Protein AF-0000000066305217 (afdb_homodimer)

Radius of gyration: 29.17 Å; Cα contacts (8 Å, |Δi|>4): 1301; chains: 2; bounding box: 142×87×65 Å

Solvent-accessible surface area (backbone atoms only — not comparable to full-atom values): 39378 Å² total; per-residue (Å²): 129,83,75,74,73,75,42,64,82,44,44,83,44,72,46,63,27,88,50,72,51,58,37,25,30,33,35,29,46,45,89,82,38,90,44,37,30,44,33,32,41,31,82,94,42,24,39,53,60,42,50,64,40,45,35,63,47,16,74,75,46,28,18,36,41,20,36,18,55,75,27,16,28,80,16,52,63,72,59,76,73,50,86,84,55,78,66,55,55,46,54,47,54,53,34,46,34,56,56,70,65,50,72,54,31,26,34,38,11,29,36,52,13,8,10,47,44,41,51,43,27,30,42,40,51,78,36,34,60,34,38,37,19,39,53,35,75,45,58,81,57,44,93,66,58,62,52,56,31,39,23,53,26,62,72,43,38,66,62,50,71,65,55,73,81,68,76,30,80,42,70,65,60,55,50,51,46,51,40,72,34,38,70,72,58,51,68,68,44,53,51,49,42,45,67,54,28,52,42,81,42,65,36,88,87,77,67,41,72,26,27,31,69,49,47,43,72,64,72,81,48,68,56,54,75,67,43,35,59,70,53,44,42,56,32,39,54,47,35,74,42,47,34,41,37,38,34,29,64,43,26,56,60,67,46,45,66,43,87,56,44,69,60,50,51,53,56,49,54,74,34,36,81,47,66,44,79,46,80,35,82,34,31,79,57,22,57,53,72,44,43,84,75,46,52,64,59,52,52,50,63,72,66,49,80,69,77,65,83,67,61,70,72,68,53,65,62,56,54,54,50,51,52,51,50,56,60,67,60,67,61,74,58,75,79,51,51,63,85,72,73,76,70,76,85,73,76,77,77,79,80,81,78,79,78,76,83,81,136,128,85,75,74,74,74,39,62,82,45,43,83,43,75,45,63,26,88,50,73,50,58,38,25,31,33,35,27,44,46,89,81,38,90,44,37,31,44,32,33,37,32,82,93,42,26,40,53,59,40,50,64,40,45,35,62,48,16,74,75,46,28,18,37,40,21,36,18,54,73,27,16,29,78,15,52,61,73,58,74,74,50,85,84,56,79,65,54,55,47,54,47,52,52,35,47,34,56,56,70,66,48,74,57,31,27,34,38,10,30,36,52,14,9,10,48,43,40,50,42,28,32,44,40,50,76,36,36,60,34,36,36,19,38,53,34,77,45,59,81,57,45,94,66,58,61,53,58,30,38,22,52,26,62,71,45,38,65,60,48,73,65,56,72,80,65,76,31,80,41,69,65,61,55,51,52,46,50,39,71,35,38,70,71,59,52,68,67,44,53,49,47,42,44,67,54,29,52,43,82,42,66,35,87,85,76,67,42,73,26,26,32,70,49,47,42,71,63,74,81,49,69,57,54,74,67,44,35,58,71,52,45,42,55,32,39,52,48,36,73,44,46,33,38,38,39,35,27,66,42,25,55,61,68,45,44,67,44,87,54,45,68,59,50,52,51,58,47,53,73,34,37,82,47,67,45,79,45,81,37,80,32,30,77,57,21,59,51,71,45,43,84,75,45,51,65,59,51,52,51,64,74,67,50,78,72,77,64,84,67,62,68,72,68,52,66,62,56,53,54,50,52,51,51,48,56,59,66,59,66,62,72,59,75,78,50,55,65,84,70,73,76,70,74,85,71,74,76,76,78,81,79,78,77,78,81,83,79,133

InterPro domains:
  IPR000073 Alpha/beta hydrolase fold-1 [PF00561] (38-290)
  IPR000073 Alpha/beta hydrolase fold-1 [PR00111] (61-76)
  IPR000073 Alpha/beta hydrolase fold-1 [PR00111] (107-120)
  IPR000073 Alpha/beta hydrolase fold-1 [PR00111] (121-134)
  IPR029058 Alpha/Beta hydrolase fold [G3DSA:3.40.50.1820] (15-298)
  IPR029058 Alpha/Beta hydrolase fold [SSF53474] (16-302)
  IPR050266 AB hydrolase superfamily [PTHR43798] (10-306)

Structure (mmCIF, N/CA/C/O backbone):
data_AF-0000000066305217-model_v1
#
loop_
_entity.id
_entity.type
_entity.pdbx_description
1 polymer 'Serine hydrolase-like protein DDB_G0286239'
#
loop_
_atom_site.group_PDB
_atom_site.id
_atom_site.type_symbol
_atom_site.label_atom_id
_atom_site.label_alt_id
_atom_site.label_comp_id
_atom_site.label_asym_id
_atom_site.label_entity_id
_atom_site.label_seq_id
_atom_site.pdbx_PDB_ins_code
_atom_site.Cartn_x
_atom_site.Cartn_y
_atom_site.Cartn_z
_atom_site.occupancy
_atom_site.B_iso_or_equiv
_atom_site.auth_seq_id
_atom_site.auth_comp_id
_atom_site.auth_asym_id
_atom_site.auth_atom_id
_atom_site.pdbx_PDB_model_num
ATOM 1 N N . MET A 1 1 ? 7.289 51.188 0.008 1 23.83 1 MET A N 1
ATOM 2 C CA . MET A 1 1 ? 6.211 50.406 -0.6 1 23.83 1 MET A CA 1
ATOM 3 C C . MET A 1 1 ? 5.656 49.375 0.382 1 23.83 1 MET A C 1
ATOM 5 O O . MET A 1 1 ? 6.398 48.531 0.872 1 23.83 1 MET A O 1
ATOM 9 N N . ASN A 1 2 ? 4.863 49.781 1.339 1 28.31 2 ASN A N 1
ATOM 10 C CA . ASN A 1 2 ? 4.152 49 2.33 1 28.31 2 ASN A CA 1
ATOM 11 C C . ASN A 1 2 ? 3.527 47.75 1.703 1 28.31 2 ASN A C 1
ATOM 13 O O . ASN A 1 2 ? 2.531 47.844 0.984 1 28.31 2 ASN A O 1
ATOM 17 N N . THR A 1 3 ? 4.309 46.906 0.993 1 33.38 3 THR A N 1
ATOM 18 C CA . THR A 1 3 ? 3.758 45.688 0.439 1 33.38 3 THR A CA 1
ATOM 19 C C . THR A 1 3 ? 2.838 45 1.447 1 33.38 3 THR A C 1
ATOM 21 O O . THR A 1 3 ? 3.297 44.5 2.477 1 33.38 3 THR A O 1
ATOM 24 N N . ASN A 1 4 ? 1.814 45.562 1.874 1 35.47 4 ASN A N 1
ATOM 25 C CA . ASN A 1 4 ? 0.675 44.969 2.561 1 35.47 4 ASN A CA 1
ATOM 26 C C . ASN A 1 4 ? 0.432 43.531 2.098 1 35.47 4 ASN A C 1
ATOM 28 O O . ASN A 1 4 ? -0.248 43.312 1.097 1 35.47 4 ASN A O 1
ATOM 32 N N . ASN A 1 5 ? 1.355 42.688 1.857 1 39.81 5 ASN A N 1
ATOM 33 C CA . ASN A 1 5 ? 1.224 41.281 1.479 1 39.81 5 ASN A CA 1
ATOM 34 C C . ASN A 1 5 ? 0.142 40.562 2.295 1 39.81 5 ASN A C 1
ATOM 36 O O . ASN A 1 5 ? 0.362 40.219 3.457 1 39.81 5 ASN A O 1
ATOM 40 N N . ASN A 1 6 ? -1.047 41 2.365 1 44.94 6 ASN A N 1
ATOM 41 C CA . ASN A 1 6 ? -2.26 40.438 2.941 1 44.94 6 ASN A CA 1
ATOM 42 C C . ASN A 1 6 ? -2.305 38.906 2.764 1 44.94 6 ASN A C 1
ATOM 44 O O . ASN A 1 6 ? -2.635 38.438 1.684 1 44.94 6 ASN A O 1
ATOM 48 N N . PHE A 1 7 ? -1.449 38.188 3.367 1 52.28 7 PHE A N 1
ATOM 49 C CA . PHE A 1 7 ? -1.415 36.719 3.379 1 52.28 7 PHE A CA 1
ATOM 50 C C . PHE A 1 7 ? -2.773 36.156 3.77 1 52.28 7 PHE A C 1
ATOM 52 O O . PHE A 1 7 ? -2.863 35.031 4.254 1 52.28 7 PHE A O 1
ATOM 59 N N . SER A 1 8 ? -3.912 36.844 3.713 1 64.75 8 SER A N 1
ATOM 60 C CA . SER A 1 8 ? -5.195 36.438 4.289 1 64.75 8 SER A CA 1
ATOM 61 C C . SER A 1 8 ? -5.68 35.125 3.713 1 64.75 8 SER A C 1
ATOM 63 O O . SER A 1 8 ? -6.059 34.219 4.457 1 64.75 8 SER A O 1
ATOM 65 N N . ASN A 1 9 ? -5.715 34.875 2.445 1 74.25 9 ASN A N 1
ATOM 66 C CA . ASN A 1 9 ? -6.336 33.625 1.947 1 74.25 9 ASN A CA 1
ATOM 67 C C . ASN A 1 9 ? -5.293 32.656 1.414 1 74.25 9 ASN A C 1
ATOM 69 O O . ASN A 1 9 ? -5.629 31.531 1.045 1 74.25 9 ASN A O 1
ATOM 73 N N . GLY A 1 10 ? -3.957 32.875 1.685 1 91.25 10 GLY A N 1
ATOM 74 C CA . GLY A 1 10 ? -2.938 31.984 1.13 1 91.25 10 GLY A CA 1
ATOM 75 C C . GLY A 1 10 ? -2.934 31.969 -0.387 1 91.25 10 GLY A C 1
ATOM 76 O O . GLY A 1 10 ? -3.951 32.25 -1.021 1 91.25 10 GLY A O 1
ATOM 77 N N . GLU A 1 11 ? -1.818 31.719 -1.044 1 95.75 11 GLU A N 1
ATOM 78 C CA . GLU A 1 11 ? -1.666 31.547 -2.486 1 95.75 11 GLU A CA 1
ATOM 79 C C . GLU A 1 11 ? -1.851 30.078 -2.887 1 95.75 11 GLU A C 1
ATOM 81 O O . GLU A 1 11 ? -1.242 29.188 -2.295 1 95.75 11 GLU A O 1
ATOM 86 N N . GLU A 1 12 ? -2.799 29.906 -3.863 1 97.62 12 GLU A N 1
ATOM 87 C CA . GLU A 1 12 ? -2.904 28.562 -4.426 1 97.62 12 GLU A CA 1
ATOM 88 C C . GLU A 1 12 ? -1.656 28.203 -5.227 1 97.62 12 GLU A C 1
ATOM 90 O O . GLU A 1 12 ? -1.226 28.969 -6.094 1 97.62 12 GLU A O 1
ATOM 95 N N . VAL A 1 13 ? -1.069 27.094 -4.922 1 97.88 13 VAL A N 1
ATOM 96 C CA . VAL A 1 13 ? 0.118 26.641 -5.648 1 97.88 13 VAL A CA 1
ATOM 97 C C . VAL A 1 13 ? -0.047 25.188 -6.066 1 97.88 13 VAL A C 1
ATOM 99 O O . VAL A 1 13 ? -0.789 24.438 -5.434 1 97.88 13 VAL A O 1
ATOM 102 N N . SER A 1 14 ? 0.534 24.828 -7.172 1 98.5 14 SER A N 1
ATOM 103 C CA . SER A 1 14 ? 0.655 23.469 -7.672 1 98.5 14 SER A CA 1
ATOM 104 C C . SER A 1 14 ? 2.107 23 -7.66 1 98.5 14 SER A C 1
ATOM 106 O O . SER A 1 14 ? 2.959 23.594 -8.328 1 98.5 14 SER A O 1
ATOM 108 N N . ILE A 1 15 ? 2.398 21.984 -6.895 1 98.62 15 ILE A N 1
ATOM 109 C CA . ILE A 1 15 ? 3.766 21.5 -6.734 1 98.62 15 ILE A CA 1
ATOM 110 C C . ILE A 1 15 ? 3.963 20.234 -7.574 1 98.62 15 ILE A C 1
ATOM 112 O O . ILE A 1 15 ? 3.404 19.188 -7.262 1 98.62 15 ILE A O 1
ATOM 116 N N . HIS A 1 16 ? 4.77 20.344 -8.578 1 98.38 16 HIS A N 1
ATOM 117 C CA . HIS A 1 16 ? 5.094 19.188 -9.391 1 98.38 16 HIS A CA 1
ATOM 118 C C . HIS A 1 16 ? 6.141 18.312 -8.711 1 98.38 16 HIS A C 1
ATOM 120 O O . HIS A 1 16 ? 7.297 18.719 -8.562 1 98.38 16 HIS A O 1
ATOM 126 N N . ILE A 1 17 ? 5.742 17.156 -8.32 1 96.38 17 ILE A N 1
ATOM 127 C CA . ILE A 1 17 ? 6.688 16.297 -7.633 1 96.38 17 ILE A CA 1
ATOM 128 C C . ILE A 1 17 ? 7.434 15.43 -8.648 1 96.38 17 ILE A C 1
ATOM 130 O O . ILE A 1 17 ? 6.938 15.195 -9.75 1 96.38 17 ILE A O 1
ATOM 134 N N . GLY A 1 18 ? 8.578 14.938 -8.312 1 91.06 18 GLY A N 1
ATOM 135 C CA . GLY A 1 18 ? 9.453 14.195 -9.195 1 91.06 18 GLY A CA 1
ATOM 136 C C . GLY A 1 18 ? 8.852 12.883 -9.68 1 91.06 18 GLY A C 1
ATOM 137 O O . GLY A 1 18 ? 9.273 12.344 -10.703 1 91.06 18 GLY A O 1
ATOM 138 N N . THR A 1 19 ? 7.816 12.461 -9.023 1 90.38 19 THR A N 1
ATOM 139 C CA . THR A 1 19 ? 7.227 11.172 -9.375 1 90.38 19 THR A CA 1
ATOM 140 C C . THR A 1 19 ? 6.059 11.359 -10.344 1 90.38 19 THR A C 1
ATOM 142 O O . THR A 1 19 ? 5.426 10.391 -10.758 1 90.38 19 THR A O 1
ATOM 145 N N . GLY A 1 20 ? 5.75 12.594 -10.703 1 91.5 20 GLY A N 1
ATOM 146 C CA . GLY A 1 20 ? 5.047 12.719 -11.969 1 91.5 20 GLY A CA 1
ATOM 147 C C . GLY A 1 20 ? 3.672 13.344 -11.828 1 91.5 20 GLY A C 1
ATOM 148 O O . GLY A 1 20 ? 2.896 13.367 -12.789 1 91.5 20 GLY A O 1
ATOM 149 N N . ILE A 1 21 ? 3.303 13.773 -10.602 1 96.5 21 ILE A N 1
ATOM 150 C CA . ILE A 1 21 ? 1.995 14.414 -10.484 1 96.5 21 ILE A CA 1
ATOM 151 C C . ILE A 1 21 ? 2.145 15.773 -9.805 1 96.5 21 ILE A C 1
ATOM 153 O O . ILE A 1 21 ? 3.213 16.109 -9.289 1 96.5 21 ILE A O 1
ATOM 157 N N . ASP A 1 22 ? 1.072 16.531 -9.93 1 98.56 22 ASP A N 1
ATOM 158 C CA . ASP A 1 22 ? 1.01 17.828 -9.25 1 98.56 22 ASP A CA 1
ATOM 159 C C . ASP A 1 22 ? 0.228 17.719 -7.941 1 98.56 22 ASP A C 1
ATOM 161 O O . ASP A 1 22 ? -0.894 17.203 -7.922 1 98.56 22 ASP A O 1
ATOM 165 N N . ILE A 1 23 ? 0.827 18.219 -6.902 1 98.69 23 ILE A N 1
ATOM 166 C CA . ILE A 1 23 ? 0.171 18.281 -5.598 1 98.69 23 ILE A CA 1
ATOM 167 C C . ILE A 1 23 ? -0.358 19.688 -5.355 1 98.69 23 ILE A C 1
ATOM 169 O O . ILE A 1 23 ? 0.393 20.656 -5.445 1 98.69 23 ILE A O 1
ATOM 173 N N . ALA A 1 24 ? -1.652 19.781 -5.078 1 98.81 24 ALA A N 1
ATOM 174 C CA . ALA A 1 24 ? -2.25 21.078 -4.762 1 98.81 24 ALA A CA 1
ATOM 175 C C . ALA A 1 24 ? -1.882 21.516 -3.35 1 98.81 24 ALA A C 1
ATOM 177 O O . ALA A 1 24 ? -1.842 20.703 -2.426 1 98.81 24 ALA A O 1
ATOM 178 N N . ALA A 1 25 ? -1.646 22.812 -3.221 1 98.75 25 ALA A N 1
ATOM 179 C CA . ALA A 1 25 ? -1.24 23.344 -1.925 1 98.75 25 ALA A CA 1
ATOM 180 C C . ALA A 1 25 ? -1.601 24.828 -1.81 1 98.75 25 ALA A C 1
ATOM 182 O O . ALA A 1 25 ? -1.998 25.453 -2.793 1 98.75 25 ALA A O 1
ATOM 183 N N . LYS A 1 26 ? -1.569 25.328 -0.634 1 98.56 26 LYS A N 1
ATOM 184 C CA . LYS A 1 26 ? -1.607 26.75 -0.317 1 98.56 26 LYS A CA 1
ATOM 185 C C . LYS A 1 26 ? -0.302 27.203 0.328 1 98.56 26 LYS A C 1
ATOM 187 O O . LYS A 1 26 ? 0.306 26.469 1.103 1 98.56 26 LYS A O 1
ATOM 192 N N . ALA A 1 27 ? 0.062 28.438 0.007 1 98.5 27 ALA A N 1
ATOM 193 C CA . ALA A 1 27 ? 1.336 28.938 0.506 1 98.5 27 ALA A CA 1
ATOM 194 C C . ALA A 1 27 ? 1.158 30.297 1.177 1 98.5 27 ALA A C 1
ATOM 196 O O . ALA A 1 27 ? 0.374 31.125 0.711 1 98.5 27 ALA A O 1
ATOM 197 N N . TRP A 1 28 ? 1.837 30.5 2.248 1 98.06 28 TRP A N 1
ATOM 198 C CA . TRP A 1 28 ? 1.911 31.781 2.969 1 98.06 28 TRP A CA 1
ATOM 199 C C . TRP A 1 28 ? 3.354 32.094 3.334 1 98.06 28 TRP A C 1
ATOM 201 O O . TRP A 1 28 ? 4.191 31.219 3.463 1 98.06 28 TRP A O 1
ATOM 211 N N . GLY A 1 29 ? 3.66 33.375 3.514 1 97.5 29 GLY A N 1
ATOM 212 C CA . GLY A 1 29 ? 4.949 33.812 4.043 1 97.5 29 GLY A CA 1
ATOM 213 C C . GLY A 1 29 ? 6.016 33.938 2.973 1 97.5 29 GLY A C 1
ATOM 214 O O . GLY A 1 29 ? 5.781 33.625 1.81 1 97.5 29 GLY A O 1
ATOM 215 N N . PRO A 1 30 ? 7.184 34.375 3.32 1 96 30 PRO A N 1
ATOM 216 C CA . PRO A 1 30 ? 8.242 34.656 2.346 1 96 30 PRO A CA 1
ATOM 217 C C . PRO A 1 30 ? 8.867 33.375 1.777 1 96 30 PRO A C 1
ATOM 219 O O . PRO A 1 30 ? 9.234 32.5 2.535 1 96 30 PRO A O 1
ATOM 222 N N . LYS A 1 31 ? 9.07 33.344 0.517 1 94.56 31 LYS A N 1
ATOM 223 C CA . LYS A 1 31 ? 9.617 32.188 -0.175 1 94.56 31 LYS A CA 1
ATOM 224 C C . LYS A 1 31 ? 11.055 31.906 0.268 1 94.56 31 LYS A C 1
ATOM 226 O O . LYS A 1 31 ? 11.477 30.75 0.328 1 94.56 31 LYS A O 1
ATOM 231 N N . GLU A 1 32 ? 11.758 32.875 0.64 1 94.75 32 GLU A N 1
ATOM 232 C CA . GLU A 1 32 ? 13.172 32.719 0.971 1 94.75 32 GLU A CA 1
ATOM 233 C C . GLU A 1 32 ? 13.375 32.562 2.477 1 94.75 32 GLU A C 1
ATOM 235 O O . GLU A 1 32 ? 14.5 32.625 2.967 1 94.75 32 GLU A O 1
ATOM 240 N N . SER A 1 33 ? 12.336 32.375 3.193 1 96.19 33 SER A N 1
ATOM 241 C CA . SER A 1 33 ? 12.438 32.219 4.641 1 96.19 33 SER A CA 1
ATOM 242 C C . SER A 1 33 ? 13.312 31.031 5.023 1 96.19 33 SER A C 1
ATOM 244 O O . SER A 1 33 ? 13.297 30 4.348 1 96.19 33 SER A O 1
ATOM 246 N N . SER A 1 34 ? 14.047 31.188 6.109 1 95.19 34 SER A N 1
ATOM 247 C CA . SER A 1 34 ? 14.797 30.062 6.672 1 95.19 34 SER A CA 1
ATOM 248 C C . SER A 1 34 ? 13.906 29.172 7.531 1 95.19 34 SER A C 1
ATOM 250 O O . SER A 1 34 ? 14.281 28.062 7.875 1 95.19 34 SER A O 1
ATOM 252 N N . GLN A 1 35 ? 12.781 29.719 7.945 1 96.69 35 GLN A N 1
ATOM 253 C CA . GLN A 1 35 ? 11.789 28.953 8.688 1 96.69 35 GLN A CA 1
ATOM 254 C C . GLN A 1 35 ? 10.75 28.344 7.754 1 96.69 35 GLN A C 1
ATOM 256 O O . GLN A 1 35 ? 9.797 29.031 7.352 1 96.69 35 GLN A O 1
ATOM 261 N N . LYS A 1 36 ? 10.945 27.109 7.414 1 98.44 36 LYS A N 1
ATOM 262 C CA . LYS A 1 36 ? 10.078 26.406 6.473 1 98.44 36 LYS A CA 1
ATOM 263 C C . LYS A 1 36 ? 9.18 25.406 7.191 1 98.44 36 LYS A C 1
ATOM 265 O O . LYS A 1 36 ? 9.648 24.641 8.039 1 98.44 36 LYS A O 1
ATOM 270 N N . MET A 1 37 ? 7.898 25.453 6.879 1 98.81 37 MET A N 1
ATOM 271 C CA . MET A 1 37 ? 6.938 24.578 7.555 1 98.81 37 MET A CA 1
ATOM 272 C C . MET A 1 37 ? 5.988 23.938 6.555 1 98.81 37 MET A C 1
ATOM 274 O O . MET A 1 37 ? 5.355 24.625 5.754 1 98.81 37 MET A O 1
ATOM 278 N N . LEU A 1 38 ? 5.969 22.609 6.492 1 98.94 38 LEU A N 1
ATOM 279 C CA . LEU A 1 38 ? 4.91 21.875 5.797 1 98.94 38 LEU A CA 1
ATOM 280 C C . LEU A 1 38 ? 3.711 21.656 6.715 1 98.94 38 LEU A C 1
ATOM 282 O O . LEU A 1 38 ? 3.871 21.234 7.859 1 98.94 38 LEU A O 1
ATOM 286 N N . ALA A 1 39 ? 2.541 22.031 6.254 1 98.94 39 ALA A N 1
ATOM 287 C CA . ALA A 1 39 ? 1.313 21.844 7.023 1 98.94 39 ALA A CA 1
ATOM 288 C C . ALA A 1 39 ? 0.478 20.703 6.457 1 98.94 39 ALA A C 1
ATOM 290 O O . ALA A 1 39 ? 0.201 20.672 5.254 1 98.94 39 ALA A O 1
ATOM 291 N N . LEU A 1 40 ? 0.098 19.781 7.328 1 98.94 40 LEU A N 1
ATOM 292 C CA . LEU A 1 40 ? -0.558 18.531 6.938 1 98.94 40 LEU A CA 1
ATOM 293 C C . LEU A 1 40 ? -1.932 18.406 7.59 1 98.94 40 LEU A C 1
ATOM 295 O O . LEU A 1 40 ? -2.041 18.375 8.812 1 98.94 40 LEU A O 1
ATOM 299 N N . HIS A 1 41 ? -2.979 18.297 6.766 1 98.81 41 HIS A N 1
ATOM 300 C CA . HIS A 1 41 ? -4.352 18.328 7.25 1 98.81 41 HIS A CA 1
ATOM 301 C C . HIS A 1 41 ? -4.793 16.938 7.723 1 98.81 41 HIS A C 1
ATOM 303 O O . HIS A 1 41 ? -4.082 15.953 7.52 1 98.81 41 HIS A O 1
ATOM 309 N N . GLY A 1 42 ? -5.957 16.891 8.32 1 97.81 42 GLY A N 1
ATOM 310 C CA . GLY A 1 42 ? -6.523 15.656 8.844 1 97.81 42 GLY A CA 1
ATOM 311 C C . GLY A 1 42 ? -7.359 14.906 7.82 1 97.81 42 GLY A C 1
ATOM 312 O O . GLY A 1 42 ? -7.496 15.344 6.676 1 97.81 42 GLY A O 1
ATOM 313 N N . TRP A 1 43 ? -7.879 13.781 8.266 1 96.56 43 TRP A N 1
ATOM 314 C CA . TRP A 1 43 ? -8.703 12.898 7.438 1 96.56 43 TRP A CA 1
ATOM 315 C C . TRP A 1 43 ? -9.945 13.625 6.941 1 96.56 43 TRP A C 1
ATOM 317 O O . TRP A 1 43 ? -10.68 14.227 7.734 1 96.56 43 TRP A O 1
ATOM 327 N N . LEU A 1 44 ? -10.188 13.656 5.637 1 95.88 44 LEU A N 1
ATOM 328 C CA . LEU A 1 44 ? -11.32 14.234 4.926 1 95.88 44 LEU A CA 1
ATOM 329 C C . LEU A 1 44 ? -11.305 15.758 5.023 1 95.88 44 LEU A C 1
ATOM 331 O O . LEU A 1 44 ? -12.305 16.406 4.723 1 95.88 44 LEU A O 1
ATOM 335 N N . ASP A 1 45 ? -10.219 16.281 5.547 1 97.25 45 ASP A N 1
ATOM 336 C CA . ASP A 1 45 ? -9.953 17.719 5.547 1 97.25 45 ASP A CA 1
ATOM 337 C C . ASP A 1 45 ? -9.211 18.141 4.285 1 97.25 45 ASP A C 1
ATOM 339 O O . ASP A 1 45 ? -9.312 17.484 3.246 1 97.25 45 ASP A O 1
ATOM 343 N N . ASN A 1 46 ? -8.633 19.312 4.344 1 98.38 46 ASN A N 1
ATOM 344 C CA . ASN A 1 46 ? -7.824 19.844 3.25 1 98.38 46 ASN A CA 1
ATOM 345 C C . ASN A 1 46 ? -6.984 21.031 3.703 1 98.38 46 ASN A C 1
ATOM 347 O O . ASN A 1 46 ? -6.941 21.344 4.895 1 98.38 46 ASN A O 1
ATOM 351 N N . ALA A 1 47 ? -6.32 21.641 2.791 1 98.62 47 ALA A N 1
ATOM 352 C CA . ALA A 1 47 ? -5.344 22.688 3.096 1 98.62 47 ALA A CA 1
ATOM 353 C C . ALA A 1 47 ? -6.012 23.891 3.752 1 98.62 47 ALA A C 1
ATOM 355 O O . ALA A 1 47 ? -5.363 24.641 4.484 1 98.62 47 ALA A O 1
ATOM 356 N N . ASN A 1 48 ? -7.324 24.078 3.566 1 98 48 ASN A N 1
ATOM 357 C CA . ASN A 1 48 ? -8.039 25.234 4.125 1 98 48 ASN A CA 1
ATOM 358 C C . ASN A 1 48 ? -8.055 25.188 5.648 1 98 48 ASN A C 1
ATOM 360 O O . ASN A 1 48 ? -8.336 26.203 6.297 1 98 48 ASN A O 1
ATOM 364 N N . THR A 1 49 ? -7.781 24.031 6.203 1 97.94 49 THR A N 1
ATOM 365 C CA . THR A 1 49 ? -7.836 23.906 7.656 1 97.94 49 THR A CA 1
ATOM 366 C C . THR A 1 49 ? -6.828 24.828 8.32 1 97.94 49 THR A C 1
ATOM 368 O O . THR A 1 49 ? -6.973 25.172 9.492 1 97.94 49 THR A O 1
ATOM 371 N N . PHE A 1 50 ? -5.895 25.344 7.566 1 98.25 50 PHE A N 1
ATOM 372 C CA . PHE A 1 50 ? -4.84 26.172 8.141 1 98.25 50 PHE A CA 1
ATOM 373 C C . PHE A 1 50 ? -5.055 27.641 7.793 1 98.25 50 PHE A C 1
ATOM 375 O O . PHE A 1 50 ? -4.203 28.484 8.086 1 98.25 50 PHE A O 1
ATOM 382 N N . ASP A 1 51 ? -6.152 28 7.254 1 96.94 51 ASP A N 1
ATOM 383 C CA . ASP A 1 51 ? -6.426 29.344 6.723 1 96.94 51 ASP A CA 1
ATOM 384 C C . ASP A 1 51 ? -6.355 30.391 7.82 1 96.94 51 ASP A C 1
ATOM 386 O O . ASP A 1 51 ? -6.102 31.562 7.547 1 96.94 51 ASP A O 1
ATOM 390 N N . PHE A 1 52 ? -6.637 30.031 9.016 1 96.06 52 PHE A N 1
ATOM 391 C CA . PHE A 1 52 ? -6.727 31.031 10.07 1 96.06 52 PHE A CA 1
ATOM 392 C C . PHE A 1 52 ? -5.398 31.156 10.812 1 96.06 52 PHE A C 1
ATOM 394 O O . PHE A 1 52 ? -5.027 32.25 11.242 1 96.06 52 PHE A O 1
ATOM 401 N N . ILE A 1 53 ? -4.688 30.062 10.922 1 97.12 53 ILE A N 1
ATOM 402 C CA . ILE A 1 53 ? -3.467 30.078 11.719 1 97.12 53 ILE A CA 1
ATOM 403 C C . ILE A 1 53 ? -2.275 30.422 10.828 1 97.12 53 ILE A C 1
ATOM 405 O O . ILE A 1 53 ? -1.331 31.094 11.273 1 97.12 53 ILE A O 1
ATOM 409 N N . ALA A 1 54 ? -2.246 30.031 9.547 1 97.88 54 ALA A N 1
ATOM 410 C CA . ALA A 1 54 ? -1.091 30.156 8.656 1 97.88 54 ALA A CA 1
ATOM 411 C C . ALA A 1 54 ? -0.72 31.609 8.438 1 97.88 54 ALA A C 1
ATOM 413 O O . ALA A 1 54 ? 0.457 31.984 8.5 1 97.88 54 ALA A O 1
ATOM 414 N N . PRO A 1 55 ? -1.734 32.562 8.227 1 96.75 55 PRO A N 1
ATOM 415 C CA . PRO A 1 55 ? -1.375 33.969 8.023 1 96.75 55 PRO A CA 1
ATOM 416 C C . PRO A 1 55 ? -0.677 34.594 9.234 1 96.75 55 PRO A C 1
ATOM 418 O O . PRO A 1 55 ? 0.222 35.406 9.078 1 96.75 55 PRO A O 1
ATOM 421 N N . ILE A 1 56 ? -1.082 34.188 10.414 1 96.56 56 ILE A N 1
ATOM 422 C CA . ILE A 1 56 ? -0.506 34.688 11.648 1 96.56 56 ILE A CA 1
ATOM 423 C C . ILE A 1 56 ? 0.964 34.281 11.742 1 96.56 56 ILE A C 1
ATOM 425 O O . ILE A 1 56 ? 1.824 35.125 12.039 1 96.56 56 ILE A O 1
ATOM 429 N N . LEU A 1 57 ? 1.284 33.062 11.414 1 97.69 57 LEU A N 1
ATOM 430 C CA . LEU A 1 57 ? 2.652 32.562 11.469 1 97.69 57 LEU A CA 1
ATOM 431 C C . LEU A 1 57 ? 3.492 33.156 10.336 1 97.69 57 LEU A C 1
ATOM 433 O O . LEU A 1 57 ? 4.66 33.5 10.539 1 97.69 57 LEU A O 1
ATOM 437 N N . ALA A 1 58 ? 2.863 33.281 9.203 1 97.31 58 ALA A N 1
ATOM 438 C CA . ALA A 1 58 ? 3.537 33.844 8.031 1 97.31 58 ALA A CA 1
ATOM 439 C C . ALA A 1 58 ? 3.969 35.281 8.273 1 97.31 58 ALA A C 1
ATOM 441 O O . ALA A 1 58 ? 5.031 35.719 7.809 1 97.31 58 ALA A O 1
ATOM 442 N N . GLU A 1 59 ? 3.154 36 8.984 1 95.75 59 GLU A N 1
ATOM 443 C CA . GLU A 1 59 ? 3.455 37.375 9.305 1 95.75 59 GLU A CA 1
ATOM 444 C C . GLU A 1 59 ? 4.734 37.5 10.133 1 95.75 59 GLU A C 1
ATOM 446 O O . GLU A 1 59 ? 5.395 38.531 10.117 1 95.75 59 GLU A O 1
ATOM 451 N N . LYS A 1 60 ? 5.078 36.438 10.773 1 96.62 60 LYS A N 1
ATOM 452 C CA . LYS A 1 60 ? 6.277 36.438 11.609 1 96.62 60 LYS A CA 1
ATOM 453 C C . LYS A 1 60 ? 7.461 35.844 10.867 1 96.62 60 LYS A C 1
ATOM 455 O O . LYS A 1 60 ? 8.492 35.531 11.469 1 96.62 60 LYS A O 1
ATOM 460 N N . GLY A 1 61 ? 7.316 35.562 9.57 1 96.69 61 GLY A N 1
ATOM 461 C CA . GLY A 1 61 ? 8.445 35.219 8.719 1 96.69 61 GLY A CA 1
ATOM 462 C C . GLY A 1 61 ? 8.523 33.719 8.43 1 96.69 61 GLY A C 1
ATOM 463 O O . GLY A 1 61 ? 9.516 33.25 7.863 1 96.69 61 GLY A O 1
ATOM 464 N N . ILE A 1 62 ? 7.57 32.969 8.766 1 97.81 62 ILE A N 1
ATOM 465 C CA . ILE A 1 62 ? 7.57 31.531 8.5 1 97.81 62 ILE A CA 1
ATOM 466 C C . ILE A 1 62 ? 6.988 31.266 7.113 1 97.81 62 ILE A C 1
ATOM 468 O O . ILE A 1 62 ? 5.93 31.781 6.766 1 97.81 62 ILE A O 1
ATOM 472 N N . ARG A 1 63 ? 7.688 30.547 6.277 1 98.38 63 ARG A N 1
ATOM 473 C CA . ARG A 1 63 ? 7.145 30.031 5.02 1 98.38 63 ARG A CA 1
ATOM 474 C C . ARG A 1 63 ? 6.332 28.766 5.242 1 98.38 63 ARG A C 1
ATOM 476 O O . ARG A 1 63 ? 6.871 27.75 5.668 1 98.38 63 ARG A O 1
ATOM 483 N N . ILE A 1 64 ? 5.027 28.859 4.93 1 98.69 64 ILE A N 1
ATOM 484 C CA . ILE A 1 64 ? 4.141 27.734 5.18 1 98.69 64 ILE A CA 1
ATOM 485 C C . ILE A 1 64 ? 3.604 27.188 3.854 1 98.69 64 ILE A C 1
ATOM 487 O O . ILE A 1 64 ? 3.088 27.953 3.033 1 98.69 64 ILE A O 1
ATOM 491 N N . ILE A 1 65 ? 3.768 25.938 3.617 1 98.88 65 ILE A N 1
ATOM 492 C CA . ILE A 1 65 ? 3.135 25.234 2.514 1 98.88 65 ILE A CA 1
ATOM 493 C C . ILE A 1 65 ? 2.16 24.188 3.062 1 98.88 65 ILE A C 1
ATOM 495 O O . ILE A 1 65 ? 2.574 23.219 3.697 1 98.88 65 ILE A O 1
ATOM 499 N N . ALA A 1 66 ? 0.849 24.406 2.879 1 98.88 66 ALA A N 1
ATOM 500 C CA . ALA A 1 66 ? -0.186 23.438 3.262 1 98.88 66 ALA A CA 1
ATOM 501 C C . ALA A 1 66 ? -0.627 22.609 2.066 1 98.88 66 ALA A C 1
ATOM 503 O O . ALA A 1 66 ? -1.229 23.125 1.123 1 98.88 66 ALA A O 1
ATOM 504 N N . ILE A 1 67 ? -0.394 21.312 2.105 1 98.88 67 ILE A N 1
ATOM 505 C CA . ILE A 1 67 ? -0.688 20.484 0.939 1 98.88 67 ILE A CA 1
ATOM 506 C C . ILE A 1 67 ? -2.059 19.828 1.104 1 98.88 67 ILE A C 1
ATOM 508 O O . ILE A 1 67 ? -2.537 19.641 2.227 1 98.88 67 ILE A O 1
ATOM 512 N N . ASP A 1 68 ? -2.697 19.547 -0.029 1 98.88 68 ASP A N 1
ATOM 513 C CA . ASP A 1 68 ? -3.764 18.547 -0.065 1 98.88 68 ASP A CA 1
ATOM 514 C C . ASP A 1 68 ? -3.197 17.141 -0.244 1 98.88 68 ASP A C 1
ATOM 516 O O . ASP A 1 68 ? -2.547 16.844 -1.251 1 98.88 68 ASP A O 1
ATOM 520 N N . PHE A 1 69 ? -3.412 16.328 0.715 1 98.69 69 PHE A N 1
ATOM 521 C CA . PHE A 1 69 ? -3.033 14.945 0.519 1 98.69 69 PHE A CA 1
ATOM 522 C C . PHE A 1 69 ? -3.742 14.352 -0.695 1 98.69 69 PHE A C 1
ATOM 524 O O . PHE A 1 69 ? -4.844 14.781 -1.044 1 98.69 69 PHE A O 1
ATOM 531 N N . ILE A 1 70 ? -3.111 13.398 -1.303 1 97.56 70 ILE A N 1
ATOM 532 C CA . ILE A 1 70 ? -3.754 12.656 -2.383 1 97.56 70 ILE A CA 1
ATOM 533 C C . ILE A 1 70 ? -5.125 12.164 -1.925 1 97.56 70 ILE A C 1
ATOM 535 O O . ILE A 1 70 ? -5.273 11.672 -0.802 1 97.56 70 ILE A O 1
ATOM 539 N N . GLY A 1 71 ? -6.09 12.305 -2.787 1 97.44 71 GLY A N 1
ATOM 540 C CA . GLY A 1 71 ? -7.449 11.898 -2.463 1 97.44 71 GLY A CA 1
ATOM 541 C C . GLY A 1 71 ? -8.227 12.961 -1.704 1 97.44 71 GLY A C 1
ATOM 542 O O . GLY A 1 71 ? -9.414 12.789 -1.425 1 97.44 71 GLY A O 1
ATOM 543 N N . HIS A 1 72 ? -7.59 14.094 -1.41 1 98.25 72 HIS A N 1
ATOM 544 C CA . HIS A 1 72 ? -8.219 15.188 -0.675 1 98.25 72 HIS A CA 1
ATOM 545 C C . HIS A 1 72 ? -8.117 16.5 -1.441 1 98.25 72 HIS A C 1
ATOM 547 O O . HIS A 1 72 ? -7.215 16.672 -2.27 1 98.25 72 HIS A O 1
ATOM 553 N N . GLY A 1 73 ? -9.062 17.406 -1.129 1 98.19 73 GLY A N 1
ATOM 554 C CA . GLY A 1 73 ? -9 18.75 -1.676 1 98.19 73 GLY A CA 1
ATOM 555 C C . GLY A 1 73 ? -8.891 18.781 -3.189 1 98.19 73 GLY A C 1
ATOM 556 O O . GLY A 1 73 ? -9.719 18.188 -3.885 1 98.19 73 GLY A O 1
ATOM 557 N N . LEU A 1 74 ? -7.816 19.422 -3.635 1 98.44 74 LEU A N 1
ATOM 558 C CA . LEU A 1 74 ? -7.676 19.625 -5.074 1 98.44 74 LEU A CA 1
ATOM 559 C C . LEU A 1 74 ? -6.566 18.734 -5.641 1 98.44 74 LEU A C 1
ATOM 561 O O . LEU A 1 74 ? -6.238 18.828 -6.824 1 98.44 74 LEU A O 1
ATOM 565 N N . SER A 1 75 ? -5.949 17.875 -4.801 1 98.56 75 SER A N 1
ATOM 566 C CA . SER A 1 75 ? -4.945 16.938 -5.273 1 98.56 75 SER A CA 1
ATOM 567 C C . SER A 1 75 ? -5.598 15.742 -5.973 1 98.56 75 SER A C 1
ATOM 569 O O . SER A 1 75 ? -6.777 15.461 -5.762 1 98.56 75 SER A O 1
ATOM 571 N N . PRO A 1 76 ? -4.879 15.016 -6.754 1 97.31 76 PRO A N 1
ATOM 572 C CA . PRO A 1 76 ? -5.453 13.906 -7.523 1 97.31 76 PRO A CA 1
ATOM 573 C C . PRO A 1 76 ? -5.816 12.711 -6.652 1 97.31 76 PRO A C 1
ATOM 575 O O . PRO A 1 76 ? -5.285 12.562 -5.551 1 97.31 76 PRO A O 1
ATOM 578 N N . HIS A 1 77 ? -6.766 11.953 -7.203 1 96.25 77 HIS A N 1
ATOM 579 C CA . HIS A 1 77 ? -7.023 10.617 -6.668 1 96.25 77 HIS A CA 1
ATOM 580 C C . HIS A 1 77 ? -6.035 9.602 -7.227 1 96.25 77 HIS A C 1
ATOM 582 O O . HIS A 1 77 ? -5.531 9.766 -8.344 1 96.25 77 HIS A O 1
ATOM 588 N N . LYS A 1 78 ? -5.734 8.602 -6.457 1 94.88 78 LYS A N 1
ATOM 589 C CA . LYS A 1 78 ? -5.008 7.473 -7.031 1 94.88 78 LYS A CA 1
ATOM 590 C C . LYS A 1 78 ? -5.844 6.754 -8.086 1 94.88 78 LYS A C 1
ATOM 592 O O . LYS A 1 78 ? -7.074 6.773 -8.031 1 94.88 78 LYS A O 1
ATOM 597 N N . PRO A 1 79 ? -5.105 6.086 -9.07 1 94.12 79 PRO A N 1
ATOM 598 C CA . PRO A 1 79 ? -5.867 5.234 -9.984 1 94.12 79 PRO A CA 1
ATOM 599 C C . PRO A 1 79 ? -6.688 4.172 -9.258 1 94.12 79 PRO A C 1
ATOM 601 O O . PRO A 1 79 ? -6.285 3.697 -8.188 1 94.12 79 PRO A O 1
ATOM 604 N N . SER A 1 80 ? -7.785 3.768 -9.875 1 92.31 80 SER A N 1
ATOM 605 C CA . SER A 1 80 ? -8.727 2.865 -9.227 1 92.31 80 SER A CA 1
ATOM 606 C C . SER A 1 80 ? -8.094 1.511 -8.938 1 92.31 80 SER A C 1
ATOM 608 O O . SER A 1 80 ? -8.492 0.819 -8 1 92.31 80 SER A O 1
ATOM 610 N N . TRP A 1 81 ? -7.059 1.147 -9.68 1 92.81 81 TRP A N 1
ATOM 611 C CA . TRP A 1 81 ? -6.449 -0.168 -9.523 1 92.81 81 TRP A CA 1
ATOM 612 C C . TRP A 1 81 ? -5.332 -0.131 -8.477 1 92.81 81 TRP A C 1
ATOM 614 O O . TRP A 1 81 ? -4.711 -1.156 -8.188 1 92.81 81 TRP A O 1
ATOM 624 N N . CYS A 1 82 ? -5.117 1.053 -7.887 1 93.81 82 CYS A N 1
ATOM 625 C CA . CYS A 1 82 ? -4.129 1.221 -6.828 1 93.81 82 CYS A CA 1
ATOM 626 C C . CYS A 1 82 ? -4.805 1.444 -5.48 1 93.81 82 CYS A C 1
ATOM 628 O O . CYS A 1 82 ? -5.617 2.357 -5.332 1 93.81 82 CYS A O 1
ATOM 630 N N . ASN A 1 83 ? -4.391 0.64 -4.512 1 93.19 83 ASN A N 1
ATOM 631 C CA . ASN A 1 83 ? -4.938 0.801 -3.17 1 93.19 83 ASN A CA 1
ATOM 632 C C . ASN A 1 83 ? -4.375 2.039 -2.48 1 93.19 83 ASN A C 1
ATOM 634 O O . ASN A 1 83 ? -3.314 2.539 -2.859 1 93.19 83 ASN A O 1
ATOM 638 N N . LEU A 1 84 ? -5.168 2.506 -1.504 1 92.44 84 LEU A N 1
ATOM 639 C CA . LEU A 1 84 ? -4.734 3.648 -0.708 1 92.44 84 LEU A CA 1
ATOM 640 C C . LEU A 1 84 ? -4.18 3.197 0.637 1 92.44 84 LEU A C 1
ATOM 642 O O . LEU A 1 84 ? -4.816 2.418 1.349 1 92.44 84 LEU A O 1
ATOM 646 N N . TYR A 1 85 ? -2.992 3.65 0.917 1 93.94 85 TYR A N 1
ATOM 647 C CA . TYR A 1 85 ? -2.312 3.352 2.172 1 93.94 85 TYR A CA 1
ATOM 648 C C . TYR A 1 85 ? -1.877 4.633 2.875 1 93.94 85 TYR A C 1
ATOM 650 O O . TYR A 1 85 ? -1.543 5.625 2.223 1 93.94 85 TYR A O 1
ATOM 658 N N . TYR A 1 86 ? -1.838 4.598 4.234 1 93.75 86 TYR A N 1
ATOM 659 C CA . TYR A 1 86 ? -1.39 5.785 4.953 1 93.75 86 TYR A CA 1
ATOM 660 C C . TYR A 1 86 ? 0.066 6.098 4.633 1 93.75 86 TYR A C 1
ATOM 662 O O . TYR A 1 86 ? 0.489 7.254 4.707 1 93.75 86 TYR A O 1
ATOM 670 N N . THR A 1 87 ? 0.872 5.117 4.258 1 94.19 87 THR A N 1
ATOM 671 C CA . THR A 1 87 ? 2.287 5.324 3.975 1 94.19 87 THR A CA 1
ATOM 672 C C . THR A 1 87 ? 2.471 6.105 2.676 1 94.19 87 THR A C 1
ATOM 674 O O . THR A 1 87 ? 3.541 6.664 2.426 1 94.19 87 THR A O 1
ATOM 677 N N . ASP A 1 88 ? 1.451 6.141 1.852 1 94.62 88 ASP A N 1
ATOM 678 C CA . ASP A 1 88 ? 1.504 6.961 0.647 1 94.62 88 ASP A CA 1
ATOM 679 C C . ASP A 1 88 ? 1.639 8.445 0.999 1 94.62 88 ASP A C 1
ATOM 681 O O . ASP A 1 88 ? 2.264 9.203 0.261 1 94.62 88 ASP A O 1
ATOM 685 N N . TYR A 1 89 ? 1.055 8.805 2.121 1 97.56 89 TYR A N 1
ATOM 686 C CA . TYR A 1 89 ? 1.128 10.203 2.549 1 97.56 89 TYR A CA 1
ATOM 687 C C . TYR A 1 89 ? 2.539 10.562 2.996 1 97.56 89 TYR A C 1
ATOM 689 O O . TYR A 1 89 ? 2.973 11.703 2.848 1 97.56 89 TYR A O 1
ATOM 697 N N . ILE A 1 90 ? 3.275 9.578 3.543 1 97.88 90 ILE A N 1
ATOM 698 C CA . ILE A 1 90 ? 4.66 9.797 3.941 1 97.88 90 ILE A CA 1
ATOM 699 C C . ILE A 1 90 ? 5.512 10.109 2.711 1 97.88 90 ILE A C 1
ATOM 701 O O . ILE A 1 90 ? 6.258 11.086 2.693 1 97.88 90 ILE A O 1
ATOM 705 N N . THR A 1 91 ? 5.316 9.297 1.634 1 96.56 91 THR A N 1
ATOM 706 C CA . THR A 1 91 ? 6.078 9.492 0.404 1 96.56 91 THR A CA 1
ATOM 707 C C . THR A 1 91 ? 5.703 10.812 -0.255 1 96.56 91 THR A C 1
ATOM 709 O O . THR A 1 91 ? 6.559 11.484 -0.838 1 96.56 91 THR A O 1
ATOM 712 N N . GLN A 1 92 ? 4.465 11.188 -0.098 1 97.31 92 GLN A N 1
ATOM 713 C CA . GLN A 1 92 ? 4.031 12.469 -0.644 1 97.31 92 GLN A CA 1
ATOM 714 C C . GLN A 1 92 ? 4.75 13.625 0.04 1 97.31 92 GLN A C 1
ATOM 716 O O . GLN A 1 92 ? 5.199 14.562 -0.623 1 97.31 92 GLN A O 1
ATOM 721 N N . VAL A 1 93 ? 4.809 13.555 1.348 1 98.62 93 VAL A N 1
ATOM 722 C CA . VAL A 1 93 ? 5.488 14.594 2.109 1 98.62 93 VAL A CA 1
ATOM 723 C C . VAL A 1 93 ? 6.941 14.703 1.652 1 98.62 93 VAL A C 1
ATOM 725 O O . VAL A 1 93 ? 7.441 15.797 1.405 1 98.62 93 VAL A O 1
ATOM 728 N N . LEU A 1 94 ? 7.613 13.594 1.471 1 98 94 LEU A N 1
ATOM 729 C CA . LEU A 1 94 ? 9.016 13.57 1.062 1 98 94 LEU A CA 1
ATOM 730 C C . LEU A 1 94 ? 9.18 14.094 -0.36 1 98 94 LEU A C 1
ATOM 732 O O . LEU A 1 94 ? 10.102 14.859 -0.642 1 98 94 LEU A O 1
ATOM 736 N N . ASP A 1 95 ? 8.258 13.711 -1.251 1 97.56 95 ASP A N 1
ATOM 737 C CA . ASP A 1 95 ? 8.297 14.18 -2.633 1 97.56 95 ASP A CA 1
ATOM 738 C C . ASP A 1 95 ? 8.109 15.695 -2.707 1 97.56 95 ASP A C 1
ATOM 740 O O . ASP A 1 95 ? 8.781 16.375 -3.492 1 97.56 95 ASP A O 1
ATOM 744 N N . VAL A 1 96 ? 7.203 16.188 -1.899 1 98.62 96 VAL A N 1
ATOM 745 C CA . VAL A 1 96 ? 6.938 17.625 -1.888 1 98.62 96 VAL A CA 1
ATOM 746 C C . VAL A 1 96 ? 8.164 18.375 -1.37 1 98.62 96 VAL A C 1
ATOM 748 O O . VAL A 1 96 ? 8.586 19.375 -1.957 1 98.62 96 VAL A O 1
ATOM 751 N N . ALA A 1 97 ? 8.742 17.891 -0.281 1 98.38 97 ALA A N 1
ATOM 752 C CA . ALA A 1 97 ? 9.945 18.531 0.263 1 98.38 97 ALA A CA 1
ATOM 753 C C . ALA A 1 97 ? 11.062 18.562 -0.773 1 98.38 97 ALA A C 1
ATOM 755 O O . ALA A 1 97 ? 11.75 19.578 -0.922 1 98.38 97 ALA A O 1
ATOM 756 N N . GLU A 1 98 ? 11.211 17.453 -1.48 1 97.06 98 GLU A N 1
ATOM 757 C CA . GLU A 1 98 ? 12.227 17.375 -2.529 1 97.06 98 GLU A CA 1
ATOM 758 C C . GLU A 1 98 ? 11.938 18.375 -3.646 1 97.06 98 GLU A C 1
ATOM 760 O O . GLU A 1 98 ? 12.836 19.078 -4.105 1 97.06 98 GLU A O 1
ATOM 765 N N . ALA A 1 99 ? 10.727 18.422 -4.062 1 97.88 99 ALA A N 1
ATOM 766 C CA . ALA A 1 99 ? 10.336 19.344 -5.133 1 97.88 99 ALA A CA 1
ATOM 767 C C . ALA A 1 99 ? 10.586 20.781 -4.734 1 97.88 99 ALA A C 1
ATOM 769 O O . ALA A 1 99 ? 10.938 21.625 -5.578 1 97.88 99 ALA A O 1
ATOM 770 N N . LEU A 1 100 ? 10.375 21.094 -3.463 1 98.19 100 LEU A N 1
ATOM 771 C CA . LEU A 1 100 ? 10.562 22.438 -2.941 1 98.19 100 LEU A CA 1
ATOM 772 C C . LEU A 1 100 ? 12.031 22.719 -2.654 1 98.19 100 LEU A C 1
ATOM 774 O O . LEU A 1 100 ? 12.406 23.844 -2.314 1 98.19 100 LEU A O 1
ATOM 778 N N . GLN A 1 101 ? 12.828 21.656 -2.688 1 97.62 101 GLN A N 1
ATOM 779 C CA . GLN A 1 101 ? 14.258 21.719 -2.391 1 97.62 101 GLN A CA 1
ATOM 780 C C . GLN A 1 101 ? 14.5 22.125 -0.938 1 97.62 101 GLN A C 1
ATOM 782 O O . GLN A 1 101 ? 15.383 22.922 -0.652 1 97.62 101 GLN A O 1
ATOM 787 N N . TRP A 1 102 ? 13.648 21.672 -0.074 1 98 102 TRP A N 1
ATOM 788 C CA . TRP A 1 102 ? 13.812 21.891 1.357 1 98 102 TRP A CA 1
ATOM 789 C C . TRP A 1 102 ? 14.672 20.812 1.984 1 98 102 TRP A C 1
ATOM 791 O O . TRP A 1 102 ? 14.266 19.641 2.045 1 98 102 TRP A O 1
ATOM 801 N N . LYS A 1 103 ? 15.836 21.141 2.482 1 96.69 103 LYS A N 1
ATOM 802 C CA . LYS A 1 103 ? 16.734 20.188 3.113 1 96.69 103 LYS A CA 1
ATOM 803 C C . LYS A 1 103 ? 16.25 19.812 4.508 1 96.69 103 LYS A C 1
ATOM 805 O O . LYS A 1 103 ? 16.375 18.656 4.926 1 96.69 103 LYS A O 1
ATOM 810 N N . THR A 1 104 ? 15.797 20.781 5.203 1 98 104 THR A N 1
ATOM 811 C CA . THR A 1 104 ? 15.125 20.594 6.484 1 98 104 THR A CA 1
ATOM 812 C C . THR A 1 104 ? 13.883 21.469 6.586 1 98 104 THR A C 1
ATOM 814 O O . THR A 1 104 ? 13.758 22.453 5.871 1 98 104 THR A O 1
ATOM 817 N N . PHE A 1 105 ? 12.984 21.047 7.379 1 98.62 105 PHE A N 1
ATOM 818 C CA . PHE A 1 105 ? 11.742 21.781 7.555 1 98.62 105 PHE A CA 1
ATOM 819 C C . PHE A 1 105 ? 11.023 21.344 8.82 1 98.62 105 PHE A C 1
ATOM 821 O O . PHE A 1 105 ? 11.344 20.297 9.391 1 98.62 105 PHE A O 1
ATOM 828 N N . SER A 1 106 ? 10.148 22.172 9.312 1 98.81 106 SER A N 1
ATOM 829 C CA . SER A 1 106 ? 9.219 21.797 10.383 1 98.81 106 SER A CA 1
ATOM 830 C C . SER A 1 106 ? 7.887 21.344 9.812 1 98.81 106 SER A C 1
ATOM 832 O O . SER A 1 106 ? 7.586 21.578 8.641 1 98.81 106 SER A O 1
ATOM 834 N N . ILE A 1 107 ? 7.105 20.594 10.648 1 98.94 107 ILE A N 1
ATOM 835 C CA . ILE A 1 107 ? 5.797 20.125 10.211 1 98.94 107 ILE A CA 1
ATOM 836 C C . ILE A 1 107 ? 4.734 20.531 11.234 1 98.94 107 ILE A C 1
ATOM 838 O O . ILE A 1 107 ? 4.941 20.391 12.438 1 98.94 107 ILE A O 1
ATOM 842 N N . MET A 1 108 ? 3.686 21.109 10.789 1 98.88 108 MET A N 1
ATOM 843 C CA . MET A 1 108 ? 2.457 21.266 11.562 1 98.88 108 MET A CA 1
ATOM 844 C C . MET A 1 108 ? 1.365 20.328 11.047 1 98.88 108 MET A C 1
ATOM 846 O O . MET A 1 108 ? 0.974 20.422 9.875 1 98.88 108 MET A O 1
ATOM 850 N N . GLY A 1 109 ? 0.938 19.438 11.852 1 98.81 109 GLY A N 1
ATOM 851 C CA . GLY A 1 109 ? -0.05 18.453 11.438 1 98.81 109 GLY A CA 1
ATOM 852 C C . GLY A 1 109 ? -1.29 18.453 12.312 1 98.81 109 GLY A C 1
ATOM 853 O O . GLY A 1 109 ? -1.195 18.562 13.531 1 98.81 109 GLY A O 1
ATOM 854 N N . HIS A 1 110 ? -2.473 18.344 11.703 1 98.06 110 HIS A N 1
ATOM 855 C CA . HIS A 1 110 ? -3.74 18.188 12.406 1 98.06 110 HIS A CA 1
ATOM 856 C C . HIS A 1 110 ? -4.27 16.766 12.289 1 98.06 110 HIS A C 1
ATOM 858 O O . HIS A 1 110 ? -4.422 16.234 11.188 1 98.06 110 HIS A O 1
ATOM 864 N N . SER A 1 111 ? -4.598 16.125 13.453 1 95.62 111 SER A N 1
ATOM 865 C CA . SER A 1 111 ? -5.234 14.805 13.461 1 95.62 111 SER A CA 1
ATOM 866 C C . SER A 1 111 ? -4.438 13.805 12.633 1 95.62 111 SER A C 1
ATOM 868 O O . SER A 1 111 ? -3.258 13.562 12.906 1 95.62 111 SER A O 1
ATOM 870 N N . MET A 1 112 ? -4.914 13.305 11.523 1 96.94 112 MET A N 1
ATOM 871 C CA . MET A 1 112 ? -4.184 12.391 10.641 1 96.94 112 MET A CA 1
ATOM 872 C C . MET A 1 112 ? -2.857 13.008 10.203 1 96.94 112 MET A C 1
ATOM 874 O O . MET A 1 112 ? -1.84 12.312 10.141 1 96.94 112 MET A O 1
ATOM 878 N N . GLY A 1 113 ? -2.924 14.281 9.914 1 98.56 113 GLY A N 1
ATOM 879 C CA . GLY A 1 113 ? -1.704 14.977 9.539 1 98.56 113 GLY A CA 1
ATOM 880 C C . GLY A 1 113 ? -0.648 14.961 10.633 1 98.56 113 GLY A C 1
ATOM 881 O O . GLY A 1 113 ? 0.548 14.883 10.344 1 98.56 113 GLY A O 1
ATOM 882 N N . ALA A 1 114 ? -1.086 15.047 11.883 1 98.31 114 ALA A N 1
ATOM 883 C CA . ALA A 1 114 ? -0.156 14.922 13 1 98.31 114 ALA A CA 1
ATOM 884 C C . ALA A 1 114 ? 0.441 13.523 13.07 1 98.31 114 ALA A C 1
ATOM 886 O O . ALA A 1 114 ? 1.619 13.359 13.398 1 98.31 114 ALA A O 1
ATOM 887 N N . GLY A 1 115 ? -0.396 12.586 12.797 1 97.75 115 GLY A N 1
ATOM 888 C CA . GLY A 1 115 ? 0.103 11.227 12.711 1 97.75 115 GLY A CA 1
ATOM 889 C C . GLY A 1 115 ? 1.159 11.039 11.641 1 97.75 115 GLY A C 1
ATOM 890 O O . GLY A 1 115 ? 2.211 10.445 11.891 1 97.75 115 GLY A O 1
ATOM 891 N N . ILE A 1 116 ? 0.909 11.531 10.469 1 98.62 116 ILE A N 1
ATOM 892 C CA . ILE A 1 116 ? 1.849 11.438 9.359 1 98.62 116 ILE A CA 1
ATOM 893 C C . ILE A 1 116 ? 3.129 12.195 9.695 1 98.62 116 ILE A C 1
ATOM 895 O O . ILE A 1 116 ? 4.23 11.719 9.414 1 98.62 116 ILE A O 1
ATOM 899 N N . ALA A 1 117 ? 2.963 13.344 10.32 1 98.81 117 ALA A N 1
ATOM 900 C CA . ALA A 1 117 ? 4.117 14.117 10.773 1 98.81 117 ALA A CA 1
ATOM 901 C C . ALA A 1 117 ? 4.992 13.297 11.711 1 98.81 117 ALA A C 1
ATOM 903 O O . ALA A 1 117 ? 6.219 13.305 11.594 1 98.81 117 ALA A O 1
ATOM 904 N N . SER A 1 118 ? 4.371 12.625 12.633 1 98.62 118 SER A N 1
ATOM 905 C CA . SER A 1 118 ? 5.082 11.781 13.586 1 98.62 118 SER A CA 1
ATOM 906 C C . SER A 1 118 ? 5.883 10.695 12.867 1 98.62 118 SER A C 1
ATOM 908 O O . SER A 1 118 ? 7.047 10.461 13.195 1 98.62 118 SER A O 1
ATOM 910 N N . ILE A 1 119 ? 5.32 10.078 11.906 1 98.56 119 ILE A N 1
ATOM 911 C CA . ILE A 1 119 ? 5.992 9 11.188 1 98.56 119 ILE A CA 1
ATOM 912 C C . ILE A 1 119 ? 7.152 9.57 10.375 1 98.56 119 ILE A C 1
ATOM 914 O O . ILE A 1 119 ? 8.234 8.977 10.328 1 98.56 119 ILE A O 1
ATOM 918 N N . VAL A 1 120 ? 6.918 10.703 9.703 1 98.69 120 VAL A N 1
ATOM 919 C CA . VAL A 1 120 ? 7.98 11.32 8.922 1 98.69 120 VAL A CA 1
ATOM 920 C C . VAL A 1 120 ? 9.148 11.68 9.836 1 98.69 120 VAL A C 1
ATOM 922 O O . VAL A 1 120 ? 10.305 11.391 9.508 1 98.69 120 VAL A O 1
ATOM 925 N N . ALA A 1 121 ? 8.875 12.234 10.961 1 98.69 121 ALA A N 1
ATOM 926 C CA . ALA A 1 121 ? 9.922 12.609 11.914 1 98.69 121 ALA A CA 1
ATOM 927 C C . ALA A 1 121 ? 10.672 11.383 12.414 1 98.69 121 ALA A C 1
ATOM 929 O O . ALA A 1 121 ? 11.891 11.422 12.602 1 98.69 121 ALA A O 1
ATOM 930 N N . ALA A 1 122 ? 9.961 10.328 12.656 1 98.44 122 ALA A N 1
ATOM 931 C CA . ALA A 1 122 ? 10.555 9.094 13.164 1 98.44 122 ALA A CA 1
ATOM 932 C C . ALA A 1 122 ? 11.383 8.398 12.086 1 98.44 122 ALA A C 1
ATOM 934 O O . ALA A 1 122 ? 12.414 7.785 12.383 1 98.44 122 ALA A O 1
ATOM 935 N N . SER A 1 123 ? 10.938 8.453 10.836 1 97.94 123 SER A N 1
ATOM 936 C CA . SER A 1 123 ? 11.539 7.672 9.766 1 97.94 123 SER A CA 1
ATOM 937 C C . SER A 1 123 ? 12.648 8.453 9.062 1 97.94 123 SER A C 1
ATOM 939 O O . SER A 1 123 ? 13.586 7.863 8.523 1 97.94 123 SER A O 1
ATOM 941 N N . MET A 1 124 ? 12.5 9.758 9.039 1 97.94 124 MET A N 1
ATOM 942 C CA . MET A 1 124 ? 13.469 10.633 8.375 1 97.94 124 MET A CA 1
ATOM 943 C C . MET A 1 124 ? 13.906 11.75 9.312 1 97.94 124 MET A C 1
ATOM 945 O O . MET A 1 124 ? 13.711 12.93 9.008 1 97.94 124 MET A O 1
ATOM 949 N N . PRO A 1 125 ? 14.586 11.43 10.383 1 97.62 125 PRO A N 1
ATOM 950 C CA . PRO A 1 125 ? 14.891 12.422 11.414 1 97.62 125 PRO A CA 1
ATOM 951 C C . PRO A 1 125 ? 15.789 13.547 10.906 1 97.62 125 PRO A C 1
ATOM 953 O O . PRO A 1 125 ? 15.758 14.656 11.438 1 97.62 125 PRO A O 1
ATOM 956 N N . HIS A 1 126 ? 16.547 13.305 9.852 1 97 126 HIS A N 1
ATOM 957 C CA . HIS A 1 126 ? 17.484 14.297 9.359 1 97 126 HIS A CA 1
ATOM 958 C C . HIS A 1 126 ? 16.766 15.422 8.617 1 97 126 HIS A C 1
ATOM 960 O O . HIS A 1 126 ? 17.328 16.5 8.406 1 97 126 HIS A O 1
ATOM 966 N N . LEU A 1 127 ? 15.5 15.234 8.297 1 97.94 127 LEU A N 1
ATOM 967 C CA . LEU A 1 127 ? 14.758 16.219 7.512 1 97.94 127 LEU A CA 1
ATOM 968 C C . LEU A 1 127 ? 13.922 17.109 8.414 1 97.94 127 LEU A C 1
ATOM 970 O O . LEU A 1 127 ? 13.578 18.234 8.023 1 97.94 127 LEU A O 1
ATOM 974 N N . VAL A 1 128 ? 13.531 16.641 9.602 1 98.62 128 VAL A N 1
ATOM 975 C CA . VAL A 1 128 ? 12.469 17.312 10.352 1 98.62 128 VAL A CA 1
ATOM 976 C C . VAL A 1 128 ? 13.07 18.062 11.531 1 98.62 128 VAL A C 1
ATOM 978 O O . VAL A 1 128 ? 13.672 17.469 12.422 1 98.62 128 VAL A O 1
ATOM 981 N N . GLU A 1 129 ? 12.805 19.344 11.555 1 98.19 129 GLU A N 1
ATOM 982 C CA . GLU A 1 129 ? 13.352 20.203 12.594 1 98.19 129 GLU A CA 1
ATOM 983 C C . GLU A 1 129 ? 12.484 20.188 13.852 1 98.19 129 GLU A C 1
ATOM 985 O O . GLU A 1 129 ? 13 20.156 14.969 1 98.19 129 GLU A O 1
ATOM 990 N N . ARG A 1 130 ? 11.203 20.297 13.68 1 98.31 130 ARG A N 1
ATOM 991 C CA . ARG A 1 130 ? 10.195 20.312 14.734 1 98.31 130 ARG A CA 1
ATOM 992 C C . ARG A 1 130 ? 8.844 19.859 14.203 1 98.31 130 ARG A C 1
ATOM 994 O O . ARG A 1 130 ? 8.555 19.984 13.008 1 98.31 130 ARG A O 1
ATOM 1001 N N . ILE A 1 131 ? 8.047 19.297 15.117 1 98.5 131 ILE A N 1
ATOM 1002 C CA . ILE A 1 131 ? 6.68 19.016 14.695 1 98.5 131 ILE A CA 1
ATOM 1003 C C . ILE A 1 131 ? 5.695 19.641 15.688 1 98.5 131 ILE A C 1
ATOM 1005 O O . ILE A 1 131 ? 5.926 19.625 16.891 1 98.5 131 ILE A O 1
ATOM 1009 N N . ILE A 1 132 ? 4.766 20.297 15.195 1 98.75 132 ILE A N 1
ATOM 1010 C CA . ILE A 1 132 ? 3.605 20.781 15.938 1 98.75 132 ILE A CA 1
ATOM 1011 C C . ILE A 1 132 ? 2.4 19.891 15.656 1 98.75 132 ILE A C 1
ATOM 1013 O O . ILE A 1 132 ? 1.917 19.828 14.523 1 98.75 132 ILE A O 1
ATOM 1017 N N . CYS A 1 133 ? 1.941 19.219 16.641 1 98.12 133 CYS A N 1
ATOM 1018 C CA . CYS A 1 133 ? 0.807 18.312 16.547 1 98.12 133 CYS A CA 1
ATOM 1019 C C . CYS A 1 133 ? -0.467 18.969 17.062 1 98.12 133 CYS A C 1
ATOM 1021 O O . CYS A 1 133 ? -0.573 19.266 18.25 1 98.12 133 CYS A O 1
ATOM 1023 N N . LEU A 1 134 ? -1.399 19.125 16.172 1 97.06 134 LEU A N 1
ATOM 1024 C CA . LE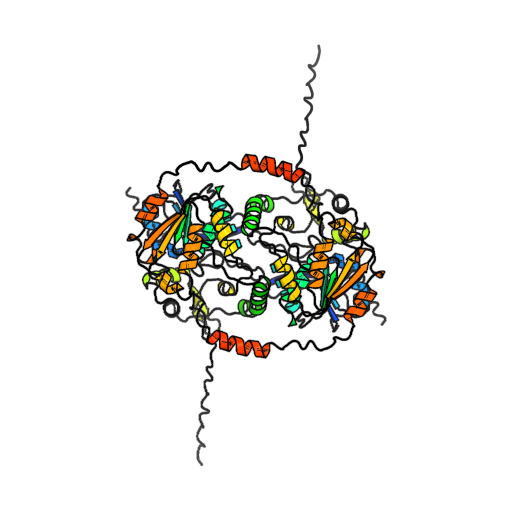U A 1 134 ? -2.684 19.719 16.547 1 97.06 134 LEU A CA 1
ATOM 1025 C C . LEU A 1 134 ? -3.715 18.625 16.812 1 97.06 134 LEU A C 1
ATOM 1027 O O . LEU A 1 134 ? -4.145 17.922 15.898 1 97.06 134 LEU A O 1
ATOM 1031 N N . ASP A 1 135 ? -4.047 18.312 18.031 1 93.25 135 ASP A N 1
ATOM 1032 C CA . ASP A 1 135 ? -5.125 17.531 18.609 1 93.25 135 ASP A CA 1
ATOM 1033 C C . ASP A 1 135 ? -4.898 16.031 18.375 1 93.25 135 ASP A C 1
ATOM 1035 O O . ASP A 1 135 ? -5.852 15.25 18.328 1 93.25 135 ASP A O 1
ATOM 1039 N N . PHE A 1 136 ? -3.678 15.633 18.109 1 90.69 136 PHE A N 1
ATOM 1040 C CA . PHE A 1 136 ? -3.371 14.219 17.922 1 90.69 136 PHE A CA 1
ATOM 1041 C C . PHE A 1 136 ? -1.865 13.984 17.938 1 90.69 136 PHE A C 1
ATOM 1043 O O . PHE A 1 136 ? -1.091 14.898 17.625 1 90.69 136 PHE A O 1
ATOM 1050 N N . ILE A 1 137 ? -1.451 12.883 18.375 1 92.88 137 ILE A N 1
ATOM 1051 C CA . ILE A 1 137 ? -0.049 12.484 18.281 1 92.88 137 ILE A CA 1
ATOM 1052 C C . ILE A 1 137 ? 0.052 11.008 17.906 1 92.88 137 ILE A C 1
ATOM 1054 O O . ILE A 1 137 ? -0.645 10.164 18.484 1 92.88 137 ILE A O 1
ATOM 1058 N N . GLY A 1 138 ? 0.937 10.75 16.969 1 94.38 138 GLY A N 1
ATOM 1059 C CA . GLY A 1 138 ? 0.954 9.406 16.406 1 94.38 138 GLY A CA 1
ATOM 1060 C C . GLY A 1 138 ? -0.159 9.172 15.398 1 94.38 138 GLY A C 1
ATOM 1061 O O . GLY A 1 138 ? -0.839 10.117 14.984 1 94.38 138 GLY A O 1
ATOM 1062 N N . ILE A 1 139 ? -0.254 7.898 14.906 1 94.44 139 ILE A N 1
ATOM 1063 C CA . ILE A 1 139 ? -1.282 7.562 13.93 1 94.44 139 ILE A CA 1
ATOM 1064 C C . ILE A 1 139 ? -2.367 6.715 14.594 1 94.44 139 ILE A C 1
ATOM 1066 O O . ILE A 1 139 ? -2.16 6.168 15.672 1 94.44 139 ILE A O 1
ATOM 1070 N N . LEU A 1 140 ? -3.508 6.703 13.992 1 91.69 140 LEU A N 1
ATOM 1071 C CA . LEU A 1 140 ? -4.578 5.859 14.508 1 91.69 140 LEU A CA 1
ATOM 1072 C C . LEU A 1 140 ? -4.129 4.406 14.602 1 91.69 140 LEU A C 1
ATOM 1074 O O . LEU A 1 140 ? -3.488 3.891 13.68 1 91.69 140 LEU A O 1
ATOM 1078 N N . SER A 1 141 ? -4.43 3.814 15.742 1 93.25 141 SER A N 1
A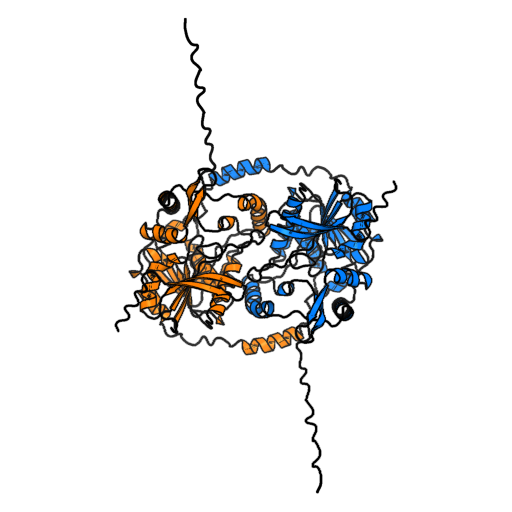TOM 1079 C CA . SER A 1 141 ? -4.086 2.414 15.969 1 93.25 141 SER A CA 1
ATOM 1080 C C . SER A 1 141 ? -5.336 1.566 16.172 1 93.25 141 SER A C 1
ATOM 1082 O O . SER A 1 141 ? -6.402 2.092 16.516 1 93.25 141 SER A O 1
ATOM 1084 N N . LYS A 1 142 ? -5.242 0.349 15.914 1 93.06 142 LYS A N 1
ATOM 1085 C CA . LYS A 1 142 ? -6.305 -0.623 16.156 1 93.06 142 LYS A CA 1
ATOM 1086 C C . LYS A 1 142 ? -5.727 -1.991 16.516 1 93.06 142 LYS A C 1
ATOM 1088 O O . LYS A 1 142 ? -4.812 -2.477 15.836 1 93.06 142 LYS A O 1
ATOM 1093 N N . GLU A 1 143 ? -6.285 -2.533 17.641 1 93.5 143 GLU A N 1
ATOM 1094 C CA . GLU A 1 143 ? -5.875 -3.885 18.016 1 93.5 143 GLU A CA 1
ATOM 1095 C C . GLU A 1 143 ? -6.602 -4.934 17.188 1 93.5 143 GLU A C 1
ATOM 1097 O O . GLU A 1 143 ? -7.707 -5.355 17.531 1 93.5 143 GLU A O 1
ATOM 1102 N N . GLN A 1 144 ? -5.977 -5.332 16.125 1 94 144 GLN A N 1
ATOM 1103 C CA . GLN A 1 144 ? -6.566 -6.312 15.219 1 94 144 GLN A CA 1
ATOM 1104 C C . GLN A 1 144 ? -5.484 -7.113 14.492 1 94 144 GLN A C 1
ATOM 1106 O O . GLN A 1 144 ? -4.406 -6.594 14.203 1 94 144 GLN A O 1
ATOM 1111 N N . ASP A 1 145 ? -5.812 -8.367 14.281 1 95.31 145 ASP A N 1
ATOM 1112 C CA . ASP A 1 145 ? -4.918 -9.18 13.461 1 95.31 145 ASP A CA 1
ATOM 1113 C C . ASP A 1 145 ? -4.883 -8.672 12.023 1 95.31 145 ASP A C 1
ATOM 1115 O O . ASP A 1 145 ? -5.918 -8.297 11.469 1 95.31 145 ASP A O 1
ATOM 1119 N N . GLN A 1 146 ? -3.68 -8.703 11.422 1 94.88 146 GLN A N 1
ATOM 1120 C CA . GLN A 1 146 ? -3.516 -8.188 10.062 1 94.88 146 GLN A CA 1
ATOM 1121 C C . GLN A 1 146 ? -4.453 -8.891 9.086 1 94.88 146 GLN A C 1
ATOM 1123 O O . GLN A 1 146 ? -5.023 -8.25 8.195 1 94.88 146 GLN A O 1
ATOM 1128 N N . ILE A 1 147 ? -4.633 -10.203 9.273 1 97.25 147 ILE A N 1
ATOM 1129 C CA . ILE A 1 147 ? -5.477 -10.953 8.344 1 97.25 147 ILE A CA 1
ATOM 1130 C C . ILE A 1 147 ? -6.922 -10.469 8.461 1 97.25 147 ILE A C 1
ATOM 1132 O O . ILE A 1 147 ? -7.648 -10.422 7.469 1 97.25 147 ILE A O 1
ATOM 1136 N N . LYS A 1 148 ? -7.379 -10.07 9.602 1 97.38 148 LYS A N 1
ATOM 1137 C CA . LYS A 1 148 ? -8.734 -9.562 9.773 1 97.38 148 LYS A CA 1
ATOM 1138 C C . LYS A 1 148 ? -8.914 -8.211 9.078 1 97.38 148 LYS A C 1
ATOM 1140 O O . LYS A 1 148 ? -9.969 -7.945 8.492 1 97.38 148 LYS A O 1
ATOM 1145 N N . ALA A 1 149 ? -7.891 -7.402 9.188 1 96.38 149 ALA A N 1
ATOM 1146 C CA . ALA A 1 149 ? -7.922 -6.133 8.461 1 96.38 149 ALA A CA 1
ATOM 1147 C C . ALA A 1 149 ? -8.023 -6.367 6.957 1 96.38 149 ALA A C 1
ATOM 1149 O O . ALA A 1 149 ? -8.82 -5.715 6.277 1 96.38 149 ALA A O 1
ATOM 1150 N N . ILE A 1 150 ? -7.23 -7.32 6.438 1 97.25 150 ILE A N 1
ATOM 1151 C CA . ILE A 1 150 ? -7.238 -7.641 5.012 1 97.25 150 ILE A CA 1
ATOM 1152 C C . ILE A 1 150 ? -8.609 -8.195 4.617 1 97.25 150 ILE A C 1
ATOM 1154 O O . ILE A 1 150 ? -9.18 -7.789 3.602 1 97.25 150 ILE A O 1
ATOM 1158 N N . GLN A 1 151 ? -9.156 -9.055 5.43 1 97.31 151 GLN A N 1
ATOM 1159 C CA . GLN A 1 151 ? -10.469 -9.641 5.18 1 97.31 151 GLN A CA 1
ATOM 1160 C C . GLN A 1 151 ? -11.539 -8.562 5.055 1 97.31 151 GLN A C 1
ATOM 1162 O O . GLN A 1 151 ? -12.305 -8.547 4.086 1 97.31 151 GLN A O 1
ATOM 1167 N N . PHE A 1 152 ? -11.516 -7.695 5.988 1 96.44 152 PHE A N 1
ATOM 1168 C CA . PHE A 1 152 ? -12.516 -6.637 5.996 1 96.44 152 PHE A CA 1
ATOM 1169 C C . PHE A 1 152 ? -12.367 -5.738 4.773 1 96.44 152 PHE A C 1
ATOM 1171 O O . PHE A 1 152 ? -13.352 -5.426 4.098 1 96.44 152 PHE A O 1
ATOM 1178 N N . ALA A 1 153 ? -11.188 -5.371 4.48 1 96.5 153 ALA A N 1
ATOM 1179 C CA . ALA A 1 153 ? -10.914 -4.5 3.342 1 96.5 153 ALA A CA 1
ATOM 1180 C C . ALA A 1 153 ? -11.312 -5.168 2.029 1 96.5 153 ALA A C 1
ATOM 1182 O O . ALA A 1 153 ? -11.945 -4.543 1.172 1 96.5 153 ALA A O 1
ATOM 1183 N N . MET A 1 154 ? -10.938 -6.461 1.836 1 96.38 154 MET A N 1
ATOM 1184 C CA . MET A 1 154 ? -11.211 -7.168 0.587 1 96.38 154 MET A CA 1
ATOM 1185 C C . MET A 1 154 ? -12.703 -7.426 0.42 1 96.38 154 MET A C 1
ATOM 1187 O O . MET A 1 154 ? -13.242 -7.293 -0.681 1 96.38 154 MET A O 1
ATOM 1191 N N . GLN A 1 155 ? -13.375 -7.703 1.47 1 94.88 155 GLN A N 1
ATOM 1192 C CA . GLN A 1 155 ? -14.789 -8.047 1.416 1 94.88 155 GLN A CA 1
ATOM 1193 C C . GLN A 1 155 ? -15.641 -6.812 1.143 1 94.88 155 GLN A C 1
ATOM 1195 O O . GLN A 1 155 ? -16.75 -6.922 0.598 1 94.88 155 GLN A O 1
ATOM 1200 N N . THR A 1 156 ? -15.156 -5.652 1.478 1 94.5 156 THR A N 1
ATOM 1201 C CA . THR A 1 156 ? -15.93 -4.43 1.297 1 94.5 156 THR A CA 1
ATOM 1202 C C . THR A 1 156 ? -15.484 -3.684 0.045 1 94.5 156 THR A C 1
ATOM 1204 O O . THR A 1 156 ? -16.062 -2.658 -0.316 1 94.5 156 THR A O 1
ATOM 1207 N N . ARG A 1 157 ? -14.508 -4.18 -0.596 1 92.31 157 ARG A N 1
ATOM 1208 C CA . ARG A 1 157 ? -13.828 -3.469 -1.674 1 92.31 157 ARG A CA 1
ATOM 1209 C C . ARG A 1 157 ? -14.781 -3.174 -2.826 1 92.31 157 ARG A C 1
ATOM 1211 O O . ARG A 1 157 ? -14.828 -2.049 -3.326 1 92.31 157 ARG A O 1
ATOM 1218 N N . THR A 1 158 ? -15.516 -4.141 -3.275 1 87.94 158 THR A N 1
ATOM 1219 C CA . THR A 1 158 ? -16.422 -3.98 -4.414 1 87.94 158 THR A CA 1
ATOM 1220 C C . THR A 1 158 ? -17.484 -2.928 -4.113 1 87.94 158 THR A C 1
ATOM 1222 O O . THR A 1 158 ? -17.797 -2.094 -4.965 1 87.94 158 THR A O 1
ATOM 1225 N N . THR A 1 159 ? -17.984 -2.961 -2.895 1 91 159 THR A N 1
ATOM 1226 C CA . THR A 1 159 ? -19 -1.995 -2.48 1 91 159 THR A CA 1
ATOM 1227 C C . THR A 1 159 ? -18.422 -0.579 -2.498 1 91 159 THR A C 1
ATOM 1229 O O . THR A 1 159 ? -19.062 0.344 -3.012 1 91 159 THR A O 1
ATOM 1232 N N . ILE A 1 160 ? -17.266 -0.443 -2.07 1 90.62 160 ILE A N 1
ATOM 1233 C CA . ILE A 1 160 ? -16.625 0.869 -1.975 1 90.62 160 ILE A CA 1
ATOM 1234 C C . ILE A 1 160 ? -16.297 1.384 -3.373 1 90.62 160 ILE A C 1
ATOM 1236 O O . ILE A 1 160 ? -16.562 2.545 -3.693 1 90.62 160 ILE A O 1
ATOM 1240 N N . ASN A 1 161 ? -15.766 0.52 -4.191 1 85.75 161 ASN A N 1
ATOM 1241 C CA . ASN A 1 161 ? -15.352 0.9 -5.539 1 85.75 161 ASN A CA 1
ATOM 1242 C C . ASN A 1 161 ? -16.547 1.276 -6.402 1 85.75 161 ASN A C 1
ATOM 1244 O O . ASN A 1 161 ? -16.438 2.102 -7.312 1 85.75 161 ASN A O 1
ATOM 1248 N N . ASN A 1 162 ? -17.672 0.69 -6.117 1 85.81 162 ASN A N 1
ATOM 1249 C CA . ASN A 1 162 ? -18.859 0.913 -6.945 1 85.81 162 ASN A CA 1
ATOM 1250 C C . ASN A 1 162 ? -19.766 1.991 -6.352 1 85.81 162 ASN A C 1
ATOM 1252 O O . ASN A 1 162 ? -20.812 2.311 -6.918 1 85.81 162 ASN A O 1
ATOM 1256 N N . ARG A 1 163 ? -19.344 2.508 -5.289 1 86.56 163 ARG A N 1
ATOM 1257 C CA . ARG A 1 163 ? -20.141 3.533 -4.641 1 86.56 163 ARG A CA 1
ATOM 1258 C C . ARG A 1 163 ? -20.219 4.797 -5.488 1 86.56 163 ARG A C 1
ATOM 1260 O O . ARG A 1 163 ? -19.188 5.324 -5.91 1 86.56 163 ARG A O 1
ATOM 1267 N N . LYS A 1 164 ? -21.422 5.227 -5.781 1 86.81 164 LYS A N 1
ATOM 1268 C CA . LYS A 1 164 ? -21.609 6.492 -6.488 1 86.81 164 LYS A CA 1
ATOM 1269 C C . LYS A 1 164 ? -21.547 7.676 -5.527 1 86.81 164 LYS A C 1
ATOM 1271 O O . LYS A 1 164 ? -22.047 7.598 -4.402 1 86.81 164 LYS A O 1
ATOM 1276 N N . PRO A 1 165 ? -20.938 8.727 -5.996 1 89.06 165 PRO A N 1
ATOM 1277 C CA . PRO A 1 165 ? -20.938 9.906 -5.125 1 89.06 165 PRO A CA 1
ATOM 1278 C C . PRO A 1 165 ? -22.328 10.445 -4.848 1 89.06 165 PRO A C 1
ATOM 1280 O O . PRO A 1 165 ? -23.188 10.422 -5.73 1 89.06 165 PRO A O 1
ATOM 1283 N N . HIS A 1 166 ? -22.5 10.852 -3.689 1 92.69 166 HIS A N 1
ATOM 1284 C CA . HIS A 1 166 ? -23.75 11.516 -3.348 1 92.69 166 HIS A CA 1
ATOM 1285 C C . HIS A 1 166 ? -23.828 12.906 -3.971 1 92.69 166 HIS A C 1
ATOM 1287 O O . HIS A 1 166 ? -22.891 13.703 -3.836 1 92.69 166 HIS A O 1
ATOM 1293 N N . LEU A 1 167 ? -24.906 13.164 -4.656 1 95.88 167 LEU A N 1
ATOM 1294 C CA . LEU A 1 167 ? -25.141 14.469 -5.262 1 95.88 167 LEU A CA 1
ATOM 1295 C C . LEU A 1 167 ? -26.094 15.305 -4.402 1 95.88 167 LEU A C 1
ATOM 1297 O O . LEU A 1 167 ? -27.156 14.836 -4.016 1 95.88 167 LEU A O 1
ATOM 1301 N N . TYR A 1 168 ? -25.672 16.469 -4.121 1 96.94 168 TYR A N 1
ATOM 1302 C CA . TYR A 1 168 ? -26.469 17.406 -3.334 1 96.94 168 TYR A CA 1
ATOM 1303 C C . TYR A 1 168 ? -27.031 18.531 -4.211 1 96.94 168 TYR A C 1
ATOM 1305 O O . TYR A 1 168 ? -26.344 19.016 -5.117 1 96.94 168 TYR A O 1
ATOM 1313 N N . ASN A 1 169 ? -28.203 19 -3.871 1 95.06 169 ASN A N 1
ATOM 1314 C CA . ASN A 1 169 ? -28.859 20.031 -4.672 1 95.06 169 ASN A CA 1
ATOM 1315 C C . ASN A 1 169 ? -28.219 21.406 -4.449 1 95.06 169 ASN A C 1
ATOM 1317 O O . ASN A 1 169 ? -28.312 22.281 -5.305 1 95.06 169 ASN A O 1
ATOM 1321 N N . ASN A 1 170 ? -27.672 21.547 -3.334 1 95.81 170 ASN A N 1
ATOM 1322 C CA . ASN A 1 170 ? -26.984 22.797 -3.014 1 95.81 170 ASN A CA 1
ATOM 1323 C C . ASN A 1 170 ? -25.906 22.594 -1.963 1 95.81 170 ASN A C 1
ATOM 1325 O O . ASN A 1 170 ? -25.844 21.547 -1.317 1 95.81 170 ASN A O 1
ATOM 1329 N N . LYS A 1 171 ? -25.062 23.578 -1.807 1 97 171 LYS A N 1
ATOM 1330 C CA . LYS A 1 171 ? -23.938 23.516 -0.887 1 97 171 LYS A CA 1
ATOM 1331 C C . LYS A 1 171 ? -24.406 23.5 0.564 1 97 171 LYS A C 1
ATOM 1333 O O . LYS A 1 171 ? -23.766 22.875 1.419 1 97 171 LYS A O 1
ATOM 1338 N N . GLN A 1 172 ? -25.516 24.141 0.854 1 97.19 172 GLN A N 1
ATOM 1339 C CA . GLN A 1 172 ? -26.047 24.188 2.211 1 97.19 172 GLN A CA 1
ATOM 1340 C C . GLN A 1 172 ? -26.359 22.781 2.727 1 97.19 172 GLN A C 1
ATOM 1342 O O . GLN A 1 172 ? -26.172 22.5 3.908 1 97.19 172 GLN A O 1
ATOM 1347 N N . ALA A 1 173 ? -26.844 21.953 1.882 1 97.31 173 ALA A N 1
ATOM 1348 C CA . ALA A 1 173 ? -27.172 20.578 2.268 1 97.31 173 ALA A CA 1
ATOM 1349 C C . ALA A 1 173 ? -25.922 19.828 2.738 1 97.31 173 ALA A C 1
ATOM 1351 O O . ALA A 1 173 ? -25.984 19.047 3.691 1 97.31 173 ALA A O 1
ATOM 1352 N N . ILE A 1 174 ? -24.828 20.062 2.068 1 97.62 174 ILE A N 1
ATOM 1353 C CA . ILE A 1 174 ? -23.562 19.438 2.459 1 97.62 174 ILE A CA 1
ATOM 1354 C C . ILE A 1 174 ? -23.109 20 3.809 1 97.62 174 ILE A C 1
ATOM 1356 O O . ILE A 1 174 ? -22.656 19.25 4.676 1 97.62 174 ILE A O 1
ATOM 1360 N N . PHE A 1 175 ? -23.234 21.266 3.955 1 97.62 175 PHE A N 1
ATOM 1361 C CA . PHE A 1 175 ? -22.875 21.922 5.215 1 97.62 175 PHE A CA 1
ATOM 1362 C C . PHE A 1 175 ? -23.703 21.359 6.363 1 97.62 175 PHE A C 1
ATOM 1364 O O . PHE A 1 175 ? -23.172 21.062 7.434 1 97.62 175 PHE A O 1
ATOM 1371 N N . ASP A 1 176 ? -25 21.156 6.176 1 97.19 176 ASP A N 1
ATOM 1372 C CA . ASP A 1 176 ? -25.891 20.625 7.199 1 97.19 176 ASP A CA 1
ATOM 1373 C C . ASP A 1 176 ? -25.469 19.203 7.594 1 97.19 176 ASP A C 1
ATOM 1375 O O . ASP A 1 176 ? -25.5 18.844 8.773 1 97.19 176 ASP A O 1
ATOM 1379 N N . LYS A 1 177 ? -25.156 18.516 6.605 1 95.81 177 LYS A N 1
ATOM 1380 C CA . LYS A 1 177 ? -24.688 17.156 6.879 1 95.81 177 LYS A CA 1
ATOM 1381 C C . LYS A 1 177 ? -23.406 17.188 7.699 1 95.81 177 LYS A C 1
ATOM 1383 O O . LYS A 1 177 ? -23.25 16.406 8.641 1 95.81 177 LYS A O 1
ATOM 1388 N N . LEU A 1 178 ? -22.422 18.031 7.277 1 95.19 178 LEU A N 1
ATOM 1389 C CA . LEU A 1 178 ? -21.172 18.172 8.031 1 95.19 178 LEU A CA 1
ATOM 1390 C C . LEU A 1 178 ? -21.469 18.531 9.484 1 95.19 178 LEU A C 1
ATOM 1392 O O . LEU A 1 178 ? -20.906 17.922 10.398 1 95.19 178 LEU A O 1
ATOM 1396 N N . LYS A 1 179 ? -22.375 19.438 9.703 1 94.62 179 LYS A N 1
ATOM 1397 C CA . LYS A 1 179 ? -22.734 19.906 11.047 1 94.62 179 LYS A CA 1
ATOM 1398 C C . LYS A 1 179 ? -23.422 18.812 11.844 1 94.62 179 LYS A C 1
ATOM 1400 O O . LYS A 1 179 ? -23.234 18.703 13.062 1 94.62 179 LYS A O 1
ATOM 1405 N N . ALA A 1 180 ? -24.234 18.062 11.211 1 93.88 180 ALA A N 1
ATOM 1406 C CA . ALA A 1 180 ? -24.906 16.938 11.859 1 93.88 180 ALA A CA 1
ATOM 1407 C C . ALA A 1 180 ? -23.891 15.891 12.336 1 93.88 180 ALA A C 1
ATOM 1409 O O . ALA A 1 180 ? -24.031 15.336 13.422 1 93.88 180 ALA A O 1
ATOM 1410 N N . ASN A 1 181 ? -22.906 15.664 11.508 1 89.25 181 ASN A N 1
ATOM 1411 C CA . ASN A 1 181 ? -21.891 14.664 11.812 1 89.25 181 ASN A CA 1
ATOM 1412 C C . ASN A 1 181 ? -20.859 15.195 12.812 1 89.25 181 ASN A C 1
ATOM 1414 O O . ASN A 1 181 ? -20.234 14.422 13.531 1 89.25 181 ASN A O 1
ATOM 1418 N N . ASN A 1 182 ? -20.641 16.484 12.797 1 88.56 182 ASN A N 1
ATOM 1419 C CA . ASN A 1 182 ? -19.688 17.172 13.672 1 88.56 182 ASN A CA 1
ATOM 1420 C C . ASN A 1 182 ? -20.297 18.438 14.258 1 88.56 182 ASN A C 1
ATOM 1422 O O . ASN A 1 182 ? -19.875 19.547 13.906 1 88.56 182 ASN A O 1
ATOM 1426 N N . PRO A 1 183 ? -21.047 18.281 15.297 1 88.62 183 PRO A N 1
ATOM 1427 C CA . PRO A 1 183 ? -21.781 19.422 15.82 1 88.62 183 PRO A CA 1
ATOM 1428 C C . PRO A 1 183 ? -20.875 20.422 16.547 1 88.62 183 PRO A C 1
ATOM 1430 O O . PRO A 1 183 ? -21.266 21.578 16.75 1 88.62 183 PRO A O 1
ATOM 1433 N N . TRP A 1 184 ? -19.719 20.078 16.891 1 88.81 184 TRP A N 1
ATOM 1434 C CA . TRP A 1 184 ? -18.859 20.938 17.703 1 88.81 184 TRP A CA 1
ATOM 1435 C C . TRP A 1 184 ? -18.047 21.891 16.844 1 88.81 184 TRP A C 1
ATOM 1437 O O . TRP A 1 184 ? -17.484 22.859 17.344 1 88.81 184 TRP A O 1
ATOM 1447 N N . ILE A 1 185 ? -17.953 21.578 15.539 1 91.25 185 ILE A N 1
ATOM 1448 C CA . ILE A 1 185 ? -17.156 22.438 14.664 1 91.25 185 ILE A CA 1
ATOM 1449 C C . ILE A 1 185 ? -17.875 23.766 14.477 1 91.25 185 ILE A C 1
ATOM 1451 O O . ILE A 1 185 ? -19.078 23.812 14.242 1 91.25 185 ILE A O 1
ATOM 1455 N N . LYS A 1 186 ? -17.203 24.891 14.648 1 93.81 186 LYS A N 1
ATOM 1456 C CA . LYS A 1 186 ? -17.797 26.203 14.422 1 93.81 186 LYS A CA 1
ATOM 1457 C C . LYS A 1 186 ? -18.234 26.375 12.969 1 93.81 186 LYS A C 1
ATOM 1459 O O . LYS A 1 186 ? -17.578 25.844 12.062 1 93.81 186 LYS A O 1
ATOM 1464 N N . ASP A 1 187 ? -19.25 27.203 12.742 1 95.88 187 ASP A N 1
ATOM 1465 C CA . ASP A 1 187 ? -19.828 27.375 11.414 1 95.88 187 ASP A CA 1
ATOM 1466 C C . ASP A 1 187 ? -18.781 27.891 10.422 1 95.88 187 ASP A C 1
ATOM 1468 O O . ASP A 1 187 ? -18.656 27.359 9.32 1 95.88 187 ASP A O 1
ATOM 1472 N N . GLU A 1 188 ? -18.047 28.812 10.828 1 95.38 188 GLU A N 1
ATOM 1473 C CA . GLU A 1 188 ? -17.062 29.406 9.93 1 95.38 188 GLU A CA 1
ATOM 1474 C C . GLU A 1 188 ? -16 28.375 9.523 1 95.38 188 GLU A C 1
ATOM 1476 O O . GLU A 1 188 ? -15.586 28.344 8.367 1 95.38 188 GLU A O 1
ATOM 1481 N N . ALA A 1 189 ? -15.555 27.578 10.445 1 94.94 189 ALA A N 1
ATOM 1482 C CA . ALA A 1 189 ? -14.578 26.531 10.172 1 94.94 189 ALA A CA 1
ATOM 1483 C C . ALA A 1 189 ? -15.133 25.516 9.172 1 94.94 189 ALA A C 1
ATOM 1485 O O . ALA A 1 189 ? -14.469 25.172 8.195 1 94.94 189 ALA A O 1
ATOM 1486 N N . GLY A 1 190 ? -16.359 25.047 9.445 1 96 190 GLY A N 1
ATOM 1487 C CA . GLY A 1 190 ? -17 24.094 8.547 1 96 190 GLY A CA 1
ATOM 1488 C C . GLY A 1 190 ? -17.156 24.625 7.137 1 96 190 GLY A C 1
ATOM 1489 O O . GLY A 1 190 ? -16.875 23.906 6.168 1 96 190 GLY A O 1
ATOM 1490 N N . GLN A 1 191 ? -17.562 25.875 7.082 1 96.5 191 GLN A N 1
ATOM 1491 C CA . GLN A 1 191 ? -17.75 26.5 5.773 1 96.5 191 GLN A CA 1
ATOM 1492 C C . GLN A 1 191 ? -16.422 26.609 5.023 1 96.5 191 GLN A C 1
ATOM 1494 O O . GLN A 1 191 ? -16.359 26.328 3.826 1 96.5 191 GLN A O 1
ATOM 1499 N N . ARG A 1 192 ? -15.414 27.016 5.738 1 95.88 192 ARG A N 1
ATOM 1500 C CA . ARG A 1 192 ? -14.094 27.156 5.125 1 95.88 192 ARG A CA 1
ATOM 1501 C C . ARG A 1 192 ? -13.586 25.828 4.582 1 95.88 192 ARG A C 1
ATOM 1503 O O . ARG A 1 192 ? -13.062 25.766 3.471 1 95.88 192 ARG A O 1
ATOM 1510 N N . LEU A 1 193 ? -13.695 24.781 5.297 1 97 193 LEU A N 1
ATOM 1511 C CA . LEU A 1 193 ? -13.281 23.453 4.855 1 97 193 LEU A CA 1
ATOM 1512 C C . LEU A 1 193 ? -14.047 23.047 3.605 1 97 193 LEU A C 1
ATOM 1514 O O . LEU A 1 193 ? -13.453 22.531 2.65 1 97 193 LEU A O 1
ATOM 1518 N N . LEU A 1 194 ? -15.359 23.281 3.572 1 97.31 194 LEU A N 1
ATOM 1519 C CA . LEU A 1 194 ? -16.219 22.828 2.486 1 97.31 194 LEU A CA 1
ATOM 1520 C C . LEU A 1 194 ? -15.945 23.609 1.21 1 97.31 194 LEU A C 1
ATOM 1522 O O . LEU A 1 194 ? -16.109 23.094 0.105 1 97.31 194 LEU A O 1
ATOM 1526 N N . ASP A 1 195 ? -15.453 24.828 1.375 1 96.69 195 ASP A N 1
ATOM 1527 C CA . ASP A 1 195 ? -15.117 25.641 0.208 1 96.69 195 ASP A CA 1
ATOM 1528 C C . ASP A 1 195 ? -14.117 24.922 -0.692 1 96.69 195 ASP A C 1
ATOM 1530 O O . ASP A 1 195 ? -14.141 25.078 -1.913 1 96.69 195 ASP A O 1
ATOM 1534 N N . ARG A 1 196 ? -13.297 24.141 -0.098 1 97.31 196 ARG A N 1
ATOM 1535 C CA . ARG A 1 196 ? -12.242 23.469 -0.846 1 97.31 196 ARG A CA 1
ATOM 1536 C C . ARG A 1 196 ? -12.594 21.984 -1.05 1 97.31 196 ARG A C 1
ATOM 1538 O O . ARG A 1 196 ? -11.945 21.297 -1.839 1 97.31 196 ARG A O 1
ATOM 1545 N N . SER A 1 197 ? -13.648 21.531 -0.477 1 97.31 197 SER A N 1
ATOM 1546 C CA . SER A 1 197 ? -13.984 20.109 -0.5 1 97.31 197 SER A CA 1
ATOM 1547 C C . SER A 1 197 ? -15.125 19.828 -1.479 1 97.31 197 SER A C 1
ATOM 1549 O O . SER A 1 197 ? -15.438 18.672 -1.753 1 97.31 197 SER A O 1
ATOM 1551 N N . ILE A 1 198 ? -15.758 20.891 -1.975 1 97.75 198 ILE A N 1
ATOM 1552 C CA . ILE A 1 198 ? -16.969 20.703 -2.777 1 97.75 198 ILE A CA 1
ATOM 1553 C C . ILE A 1 198 ? -16.656 21.016 -4.242 1 97.75 198 ILE A C 1
ATOM 1555 O O . ILE A 1 198 ? -15.891 21.938 -4.543 1 97.75 198 ILE A O 1
ATOM 1559 N N . GLU A 1 199 ? -17.219 20.266 -5.109 1 97.12 199 GLU A N 1
ATOM 1560 C CA . GLU A 1 199 ? -17.156 20.562 -6.539 1 97.12 199 GLU A CA 1
ATOM 1561 C C . GLU A 1 199 ? -18.547 20.609 -7.152 1 97.12 199 GLU A C 1
ATOM 1563 O O . GLU A 1 199 ? -19.453 19.906 -6.695 1 97.12 199 GLU A O 1
ATOM 1568 N N . SER A 1 200 ? -18.734 21.453 -8.102 1 97.25 200 SER A N 1
ATOM 1569 C CA . SER A 1 200 ? -19.969 21.547 -8.875 1 97.25 200 SER A CA 1
ATOM 1570 C C . SER A 1 200 ? -19.984 20.531 -10.016 1 97.25 200 SER A C 1
ATOM 1572 O O . SER A 1 200 ? -19 20.375 -10.727 1 97.25 200 SER A O 1
ATOM 1574 N N . VAL A 1 201 ? -21.141 19.875 -10.078 1 96.75 201 VAL A N 1
ATOM 1575 C CA . VAL A 1 201 ? -21.297 18.906 -11.156 1 96.75 201 VAL A CA 1
ATOM 1576 C C . VAL A 1 201 ? -22.703 19 -11.75 1 96.75 201 VAL A C 1
ATOM 1578 O O . VAL A 1 201 ? -23.562 19.688 -11.195 1 96.75 201 VAL A O 1
ATOM 1581 N N . ILE A 1 202 ? -22.922 18.375 -12.945 1 96.69 202 ILE A N 1
ATOM 1582 C CA . ILE A 1 202 ? -24.25 18.266 -13.555 1 96.69 202 ILE A CA 1
ATOM 1583 C C . ILE A 1 202 ? -24.812 16.875 -13.297 1 96.69 202 ILE A C 1
ATOM 1585 O O . ILE A 1 202 ? -24.172 15.859 -13.586 1 96.69 202 ILE A O 1
ATOM 1589 N N . SER A 1 203 ? -25.953 16.891 -12.734 1 94.62 203 SER A N 1
ATOM 1590 C CA . SER A 1 203 ? -26.609 15.617 -12.477 1 94.62 203 SER A CA 1
ATOM 1591 C C . SER A 1 203 ? -26.859 14.852 -13.773 1 94.62 203 SER A C 1
ATOM 1593 O O . SER A 1 203 ? -27.469 15.383 -14.703 1 94.62 203 SER A O 1
ATOM 1595 N N . PRO A 1 204 ? -26.375 13.633 -13.758 1 91.69 204 PRO A N 1
ATOM 1596 C CA . PRO A 1 204 ? -26.656 12.852 -14.961 1 91.69 204 PRO A CA 1
ATOM 1597 C C . PRO A 1 204 ? -28.125 12.5 -15.117 1 91.69 204 PRO A C 1
ATOM 1599 O O . PRO A 1 204 ? -28.594 12.219 -16.219 1 91.69 204 PRO A O 1
ATOM 1602 N N . THR A 1 205 ? -28.859 12.539 -14.086 1 91.88 205 THR A N 1
ATOM 1603 C CA . THR A 1 205 ? -30.266 12.141 -14.086 1 91.88 205 THR A CA 1
ATOM 1604 C C . THR A 1 205 ? -31.172 13.336 -14.391 1 91.88 205 THR A C 1
ATOM 1606 O O . THR A 1 205 ? -32.094 13.234 -15.203 1 91.88 205 THR A O 1
ATOM 1609 N N . THR A 1 206 ? -30.891 14.523 -13.82 1 93.12 206 THR A N 1
ATOM 1610 C CA . THR A 1 206 ? -31.797 15.664 -13.922 1 93.12 206 THR A CA 1
ATOM 1611 C C . THR A 1 206 ? -31.25 16.703 -14.883 1 93.12 206 THR A C 1
ATOM 1613 O O . THR A 1 206 ? -31.969 17.594 -15.344 1 93.12 206 THR A O 1
ATOM 1616 N N . GLY A 1 207 ? -29.969 16.672 -15.148 1 94.62 207 GLY A N 1
ATOM 1617 C CA . GLY A 1 207 ? -29.328 17.672 -15.992 1 94.62 207 GLY A CA 1
ATOM 1618 C C . GLY A 1 207 ? -29.094 18.984 -15.273 1 94.62 207 GLY A C 1
ATOM 1619 O O . GLY A 1 207 ? -28.578 19.938 -15.867 1 94.62 207 GLY A O 1
ATOM 1620 N N . GLU A 1 208 ? -29.391 19.047 -14.047 1 95.75 208 GLU A N 1
ATOM 1621 C CA . GLU A 1 208 ? -29.25 20.266 -13.25 1 95.75 208 GLU A CA 1
ATOM 1622 C C . GLU A 1 208 ? -27.891 20.297 -12.562 1 95.75 208 GLU A C 1
ATOM 1624 O O . GLU A 1 208 ? -27.25 19.266 -12.375 1 95.75 208 GLU A O 1
ATOM 1629 N N . GLN A 1 209 ? -27.5 21.531 -12.219 1 97.12 209 GLN A N 1
ATOM 1630 C CA . GLN A 1 209 ? -26.297 21.672 -11.43 1 97.12 209 GLN A CA 1
ATOM 1631 C C . GLN A 1 209 ? -26.469 21.094 -10.031 1 97.12 209 GLN A C 1
ATOM 1633 O O . GLN A 1 209 ? -27.484 21.359 -9.367 1 97.12 209 GLN A O 1
ATOM 1638 N N . CYS A 1 210 ? -25.578 20.266 -9.648 1 97.31 210 CYS A N 1
ATOM 1639 C CA . CYS A 1 210 ? -25.516 19.688 -8.305 1 97.31 210 CYS A CA 1
ATOM 1640 C C . CYS A 1 210 ? -24.094 19.781 -7.742 1 97.31 210 CYS A C 1
ATOM 1642 O O . CYS A 1 210 ? -23.25 20.469 -8.305 1 97.31 210 CYS A O 1
ATOM 1644 N N . TYR A 1 211 ? -23.953 19.281 -6.5 1 98 211 TYR A N 1
ATOM 1645 C CA . TYR A 1 211 ? -22.672 19.375 -5.801 1 98 211 TYR A CA 1
ATOM 1646 C C . TYR A 1 211 ? -22.297 18.031 -5.18 1 98 211 TYR A C 1
ATOM 1648 O O . TYR A 1 211 ? -23.172 17.234 -4.82 1 98 211 TYR A O 1
ATOM 1656 N N . LYS A 1 212 ? -21.047 17.797 -5.121 1 97.19 212 LYS A N 1
ATOM 1657 C CA . LYS A 1 212 ? -20.547 16.609 -4.445 1 97.19 212 LYS A CA 1
ATOM 1658 C C . LYS A 1 212 ? -19.234 16.891 -3.721 1 97.19 212 LYS A C 1
ATOM 1660 O O . LYS A 1 212 ? -18.609 17.922 -3.959 1 97.19 212 LYS A O 1
ATOM 1665 N N . LEU A 1 213 ? -18.891 16.062 -2.832 1 97.25 213 LEU A N 1
ATOM 1666 C CA . LEU A 1 213 ? -17.594 16.141 -2.172 1 97.25 213 LEU A CA 1
ATOM 1667 C C . LEU A 1 213 ? -16.484 15.641 -3.094 1 97.25 213 LEU A C 1
ATOM 1669 O O . LEU A 1 213 ? -16.672 14.68 -3.84 1 97.25 213 LEU A O 1
ATOM 1673 N N . ARG A 1 214 ? -15.273 16.281 -2.941 1 96.88 214 ARG A N 1
ATOM 1674 C CA . ARG A 1 214 ? -14.148 16.016 -3.836 1 96.88 214 ARG A CA 1
ATOM 1675 C C . ARG A 1 214 ? -13.375 14.781 -3.402 1 96.88 214 ARG A C 1
ATOM 1677 O O . ARG A 1 214 ? -12.648 14.188 -4.199 1 96.88 214 ARG A O 1
ATOM 1684 N N . HIS A 1 215 ? -13.438 14.445 -2.145 1 96 215 HIS A N 1
ATOM 1685 C CA . HIS A 1 215 ? -12.5 13.453 -1.641 1 96 215 HIS A CA 1
ATOM 1686 C C . HIS A 1 215 ? -12.742 12.094 -2.279 1 96 215 HIS A C 1
ATOM 1688 O O . HIS A 1 215 ? -13.859 11.789 -2.701 1 96 215 HIS A O 1
ATOM 1694 N N . ASP A 1 216 ? -11.664 11.281 -2.42 1 95.75 216 ASP A N 1
ATOM 1695 C CA . ASP A 1 216 ? -11.727 9.891 -2.869 1 95.75 216 ASP A CA 1
ATOM 1696 C C . ASP A 1 216 ? -12.664 9.07 -1.979 1 95.75 216 ASP A C 1
ATOM 1698 O O . ASP A 1 216 ? -12.453 8.984 -0.768 1 95.75 216 ASP A O 1
ATOM 1702 N N . PRO A 1 217 ? -13.766 8.508 -2.527 1 92.81 217 PRO A N 1
ATOM 1703 C CA . PRO A 1 217 ? -14.711 7.734 -1.711 1 92.81 217 PRO A CA 1
ATOM 1704 C C . PRO A 1 217 ? -14.039 6.57 -0.984 1 92.81 217 PRO A C 1
ATOM 1706 O O . PRO A 1 217 ? -14.547 6.098 0.034 1 92.81 217 PRO A O 1
ATOM 1709 N N . ARG A 1 218 ? -12.898 6.074 -1.438 1 93.06 218 ARG A N 1
ATOM 1710 C CA . ARG A 1 218 ? -12.188 4.961 -0.819 1 93.06 218 ARG A CA 1
ATOM 1711 C C . ARG A 1 218 ? -11.633 5.355 0.546 1 93.06 218 ARG A C 1
ATOM 1713 O O . ARG A 1 218 ? -11.281 4.492 1.353 1 93.06 218 ARG A O 1
ATOM 1720 N N . LEU A 1 219 ? -11.562 6.68 0.826 1 94.81 219 LEU A N 1
ATOM 1721 C CA . LEU A 1 219 ? -10.992 7.172 2.072 1 94.81 219 LEU A CA 1
ATOM 1722 C C . LEU A 1 219 ? -11.859 6.789 3.264 1 94.81 219 LEU A C 1
ATOM 1724 O O . LEU A 1 219 ? -11.398 6.785 4.406 1 94.81 219 LEU A O 1
ATOM 1728 N N . VAL A 1 220 ? -13.141 6.535 3.002 1 91.75 220 VAL A N 1
ATOM 1729 C CA . VAL A 1 220 ? -14.031 6.223 4.113 1 91.75 220 VAL A CA 1
ATOM 1730 C C . VAL A 1 220 ? -14.18 4.707 4.254 1 91.75 220 VAL A C 1
ATOM 1732 O O . VAL A 1 220 ? -14.953 4.227 5.078 1 91.75 220 VAL A O 1
ATOM 1735 N N . GLY A 1 221 ? -13.445 3.91 3.438 1 91.62 221 GLY A N 1
ATOM 1736 C CA . GLY A 1 221 ? -13.414 2.463 3.566 1 91.62 221 GLY A CA 1
ATOM 1737 C C . GLY A 1 221 ? -12.391 1.978 4.574 1 91.62 221 GLY A C 1
ATOM 1738 O O . GLY A 1 221 ? -11.664 2.779 5.164 1 91.62 221 GLY A O 1
ATOM 1739 N N . PRO A 1 222 ? -12.375 0.701 4.781 1 93.06 222 PRO A N 1
ATOM 1740 C CA . PRO A 1 222 ? -11.438 0.14 5.758 1 93.06 222 PRO A CA 1
ATOM 1741 C C . PRO A 1 222 ? -9.984 0.231 5.305 1 93.06 222 PRO A C 1
ATOM 1743 O O . PRO A 1 222 ? -9.695 0.105 4.109 1 93.06 222 PRO A O 1
ATOM 1746 N N . SER A 1 223 ? -9.125 0.408 6.266 1 92.88 223 SER A N 1
ATOM 1747 C CA . SER A 1 223 ? -7.688 0.385 6.004 1 92.88 223 SER A CA 1
ATOM 1748 C C . SER A 1 223 ? -7.164 -1.045 5.922 1 92.88 223 SER A C 1
ATOM 1750 O O . SER A 1 223 ? -7.504 -1.884 6.762 1 92.88 223 SER A O 1
ATOM 1752 N N . ILE A 1 224 ? -6.293 -1.276 4.992 1 94.69 224 ILE A N 1
ATOM 1753 C CA . ILE A 1 224 ? -5.691 -2.596 4.836 1 94.69 224 ILE A CA 1
ATOM 1754 C C . ILE A 1 224 ? -4.613 -2.801 5.898 1 94.69 224 ILE A C 1
ATOM 1756 O O . ILE A 1 224 ? -4.461 -3.9 6.434 1 94.69 224 ILE A O 1
ATOM 1760 N N . PHE A 1 225 ? -3.898 -1.759 6.156 1 94 225 PHE A N 1
ATOM 1761 C CA . PHE A 1 225 ? -2.863 -1.777 7.184 1 94 225 PHE A CA 1
ATOM 1762 C C . PHE A 1 225 ? -3.154 -0.74 8.266 1 94 225 PHE A C 1
ATOM 1764 O O . PHE A 1 225 ? -3.461 0.413 7.957 1 94 225 PHE A O 1
ATOM 1771 N N . ILE A 1 226 ? -3.086 -1.164 9.477 1 91.69 226 ILE A N 1
ATOM 1772 C CA . ILE A 1 226 ? -3.221 -0.294 10.641 1 91.69 226 ILE A CA 1
ATOM 1773 C C . ILE A 1 226 ? -2.26 -0.747 11.734 1 91.69 226 ILE A C 1
ATOM 1775 O O . ILE A 1 226 ? -2.123 -1.945 11.992 1 91.69 226 ILE A O 1
ATOM 1779 N N . MET A 1 227 ? -1.585 0.147 12.32 1 93.88 227 MET A N 1
ATOM 1780 C CA . MET A 1 227 ? -0.641 -0.186 13.383 1 93.88 227 MET A CA 1
ATOM 1781 C C . MET A 1 227 ? -1.377 -0.556 14.664 1 93.88 227 MET A C 1
ATOM 1783 O O . MET A 1 227 ? -2.396 0.051 15 1 93.88 227 MET A O 1
ATOM 1787 N N . ARG A 1 228 ? -0.766 -1.512 15.344 1 94.31 228 ARG A N 1
ATOM 1788 C CA . ARG A 1 228 ? -1.162 -1.706 16.734 1 94.31 228 ARG A CA 1
ATOM 1789 C C . ARG A 1 228 ? -0.544 -0.64 17.641 1 94.31 228 ARG A C 1
ATOM 1791 O O . ARG A 1 228 ? 0.426 0.017 17.25 1 94.31 228 ARG A O 1
ATOM 1798 N N . GLU A 1 229 ? -1.176 -0.493 18.797 1 95.75 229 GLU A N 1
ATOM 1799 C CA . GLU A 1 229 ? -0.733 0.576 19.688 1 95.75 229 GLU A CA 1
ATOM 1800 C C . GLU A 1 229 ? 0.737 0.41 20.062 1 95.75 229 GLU A C 1
ATOM 1802 O O . GLU A 1 229 ? 1.487 1.387 20.109 1 95.75 229 GLU A O 1
ATOM 1807 N N . ALA A 1 230 ? 1.174 -0.836 20.297 1 96.06 230 ALA A N 1
ATOM 1808 C CA . ALA A 1 230 ? 2.57 -1.082 20.656 1 96.06 230 ALA A CA 1
ATOM 1809 C C . ALA A 1 230 ? 3.51 -0.596 19.562 1 96.06 230 ALA A C 1
ATOM 1811 O O . ALA A 1 230 ? 4.594 -0.081 19.844 1 96.06 230 ALA A O 1
ATOM 1812 N N . GLU A 1 231 ? 3.123 -0.763 18.328 1 96.31 231 GLU A N 1
ATOM 1813 C CA . GLU A 1 231 ? 3.926 -0.303 17.188 1 96.31 231 GLU A CA 1
ATOM 1814 C C . GLU A 1 231 ? 3.959 1.221 17.125 1 96.31 231 GLU A C 1
ATOM 1816 O O . GLU A 1 231 ? 4.977 1.808 16.75 1 96.31 231 GLU A O 1
ATOM 1821 N N . VAL A 1 232 ? 2.83 1.841 17.406 1 97.56 232 VAL A N 1
ATOM 1822 C CA . VAL A 1 232 ? 2.777 3.299 17.453 1 97.56 232 VAL A CA 1
ATOM 1823 C C . VAL A 1 232 ? 3.748 3.828 18.5 1 97.56 232 VAL A C 1
ATOM 1825 O O . VAL A 1 232 ? 4.477 4.789 18.25 1 97.56 232 VAL A O 1
ATOM 1828 N N . LEU A 1 233 ? 3.742 3.176 19.672 1 98.25 233 LEU A N 1
ATOM 1829 C CA . LEU A 1 233 ? 4.629 3.607 20.75 1 98.25 233 LEU A CA 1
ATOM 1830 C C . LEU A 1 233 ? 6.09 3.486 20.328 1 98.25 233 LEU A C 1
ATOM 1832 O O . LEU A 1 233 ? 6.887 4.398 20.562 1 98.25 233 LEU A O 1
ATOM 1836 N N . LEU A 1 234 ? 6.438 2.377 19.672 1 98.12 234 LEU A N 1
ATOM 1837 C CA . LEU A 1 234 ? 7.797 2.195 19.172 1 98.12 234 LEU A CA 1
ATOM 1838 C C . LEU A 1 234 ? 8.148 3.275 18.156 1 98.12 234 LEU A C 1
ATOM 1840 O O . LEU A 1 234 ? 9.281 3.77 18.141 1 98.12 234 LEU A O 1
ATOM 1844 N N . MET A 1 235 ? 7.219 3.582 17.312 1 98.19 235 MET A N 1
ATOM 1845 C CA . MET A 1 235 ? 7.41 4.633 16.328 1 98.19 235 MET A CA 1
ATOM 1846 C C . MET A 1 235 ? 7.664 5.98 17 1 98.19 235 MET A C 1
ATOM 1848 O O . MET A 1 235 ? 8.586 6.707 16.609 1 98.19 235 MET A O 1
ATOM 1852 N N . LEU A 1 236 ? 6.895 6.312 18 1 98.62 236 LEU A N 1
ATOM 1853 C CA . LEU A 1 236 ? 7.031 7.578 18.703 1 98.62 236 LEU A CA 1
ATOM 1854 C C . LEU A 1 236 ? 8.383 7.664 19.406 1 98.62 236 LEU A C 1
ATOM 1856 O O . LEU A 1 236 ? 8.969 8.742 19.516 1 98.62 236 LEU A O 1
ATOM 1860 N N . ASP A 1 237 ? 8.922 6.527 19.844 1 98.56 237 ASP A N 1
ATOM 1861 C CA . ASP A 1 237 ? 10.234 6.465 20.484 1 98.56 237 ASP A CA 1
ATOM 1862 C C . ASP A 1 237 ? 11.336 6.934 19.547 1 98.56 237 ASP A C 1
ATOM 1864 O O . ASP A 1 237 ? 12.398 7.375 19.984 1 98.56 237 ASP A O 1
ATOM 1868 N N . GLU A 1 238 ? 11.07 6.828 18.281 1 98.25 238 GLU A N 1
ATOM 1869 C CA . GLU A 1 238 ? 12.102 7.094 17.281 1 98.25 238 GLU A CA 1
ATOM 1870 C C . GLU A 1 238 ? 12.156 8.578 16.922 1 98.25 238 GLU A C 1
ATOM 1872 O O . GLU A 1 238 ? 13.062 9.016 16.203 1 98.25 238 GLU A O 1
ATOM 1877 N N . ILE A 1 239 ? 11.227 9.383 17.391 1 98.5 239 ILE A N 1
ATOM 1878 C CA . ILE A 1 239 ? 11.219 10.812 17.109 1 98.5 239 ILE A CA 1
ATOM 1879 C C . ILE A 1 239 ? 12.359 11.492 17.844 1 98.5 239 ILE A C 1
ATOM 1881 O O . ILE A 1 239 ? 12.484 11.352 19.062 1 98.5 239 ILE A O 1
ATOM 1885 N N . GLN A 1 240 ? 13.125 12.273 17.109 1 97.88 240 GLN A N 1
ATOM 1886 C CA . GLN A 1 240 ? 14.297 12.906 17.703 1 97.88 240 GLN A CA 1
ATOM 1887 C C . GLN A 1 240 ? 14.102 14.414 17.828 1 97.88 240 GLN A C 1
ATOM 1889 O O . GLN A 1 240 ? 14.773 15.062 18.641 1 97.88 240 GLN A O 1
ATOM 1894 N N . CYS A 1 241 ? 13.289 14.977 17.047 1 97.94 241 CYS A N 1
ATOM 1895 C CA . CYS A 1 241 ? 13.094 16.422 17.047 1 97.94 241 CYS A CA 1
ATOM 1896 C C . CYS A 1 241 ? 12.148 16.859 18.156 1 97.94 241 CYS A C 1
ATOM 1898 O O . CYS A 1 241 ? 11.43 16.016 18.719 1 97.94 241 CYS A O 1
ATOM 1900 N N . PRO A 1 242 ? 12.164 18.156 18.547 1 98.38 242 PRO A N 1
ATOM 1901 C CA . PRO A 1 242 ? 11.172 18.656 19.5 1 98.38 242 PRO A CA 1
ATOM 1902 C C . PRO A 1 242 ? 9.742 18.562 18.969 1 98.38 242 PRO A C 1
ATOM 1904 O O . PRO A 1 242 ? 9.508 18.75 17.781 1 98.38 242 PRO A O 1
ATOM 1907 N N . VAL A 1 243 ? 8.836 18.266 19.891 1 98.5 243 VAL A N 1
ATOM 1908 C CA . VAL A 1 243 ? 7.418 18.125 19.562 1 98.5 243 VAL A CA 1
ATOM 1909 C C . VAL A 1 243 ? 6.59 19.047 20.438 1 98.5 243 VAL A C 1
ATOM 1911 O O . VAL A 1 243 ? 6.789 19.094 21.656 1 98.5 243 VAL A O 1
ATOM 1914 N N . LEU A 1 244 ? 5.773 19.844 19.859 1 98.5 244 LEU A N 1
ATOM 1915 C CA . LEU A 1 244 ? 4.734 20.594 20.562 1 98.5 244 LEU A CA 1
ATOM 1916 C C . LEU A 1 244 ? 3.359 19.984 20.297 1 98.5 244 LEU A C 1
ATOM 1918 O O . LEU A 1 244 ? 2.893 19.969 19.156 1 98.5 244 LEU A O 1
ATOM 1922 N N . LEU A 1 245 ? 2.75 19.484 21.297 1 97.19 245 LEU A N 1
ATOM 1923 C CA . LEU A 1 245 ? 1.393 18.953 21.203 1 97.19 245 LEU A CA 1
ATOM 1924 C C . LEU A 1 245 ? 0.385 19.938 21.766 1 97.19 245 LEU A C 1
ATOM 1926 O O . LEU A 1 245 ? 0.513 20.375 22.922 1 97.19 245 LEU A O 1
ATOM 1930 N N . ILE A 1 246 ? -0.573 20.328 20.969 1 95.81 246 ILE A N 1
ATOM 1931 C CA . ILE A 1 246 ? -1.649 21.203 21.406 1 95.81 246 ILE A CA 1
ATOM 1932 C C . ILE A 1 246 ? -2.979 20.453 21.359 1 95.81 246 ILE A C 1
ATOM 1934 O O . ILE A 1 246 ? -3.361 19.922 20.328 1 95.81 246 ILE A O 1
ATOM 1938 N N . TRP A 1 247 ? -3.738 20.469 22.484 1 89.56 247 TRP A N 1
ATOM 1939 C CA . TRP A 1 247 ? -4.992 19.734 22.594 1 89.56 247 TRP A CA 1
ATOM 1940 C C . TRP A 1 247 ? -6.164 20.688 22.828 1 89.56 247 TRP A C 1
ATOM 1942 O O . TRP A 1 247 ? -6.035 21.672 23.562 1 89.56 247 TRP A O 1
ATOM 1952 N N . GLY A 1 248 ? -7.262 20.266 22.203 1 87.94 248 GLY A N 1
ATOM 1953 C CA . GLY A 1 248 ? -8.5 20.953 22.516 1 87.94 248 GLY A CA 1
ATOM 1954 C C . GLY A 1 248 ? -9.242 20.359 23.703 1 87.94 248 GLY A C 1
ATOM 1955 O O . GLY A 1 248 ? -9.273 19.141 23.859 1 87.94 248 GLY A O 1
ATOM 1956 N N . THR A 1 249 ? -9.836 21.094 24.578 1 82.5 249 THR A N 1
ATOM 1957 C CA . THR A 1 249 ? -10.523 20.656 25.797 1 82.5 249 THR A CA 1
ATOM 1958 C C . THR A 1 249 ? -11.781 19.875 25.438 1 82.5 249 THR A C 1
ATOM 1960 O O . THR A 1 249 ? -12.195 18.984 26.172 1 82.5 249 THR A O 1
ATOM 1963 N N . THR A 1 250 ? -12.422 20.172 24.344 1 78 250 THR A N 1
ATOM 1964 C CA . THR A 1 250 ? -13.68 19.531 23.953 1 78 250 THR A CA 1
ATOM 1965 C C . THR A 1 250 ? -13.422 18.234 23.188 1 78 250 THR A C 1
ATOM 1967 O O . THR A 1 250 ? -14.273 17.359 23.156 1 78 250 THR A O 1
ATOM 1970 N N . SER A 1 251 ? -12.25 18.203 22.656 1 72 251 SER A N 1
ATOM 1971 C CA . SER A 1 251 ? -11.906 17.047 21.828 1 72 251 SER A CA 1
ATOM 1972 C C . SER A 1 251 ? -11.953 15.758 22.625 1 72 251 SER A C 1
ATOM 1974 O O . SER A 1 251 ? -12.375 14.719 22.125 1 72 251 SER A O 1
ATOM 1976 N N . SER A 1 252 ? -11.445 15.922 23.797 1 63.56 252 SER A N 1
ATOM 1977 C CA . SER A 1 252 ? -11.477 14.742 24.656 1 63.56 252 SER A CA 1
ATOM 1978 C C . SER A 1 252 ? -12.898 14.234 24.859 1 63.56 252 SER A C 1
ATOM 1980 O O . SER A 1 252 ? -13.117 13.031 24.984 1 63.56 252 SER A O 1
ATOM 1982 N N . GLN A 1 253 ? -13.711 15.18 24.859 1 59.66 253 GLN A N 1
ATOM 1983 C CA . GLN A 1 253 ? -15.117 14.805 24.984 1 59.66 253 GLN A CA 1
ATOM 1984 C C . GLN A 1 253 ? -15.648 14.203 23.688 1 59.66 253 GLN A C 1
ATOM 1986 O O . GLN A 1 253 ? -16.469 13.289 23.719 1 59.66 253 GLN A O 1
ATOM 1991 N N . GLN A 1 254 ? -15.164 14.75 22.672 1 58.12 254 GLN A N 1
ATOM 1992 C CA . GLN A 1 254 ? -15.578 14.305 21.344 1 58.12 254 GLN A CA 1
ATOM 1993 C C . GLN A 1 254 ? -15.102 12.883 21.062 1 58.12 254 GLN A C 1
ATOM 1995 O O . GLN A 1 254 ? -15.82 12.094 20.453 1 58.12 254 GLN A O 1
ATOM 2000 N N . PHE A 1 255 ? -13.914 12.672 21.562 1 56.66 255 PHE A N 1
ATOM 2001 C CA . PHE A 1 255 ? -13.32 11.367 21.297 1 56.66 255 PHE A CA 1
ATOM 2002 C C . PHE A 1 255 ? -13.586 10.398 22.438 1 56.66 255 PHE A C 1
ATOM 2004 O O . PHE A 1 255 ? -13.07 9.281 22.453 1 56.66 255 PHE A O 1
ATOM 2011 N N . GLN A 1 256 ? -14.117 11 23.578 1 50.59 256 GLN A N 1
ATOM 2012 C CA . GLN A 1 256 ? -14.461 10.125 24.688 1 50.59 256 GLN A CA 1
ATOM 2013 C C . GLN A 1 256 ? -15.273 8.922 24.219 1 50.59 256 GLN A C 1
ATOM 2015 O O . GLN A 1 256 ? -15.586 8.023 25 1 50.59 256 GLN A O 1
ATOM 2020 N N . ILE A 1 257 ? -15.672 8.961 23.078 1 47.44 257 ILE A N 1
ATOM 2021 C CA . ILE A 1 257 ? -16.312 7.746 22.594 1 47.44 257 ILE A CA 1
ATOM 2022 C C . ILE A 1 257 ? -15.352 6.57 22.719 1 47.44 257 ILE A C 1
ATOM 2024 O O . ILE A 1 257 ? -15.773 5.43 22.922 1 47.44 257 ILE A O 1
ATOM 2028 N N . LYS A 1 258 ? -14.055 6.891 22.562 1 54.31 258 LYS A N 1
ATOM 2029 C CA . LYS A 1 258 ? -13.188 5.758 22.875 1 54.31 258 LYS A CA 1
ATOM 2030 C C . LYS A 1 258 ? -12.805 5.758 24.344 1 54.31 258 LYS A C 1
ATOM 2032 O O . LYS A 1 258 ? -12.211 6.719 24.844 1 54.31 258 LYS A O 1
ATOM 2037 N N . LYS A 1 259 ? -13.375 4.949 25.156 1 58.91 259 LYS A N 1
ATOM 2038 C CA . LYS A 1 259 ? -13.344 4.809 26.609 1 58.91 259 LYS A CA 1
ATOM 2039 C C . LYS A 1 259 ? -11.953 5.129 27.156 1 58.91 259 LYS A C 1
ATOM 2041 O O . LYS A 1 259 ? -11.828 5.703 28.234 1 58.91 259 LYS A O 1
ATOM 2046 N N . ASN A 1 260 ? -10.891 4.949 26.281 1 76.25 260 ASN A N 1
ATOM 2047 C CA . ASN A 1 260 ? -9.57 5.109 26.891 1 76.25 260 ASN A CA 1
ATOM 2048 C C . ASN A 1 260 ? -8.695 6.066 26.078 1 76.25 260 ASN A C 1
ATOM 2050 O O . ASN A 1 260 ? -7.477 5.887 26.016 1 76.25 260 ASN A O 1
ATOM 2054 N N . TRP A 1 261 ? -9.336 7.141 25.578 1 77.38 261 TRP A N 1
ATOM 2055 C CA . TRP A 1 261 ? -8.609 8.055 24.703 1 77.38 261 TRP A CA 1
ATOM 2056 C C . TRP A 1 261 ? -7.531 8.805 25.469 1 77.38 261 TRP A C 1
ATOM 2058 O O . TRP A 1 261 ? -6.379 8.875 25.047 1 77.38 261 TRP A O 1
ATOM 2068 N N . THR A 1 262 ? -7.918 9.352 26.641 1 76.94 262 THR A N 1
ATOM 2069 C CA . THR A 1 262 ? -6.988 10.133 27.453 1 76.94 262 THR A CA 1
ATOM 2070 C C . THR A 1 262 ? -5.797 9.281 27.875 1 76.94 262 THR A C 1
ATOM 2072 O O . THR A 1 262 ? -4.648 9.727 27.797 1 76.94 262 THR A O 1
ATOM 2075 N N . GLN A 1 263 ? -6.102 8.117 28.25 1 84.06 263 GLN A N 1
ATOM 2076 C CA . GLN A 1 263 ? -5.039 7.211 28.688 1 84.06 263 GLN A CA 1
ATOM 2077 C C . GLN A 1 263 ? -4.117 6.859 27.516 1 84.06 263 GLN A C 1
ATOM 2079 O O . GLN A 1 263 ? -2.896 6.801 27.688 1 84.06 263 GLN A O 1
ATOM 2084 N N . ILE A 1 264 ? -4.68 6.629 26.375 1 88 264 ILE A N 1
ATOM 2085 C CA . ILE A 1 264 ? -3.904 6.293 25.188 1 88 264 ILE A CA 1
ATOM 2086 C C . ILE A 1 264 ? -2.982 7.457 24.828 1 88 264 ILE A C 1
ATOM 2088 O O . ILE A 1 264 ? -1.785 7.262 24.609 1 88 264 ILE A O 1
ATOM 2092 N N . MET A 1 265 ? -3.506 8.641 24.844 1 87 265 MET A N 1
ATOM 2093 C CA . MET A 1 265 ? -2.73 9.82 24.469 1 87 265 MET A CA 1
ATOM 2094 C C . MET A 1 265 ? -1.625 10.086 25.484 1 87 265 MET A C 1
ATOM 2096 O O . MET A 1 265 ? -0.504 10.438 25.109 1 87 265 MET A O 1
ATOM 2100 N N . GLU A 1 266 ? -1.959 9.914 26.734 1 87.88 266 GLU A N 1
ATOM 2101 C CA . GLU A 1 266 ? -0.944 10.07 27.766 1 87.88 266 GLU A CA 1
ATOM 2102 C C . GLU A 1 266 ? 0.176 9.047 27.609 1 87.88 266 GLU A C 1
ATOM 2104 O O . GLU A 1 266 ? 1.353 9.375 27.781 1 87.88 266 GLU A O 1
ATOM 2109 N N . GLY A 1 267 ? -0.225 7.848 27.359 1 93.19 267 GLY A N 1
ATOM 2110 C CA . GLY A 1 267 ? 0.763 6.824 27.062 1 93.19 267 GLY A CA 1
ATOM 2111 C C . GLY A 1 267 ? 1.674 7.191 25.906 1 93.19 267 GLY A C 1
ATOM 2112 O O . GLY A 1 267 ? 2.891 7.008 25.984 1 93.19 267 GLY A O 1
ATOM 2113 N N . ARG A 1 268 ? 1.112 7.723 24.875 1 96.12 268 ARG A N 1
ATOM 2114 C CA . ARG A 1 268 ? 1.873 8.125 23.688 1 96.12 268 ARG A CA 1
ATOM 2115 C C . ARG A 1 268 ? 2.828 9.266 24.016 1 96.12 268 ARG A C 1
ATOM 2117 O O . ARG A 1 268 ? 3.975 9.273 23.562 1 96.12 268 ARG A O 1
ATOM 2124 N N . MET A 1 269 ? 2.4 10.195 24.828 1 95.38 269 MET A N 1
ATOM 2125 C CA . MET A 1 269 ? 3.211 11.344 25.203 1 95.38 269 MET A CA 1
ATOM 2126 C C . MET A 1 269 ? 4.473 10.906 25.938 1 95.38 269 MET A C 1
ATOM 2128 O O . MET A 1 269 ? 5.543 11.484 25.75 1 95.38 269 MET A O 1
ATOM 2132 N N . SER A 1 270 ? 4.34 9.875 26.719 1 96.94 270 SER A N 1
ATOM 2133 C CA . SER A 1 270 ? 5.457 9.391 27.531 1 96.94 270 SER A CA 1
ATOM 2134 C C . SER A 1 270 ? 6.551 8.789 26.656 1 96.94 270 SER A C 1
ATOM 2136 O O . SER A 1 270 ? 7.668 8.562 27.109 1 96.94 270 SER A O 1
ATOM 2138 N N . HIS A 1 271 ? 6.281 8.555 25.406 1 97.94 271 HIS A N 1
ATOM 2139 C CA . HIS A 1 271 ? 7.242 7.945 24.5 1 97.94 271 HIS A CA 1
ATOM 2140 C C . HIS A 1 271 ? 7.93 9 23.641 1 97.94 271 HIS A C 1
ATOM 2142 O O . HIS A 1 271 ? 8.766 8.664 22.797 1 97.94 271 HIS A O 1
ATOM 2148 N N . ILE A 1 272 ? 7.602 10.242 23.812 1 97.62 272 ILE A N 1
ATOM 2149 C CA . ILE A 1 272 ? 8.25 11.336 23.094 1 97.62 272 ILE A CA 1
ATOM 2150 C C . ILE A 1 272 ? 9.297 11.992 24 1 97.62 272 ILE A C 1
ATOM 2152 O O . ILE A 1 272 ? 8.961 12.523 25.062 1 97.62 272 ILE A O 1
ATOM 2156 N N . LYS A 1 273 ? 10.508 12.07 23.594 1 96.31 273 LYS A N 1
ATOM 2157 C CA . LYS A 1 273 ? 11.633 12.5 24.422 1 96.31 273 LYS A CA 1
ATOM 2158 C C . LYS A 1 273 ? 11.578 14 24.688 1 96.31 273 LYS A C 1
ATOM 2160 O O . LYS A 1 273 ? 11.789 14.445 25.828 1 96.31 273 LYS A O 1
ATOM 2165 N N . ASN A 1 274 ? 11.383 14.781 23.672 1 96.44 274 ASN A N 1
ATOM 2166 C CA . ASN A 1 274 ? 11.32 16.234 23.766 1 96.44 274 ASN A CA 1
ATOM 2167 C C . ASN A 1 274 ? 9.922 16.766 23.469 1 96.44 274 ASN A C 1
ATOM 2169 O O . ASN A 1 274 ? 9.656 17.25 22.375 1 96.44 274 ASN A O 1
ATOM 2173 N N . LEU A 1 275 ? 9.078 16.734 24.531 1 97.44 275 LEU A N 1
ATOM 2174 C CA . LEU A 1 275 ? 7.668 17.047 24.328 1 97.44 275 LEU A CA 1
ATOM 2175 C C . LEU A 1 275 ? 7.273 18.266 25.156 1 97.44 275 LEU A C 1
ATOM 2177 O O . LEU A 1 275 ? 7.59 18.344 26.344 1 97.44 275 LEU A O 1
ATOM 2181 N N . LYS A 1 276 ? 6.746 19.203 24.531 1 97 276 LYS A N 1
ATOM 2182 C CA . LYS A 1 276 ? 5.969 20.266 25.172 1 97 276 LYS A CA 1
ATOM 2183 C C . LYS A 1 276 ? 4.477 20.094 24.906 1 97 276 LYS A C 1
ATOM 2185 O O . LYS A 1 276 ? 4.078 19.719 23.797 1 97 276 LYS A O 1
ATOM 2190 N N . GLN A 1 277 ? 3.66 20.359 25.891 1 95.12 277 GLN A N 1
ATOM 2191 C CA . GLN A 1 277 ? 2.217 20.203 25.75 1 95.12 277 GLN A CA 1
ATOM 2192 C C . GLN A 1 277 ? 1.481 21.484 26.094 1 95.12 277 GLN A C 1
ATOM 2194 O O . GLN A 1 277 ? 1.895 22.219 27 1 95.12 277 GLN A O 1
ATOM 2199 N N . LEU A 1 278 ? 0.438 21.719 25.375 1 94.62 278 LEU A N 1
ATOM 2200 C CA . LEU A 1 278 ? -0.467 22.844 25.609 1 94.62 278 LEU A CA 1
ATOM 2201 C C . LEU A 1 278 ? -1.922 22.391 25.484 1 94.62 278 LEU A C 1
ATOM 2203 O O . LEU A 1 278 ? -2.266 21.641 24.578 1 94.62 278 LEU A O 1
ATOM 2207 N N . VAL A 1 279 ? -2.789 22.812 26.406 1 92 279 VAL A N 1
ATOM 2208 C CA . VAL A 1 279 ? -4.227 22.578 26.344 1 92 279 VAL A CA 1
ATOM 2209 C C . VAL A 1 279 ? -4.957 23.891 26.062 1 92 279 VAL A C 1
ATOM 2211 O O . VAL A 1 279 ? -4.715 24.891 26.734 1 92 279 VAL A O 1
ATOM 2214 N N . VAL A 1 280 ? -5.82 23.906 25.125 1 93.38 280 VAL A N 1
ATOM 2215 C CA . VAL A 1 280 ? -6.531 25.125 24.766 1 93.38 280 VAL A CA 1
ATOM 2216 C C . VAL A 1 280 ? -8.031 24.844 24.672 1 93.38 280 VAL A C 1
ATOM 2218 O O . VAL A 1 280 ? -8.438 23.703 24.422 1 93.38 280 VAL A O 1
ATOM 2221 N N . PRO A 1 281 ? -8.836 25.891 24.906 1 89.88 281 PRO A N 1
ATOM 2222 C CA . PRO A 1 281 ? -10.266 25.703 24.688 1 89.88 281 PRO A CA 1
ATOM 2223 C C . PRO A 1 281 ? -10.625 25.469 23.219 1 89.88 281 PRO A C 1
ATOM 2225 O O . PRO A 1 281 ? -10.109 26.156 22.344 1 89.88 281 PRO A O 1
ATOM 2228 N N . GLY A 1 282 ? -11.484 24.422 23 1 89.25 282 GLY A N 1
ATOM 2229 C CA . GLY A 1 282 ? -11.969 24.234 21.641 1 89.25 282 GLY A CA 1
ATOM 2230 C C . GLY A 1 282 ? -12.219 22.781 21.297 1 89.25 282 GLY A C 1
ATOM 2231 O O . GLY A 1 282 ? -11.969 21.891 22.109 1 89.25 282 GLY A O 1
ATOM 2232 N N . SER A 1 283 ? -12.789 22.656 20.094 1 89.62 283 SER A N 1
ATOM 2233 C CA . SER A 1 283 ? -13.102 21.344 19.562 1 89.62 283 SER A CA 1
ATOM 2234 C C . SER A 1 283 ? -11.906 20.734 18.844 1 89.62 283 SER A C 1
ATOM 2236 O O . SER A 1 283 ? -10.789 21.234 18.969 1 89.62 283 SER A O 1
ATOM 2238 N N . HIS A 1 284 ? -12.102 19.547 18.172 1 92.12 284 HIS A N 1
ATOM 2239 C CA . HIS A 1 284 ? -11.078 18.891 17.359 1 92.12 284 HIS A CA 1
ATOM 2240 C C . HIS A 1 284 ? -10.492 19.844 16.328 1 92.12 284 HIS A C 1
ATOM 2242 O O .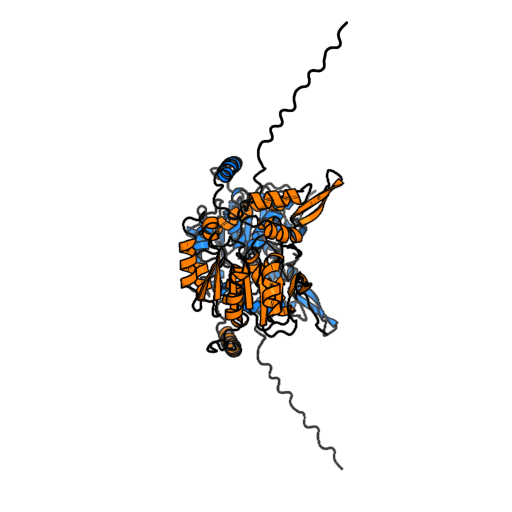 HIS A 1 284 ? -9.367 19.656 15.867 1 92.12 284 HIS A O 1
ATOM 2248 N N . HIS A 1 285 ? -11.219 20.922 15.984 1 95.12 285 HIS A N 1
ATOM 2249 C CA . HIS A 1 285 ? -10.766 21.922 15.016 1 95.12 285 HIS A CA 1
ATOM 2250 C C . HIS A 1 285 ? -10.5 23.25 15.695 1 95.12 285 HIS A C 1
ATOM 2252 O O . HIS A 1 285 ? -10.75 24.312 15.109 1 95.12 285 HIS A O 1
ATOM 2258 N N . PHE A 1 286 ? -10.023 23.25 16.891 1 93.75 286 PHE A N 1
ATOM 2259 C CA . PHE A 1 286 ? -9.781 24.469 17.672 1 93.75 286 PHE A CA 1
ATOM 2260 C C . PHE A 1 286 ? -8.883 25.438 16.906 1 93.75 286 PHE A C 1
ATOM 2262 O O . PHE A 1 286 ? -9 26.656 17.047 1 93.75 286 PHE A O 1
ATOM 2269 N N . HIS A 1 287 ? -8 24.922 16.047 1 95.31 287 HIS A N 1
ATOM 2270 C CA . HIS A 1 287 ? -7.016 25.734 15.344 1 95.31 287 HIS A CA 1
ATOM 2271 C C . HIS A 1 287 ? -7.684 26.594 14.281 1 95.31 287 HIS A C 1
ATOM 2273 O O . HIS A 1 287 ? -7.059 27.516 13.734 1 95.31 287 HIS A O 1
ATOM 2279 N N . MET A 1 288 ? -8.953 26.281 14.047 1 95.5 288 MET A N 1
ATOM 2280 C CA . MET A 1 288 ? -9.727 27.109 13.125 1 95.5 288 MET A CA 1
ATOM 2281 C C . MET A 1 288 ? -10.672 28.031 13.883 1 95.5 288 MET A C 1
ATOM 2283 O O . MET A 1 288 ? -11.383 28.844 13.273 1 95.5 288 MET A O 1
ATOM 2287 N N . GLU A 1 289 ? -10.719 27.922 15.18 1 90.38 289 GLU A N 1
ATOM 2288 C CA . GLU A 1 289 ? -11.75 28.562 15.984 1 90.38 289 GLU A CA 1
ATOM 2289 C C . GLU A 1 289 ? -11.156 29.672 16.859 1 90.38 289 GLU A C 1
ATOM 2291 O O . GLU A 1 289 ? -11.766 30.719 17.047 1 90.38 289 GLU A O 1
ATOM 2296 N N . ASN A 1 290 ? -10.062 29.391 17.484 1 88 290 ASN A N 1
ATOM 2297 C CA . ASN A 1 290 ? -9.477 30.328 18.438 1 88 290 ASN A CA 1
ATOM 2298 C C . ASN A 1 290 ? -7.953 30.344 18.344 1 88 290 ASN A C 1
ATOM 2300 O O . ASN A 1 290 ? -7.262 29.953 19.281 1 88 290 ASN A O 1
ATOM 2304 N N . THR A 1 291 ? -7.508 31.047 17.281 1 93.88 291 THR A N 1
ATOM 2305 C CA . THR A 1 291 ? -6.078 31.016 17 1 93.88 291 THR A CA 1
ATOM 2306 C C . THR A 1 291 ? -5.297 31.781 18.062 1 93.88 291 THR A C 1
ATOM 2308 O O . THR A 1 291 ? -4.121 31.5 18.312 1 93.88 291 THR A O 1
ATOM 2311 N N . SER A 1 292 ? -5.906 32.781 18.719 1 94 292 SER A N 1
ATOM 2312 C CA . SER A 1 292 ? -5.23 33.625 19.703 1 94 292 SER A CA 1
ATOM 2313 C C . SER A 1 292 ? -4.816 32.812 20.922 1 94 292 SER A C 1
ATOM 2315 O O . SER A 1 292 ? -3.893 33.219 21.656 1 94 292 SER A O 1
ATOM 2317 N N . ALA A 1 293 ? -5.449 31.703 21.141 1 94.25 293 ALA A N 1
ATOM 2318 C CA . ALA A 1 293 ? -5.227 30.906 22.344 1 94.25 293 ALA A CA 1
ATOM 2319 C C . ALA A 1 293 ? -3.889 30.172 22.281 1 94.25 293 ALA A C 1
ATOM 2321 O O . ALA A 1 293 ? -3.381 29.703 23.297 1 94.25 293 ALA A O 1
ATOM 2322 N N . PHE A 1 294 ? -3.256 30.094 21.062 1 96.31 294 PHE A N 1
ATOM 2323 C CA . PHE A 1 294 ? -2.084 29.219 21 1 96.31 294 PHE A CA 1
ATOM 2324 C C . PHE A 1 294 ? -1.062 29.75 20 1 96.31 294 PHE A C 1
ATOM 2326 O O . PHE A 1 294 ? 0.05 29.234 19.906 1 96.31 294 PHE A O 1
ATOM 2333 N N . SER A 1 295 ? -1.357 30.766 19.141 1 97.25 295 SER A N 1
ATOM 2334 C CA . SER A 1 295 ? -0.471 31.234 18.094 1 97.25 295 SER A CA 1
ATOM 2335 C C . SER A 1 295 ? 0.879 31.672 18.656 1 97.25 295 SER A C 1
ATOM 2337 O O . SER A 1 295 ? 1.924 31.375 18.062 1 97.25 295 SER A O 1
ATOM 2339 N N . GLN A 1 296 ? 0.843 32.344 19.812 1 97 296 GLN A N 1
ATOM 2340 C CA . GLN A 1 296 ? 2.082 32.812 20.422 1 97 296 GLN A CA 1
ATOM 2341 C C . GLN A 1 296 ? 2.934 31.641 20.891 1 97 296 GLN A C 1
ATOM 2343 O O . GLN A 1 296 ? 4.164 31.688 20.812 1 97 296 GLN A O 1
ATOM 2348 N N . ASP A 1 297 ? 2.328 30.609 21.422 1 97.25 297 ASP A N 1
ATOM 2349 C CA . ASP A 1 297 ? 3.039 29.422 21.859 1 97.25 297 ASP A CA 1
ATOM 2350 C C . ASP A 1 297 ? 3.746 28.734 20.688 1 97.25 297 ASP A C 1
ATOM 2352 O O . ASP A 1 297 ? 4.883 28.281 20.828 1 97.25 297 ASP A O 1
ATOM 2356 N N . ILE A 1 298 ? 3.072 28.672 19.516 1 98.06 298 ILE A N 1
ATOM 2357 C CA . ILE A 1 298 ? 3.672 28.094 18.328 1 98.06 298 ILE A CA 1
ATOM 2358 C C . ILE A 1 298 ? 4.887 28.906 17.906 1 98.06 298 ILE A C 1
ATOM 2360 O O . ILE A 1 298 ? 5.941 28.359 17.578 1 98.06 298 ILE A O 1
ATOM 2364 N N . LEU A 1 299 ? 4.73 30.234 17.906 1 97.75 299 LEU A N 1
ATOM 2365 C CA . LEU A 1 299 ? 5.816 31.125 17.484 1 97.75 299 LEU A CA 1
ATOM 2366 C C . LEU A 1 299 ? 7.023 30.953 18.406 1 97.75 299 LEU A C 1
ATOM 2368 O O . LEU A 1 299 ? 8.156 30.828 17.938 1 97.75 299 LEU A O 1
ATOM 2372 N N . GLU A 1 300 ? 6.793 30.891 19.719 1 97.19 300 GLU A N 1
ATOM 2373 C CA . GLU A 1 300 ? 7.875 30.688 20.688 1 97.19 300 GLU A CA 1
ATOM 2374 C C . GLU A 1 300 ? 8.57 29.344 20.453 1 97.19 300 GLU A C 1
ATOM 2376 O O . GLU A 1 300 ? 9.805 29.266 20.5 1 97.19 300 GLU A O 1
ATOM 2381 N N . PHE A 1 301 ? 7.844 28.359 20.281 1 97.62 301 PHE A N 1
ATOM 2382 C CA . PHE A 1 301 ? 8.375 27.031 20.031 1 97.62 301 PHE A CA 1
ATOM 2383 C C . PHE A 1 301 ? 9.234 27.016 18.766 1 97.62 301 PHE A C 1
ATOM 2385 O O . PHE A 1 301 ? 10.297 26.391 18.75 1 97.62 301 PHE A O 1
ATOM 2392 N N . MET A 1 302 ? 8.766 27.719 17.609 1 97.06 302 MET A N 1
ATOM 2393 C CA . MET A 1 302 ? 9.438 27.719 16.312 1 97.06 302 MET A CA 1
ATOM 2394 C C . MET A 1 302 ? 10.75 28.484 16.375 1 97.06 302 MET A C 1
ATOM 2396 O O . MET A 1 302 ? 11.703 28.172 15.664 1 97.06 302 MET A O 1
ATOM 2400 N N . PHE A 1 303 ? 10.836 29.484 17.25 1 93.94 303 PHE A N 1
ATOM 2401 C CA . PHE A 1 303 ? 12 30.344 17.25 1 93.94 303 PHE A CA 1
ATOM 2402 C C . PHE A 1 303 ? 12.898 30.047 18.453 1 93.94 303 PHE A C 1
ATOM 2404 O O . PHE A 1 303 ? 13.914 30.703 18.656 1 93.94 303 PHE A O 1
ATOM 2411 N N . GLU A 1 304 ? 12.492 29.125 19.297 1 88 304 GLU A N 1
ATOM 2412 C CA . GLU A 1 304 ? 13.352 28.672 20.391 1 88 304 GLU A CA 1
ATOM 2413 C C . GLU A 1 304 ? 14.664 28.094 19.859 1 88 304 GLU A C 1
ATOM 2415 O O . GLU A 1 304 ? 14.672 27.406 18.844 1 88 304 GLU A O 1
ATOM 2420 N N . GLU A 1 305 ? 15.867 28.625 20.438 1 73.31 305 GLU A N 1
ATOM 2421 C CA . GLU A 1 305 ? 17.188 28.156 20.031 1 73.31 305 GLU A CA 1
ATOM 2422 C C . GLU A 1 305 ? 17.312 26.641 20.266 1 73.31 305 GLU A C 1
ATOM 2424 O O . GLU A 1 305 ? 16.781 26.109 21.234 1 73.31 305 GLU A O 1
ATOM 2429 N N . LYS A 1 306 ? 17.641 25.875 19.188 1 61.03 306 LYS A N 1
ATOM 2430 C CA . LYS A 1 306 ? 17.844 24.422 19.234 1 61.03 306 LYS A CA 1
ATOM 2431 C C . LYS A 1 306 ? 18.938 24.062 20.25 1 61.03 306 LYS A C 1
ATOM 2433 O O . LYS A 1 306 ? 20 24.688 20.25 1 61.03 306 LYS A O 1
ATOM 2438 N N . ASP A 1 307 ? 18.75 23.828 21.375 1 49.72 307 ASP A N 1
ATOM 2439 C CA . ASP A 1 307 ? 19.891 23.219 22.047 1 49.72 307 ASP A CA 1
ATOM 2440 C C . ASP A 1 307 ? 20.594 22.219 21.125 1 49.72 307 ASP A C 1
ATOM 2442 O O . ASP A 1 307 ? 19.969 21.281 20.641 1 49.72 307 ASP A O 1
ATOM 2446 N N . LEU A 1 308 ? 21.531 22.672 20.25 1 41.72 308 LEU A N 1
ATOM 2447 C CA . LEU A 1 308 ? 22.328 22.047 19.203 1 41.72 308 LEU A CA 1
ATOM 2448 C C . LEU A 1 308 ? 22.734 20.641 19.594 1 41.72 308 LEU A C 1
ATOM 2450 O O . LEU A 1 308 ? 23.688 20.078 19.031 1 41.72 308 LEU A O 1
ATOM 2454 N N . SER A 1 309 ? 22.422 20.141 20.656 1 40.88 309 SER A N 1
ATOM 2455 C CA . SER A 1 309 ? 23.016 18.812 20.734 1 40.88 309 SER A CA 1
ATOM 2456 C C . SER A 1 309 ? 22.578 17.922 19.578 1 40.88 309 SER A C 1
ATOM 2458 O O . SER A 1 309 ? 22.938 16.75 19.516 1 40.88 309 SER A O 1
ATOM 2460 N N . PHE A 1 310 ? 21.703 18.469 18.766 1 40.44 310 PHE A N 1
ATOM 2461 C CA . PHE A 1 310 ? 21.266 17.562 17.719 1 40.44 310 PHE A CA 1
ATOM 2462 C C . PHE A 1 310 ? 22.078 17.781 16.453 1 40.44 310 PHE A C 1
ATOM 2464 O O . PHE A 1 310 ? 21.969 18.828 15.797 1 40.44 310 PHE A O 1
ATOM 2471 N N . THR A 1 311 ? 23.344 17.484 16.438 1 37.78 311 THR A N 1
ATOM 2472 C CA . THR A 1 311 ? 24.016 17.406 15.148 1 37.78 311 THR A CA 1
ATOM 2473 C C . THR A 1 311 ? 23.375 16.312 14.273 1 37.78 311 THR A C 1
ATOM 2475 O O . THR A 1 311 ? 23.375 15.141 14.648 1 37.78 311 THR A O 1
ATOM 2478 N N . PRO A 1 312 ? 22.625 16.688 13.359 1 38.12 312 PRO A N 1
ATOM 2479 C CA . PRO A 1 312 ? 22.203 15.594 12.469 1 38.12 312 PRO A CA 1
ATOM 2480 C C . PRO A 1 312 ? 23.359 14.695 12.047 1 38.12 312 PRO A C 1
ATOM 2482 O O . PRO A 1 312 ? 24.438 15.195 11.703 1 38.12 312 PRO A O 1
ATOM 2485 N N . SER A 1 313 ? 23.609 13.648 12.68 1 34.09 313 SER A N 1
ATOM 2486 C CA . SER A 1 313 ? 24.688 12.781 12.227 1 34.09 313 SER A CA 1
ATOM 2487 C C . SER A 1 313 ? 24.703 12.664 10.711 1 34.09 313 SER A C 1
ATOM 2489 O O . SER A 1 313 ? 23.688 12.32 10.094 1 34.09 313 SER A O 1
ATOM 2491 N N . SER A 1 314 ? 25.391 13.547 10.055 1 34.56 314 SER A N 1
ATOM 2492 C CA . SER A 1 314 ? 25.641 13.336 8.633 1 34.56 314 SER A CA 1
ATOM 2493 C C . SER A 1 314 ? 25.797 11.852 8.312 1 34.56 314 SER A C 1
ATOM 2495 O O . SER A 1 314 ? 26.781 11.234 8.711 1 34.56 314 SER A O 1
ATOM 2497 N N . THR A 1 315 ? 24.797 11.195 8.289 1 34 315 THR A N 1
ATOM 2498 C CA . THR A 1 315 ? 24.781 9.781 7.91 1 34 315 THR A CA 1
ATOM 2499 C C . THR A 1 315 ? 25.562 9.562 6.621 1 34 315 THR A C 1
ATOM 2501 O O . THR A 1 315 ? 25.5 8.484 6.027 1 34 315 THR A O 1
ATOM 2504 N N . THR A 1 316 ? 26.312 10.57 6.156 1 35.69 316 THR A N 1
ATOM 2505 C CA . THR A 1 316 ? 27.203 10.195 5.066 1 35.69 316 THR A CA 1
ATOM 2506 C C . THR A 1 316 ? 28.156 9.086 5.496 1 35.69 316 THR A C 1
ATOM 2508 O O . THR A 1 316 ? 28.531 8.234 4.688 1 35.69 316 THR A O 1
ATOM 2511 N N . GLN A 1 317 ? 28.641 9.148 6.77 1 33.38 317 GLN A N 1
ATOM 2512 C CA . GLN A 1 317 ? 29.578 8.125 7.195 1 33.38 317 GLN A CA 1
ATOM 2513 C C . GLN A 1 317 ? 28.906 6.773 7.383 1 33.38 317 GLN A C 1
ATOM 2515 O O . GLN A 1 317 ? 29.516 5.727 7.16 1 33.38 317 GLN A O 1
ATOM 2520 N N . GLN A 1 318 ? 27.672 6.723 7.836 1 33.94 318 GLN A N 1
ATOM 2521 C CA . GLN A 1 318 ? 27.031 5.422 7.973 1 33.94 318 GLN A CA 1
ATOM 2522 C C . GLN A 1 318 ? 26.547 4.902 6.617 1 33.94 318 GLN A C 1
ATOM 2524 O O . GLN A 1 318 ? 26.25 3.717 6.477 1 33.94 318 GLN A O 1
ATOM 2529 N N . GLN A 1 319 ? 26.375 5.715 5.629 1 34.09 319 GLN A N 1
ATOM 2530 C CA . GLN A 1 319 ? 26.172 5.223 4.27 1 34.09 319 GLN A CA 1
ATOM 2531 C C . GLN A 1 319 ? 27.391 4.469 3.762 1 34.09 319 GLN A C 1
ATOM 2533 O O . GLN A 1 319 ? 27.266 3.498 3.014 1 34.09 319 GLN A O 1
ATOM 2538 N N . GLN A 1 320 ? 28.609 4.898 4.137 1 33.62 320 GLN A N 1
ATOM 2539 C CA . GLN A 1 320 ? 29.812 4.176 3.725 1 33.62 320 GLN A CA 1
ATOM 2540 C C . GLN A 1 320 ? 29.953 2.863 4.492 1 33.62 320 GLN A C 1
ATOM 2542 O O . GLN A 1 320 ? 30.422 1.862 3.939 1 33.62 320 GLN A O 1
ATOM 2547 N N . GLN A 1 321 ? 29.672 2.822 5.805 1 33.44 321 GLN A N 1
ATOM 2548 C CA . GLN A 1 321 ? 29.859 1.569 6.531 1 33.44 321 GLN A CA 1
ATOM 2549 C C . GLN A 1 321 ? 28.75 0.569 6.184 1 33.44 321 GLN A C 1
ATOM 2551 O O . GLN A 1 321 ? 29 -0.639 6.152 1 33.44 321 GLN A O 1
ATOM 2556 N N . GLN A 1 322 ? 27.516 0.951 6.023 1 32.22 322 GLN A N 1
ATOM 2557 C CA . GLN A 1 322 ? 26.484 -0.009 5.641 1 32.22 322 GLN A CA 1
ATOM 2558 C C . GLN A 1 322 ? 26.625 -0.408 4.176 1 32.22 322 GLN A C 1
ATOM 2560 O O . GLN A 1 322 ? 26.047 -1.414 3.744 1 32.22 322 GLN A O 1
ATOM 2565 N N . GLN A 1 323 ? 27.25 0.363 3.291 1 31.64 323 GLN A N 1
ATOM 2566 C CA . GLN A 1 323 ? 27.703 -0.139 1.995 1 31.64 323 GLN A CA 1
ATOM 2567 C C . GLN A 1 323 ? 28.734 -1.247 2.162 1 31.64 323 GLN A C 1
ATOM 2569 O O . GLN A 1 323 ? 28.781 -2.189 1.366 1 31.64 323 GLN A O 1
ATOM 2574 N N . GLN A 1 324 ? 29.688 -1.108 3.125 1 31.25 324 GLN A N 1
ATOM 2575 C CA . GLN A 1 324 ? 30.656 -2.182 3.344 1 31.25 324 GLN A CA 1
ATOM 2576 C C . GLN A 1 324 ? 30 -3.391 3.996 1 31.25 324 GLN A C 1
ATOM 2578 O O . GLN A 1 324 ? 30.344 -4.535 3.691 1 31.25 324 GLN A O 1
ATOM 2583 N N . SER A 1 325 ? 29.172 -3.219 5.016 1 31.61 325 SER A N 1
ATOM 2584 C CA . SER A 1 325 ? 28.531 -4.395 5.609 1 31.61 325 SER A CA 1
ATOM 2585 C C . SER A 1 325 ? 27.469 -4.98 4.684 1 31.61 325 SER A C 1
ATOM 2587 O O . SER A 1 325 ? 27.047 -6.125 4.863 1 31.61 325 SER A O 1
ATOM 2589 N N . ALA A 1 326 ? 26.812 -4.207 3.828 1 28.95 326 ALA A N 1
ATOM 2590 C CA . ALA A 1 326 ? 25.984 -4.785 2.771 1 28.95 326 ALA A CA 1
ATOM 2591 C C . ALA A 1 326 ? 26.828 -5.566 1.774 1 28.95 326 ALA A C 1
ATOM 2593 O O . ALA A 1 326 ? 26.312 -6.371 1.001 1 28.95 326 ALA A O 1
ATOM 2594 N N . GLU A 1 327 ? 28.156 -5.172 1.632 1 28.05 327 GLU A N 1
ATOM 2595 C CA . GLU A 1 327 ? 29.016 -6.023 0.813 1 28.05 327 GLU A CA 1
ATOM 2596 C C . GLU A 1 327 ? 29.203 -7.391 1.46 1 28.05 327 GLU A C 1
ATOM 2598 O O . GLU A 1 327 ? 29.406 -8.391 0.765 1 28.05 327 GLU A O 1
ATOM 2603 N N . ASN A 1 328 ? 29.531 -7.414 2.826 1 28.09 328 ASN A N 1
ATOM 2604 C CA . ASN A 1 328 ? 29.812 -8.734 3.395 1 28.09 328 ASN A CA 1
ATOM 2605 C C . ASN A 1 328 ? 28.516 -9.5 3.66 1 28.09 328 ASN A C 1
ATOM 2607 O O . ASN A 1 328 ? 28.562 -10.656 4.102 1 28.09 328 ASN A O 1
ATOM 2611 N N . LYS A 1 329 ? 27.516 -8.773 4.227 1 27.58 329 LYS A N 1
ATOM 2612 C CA . LYS A 1 329 ? 26.391 -9.664 4.512 1 27.58 329 LYS A CA 1
ATOM 2613 C C . LYS A 1 329 ? 25.688 -10.102 3.223 1 27.58 329 LYS A C 1
ATOM 2615 O O . LYS A 1 329 ? 24.781 -9.43 2.742 1 27.58 329 LYS A O 1
ATOM 2620 N N . LYS A 1 330 ? 26.422 -10.695 2.369 1 29.33 330 LYS A N 1
ATOM 2621 C CA . LYS A 1 330 ? 26.125 -11.492 1.187 1 29.33 330 LYS A CA 1
ATOM 2622 C C . LYS A 1 330 ? 24.969 -12.453 1.456 1 29.33 330 LYS A C 1
ATOM 2624 O O . LYS A 1 330 ? 24.641 -13.297 0.615 1 29.33 330 LYS A O 1
ATOM 2629 N N . GLY A 1 331 ? 24.703 -12.656 2.752 1 25.83 331 GLY A N 1
ATOM 2630 C CA . GLY A 1 331 ? 24.047 -13.945 2.883 1 25.83 331 GLY A CA 1
ATOM 2631 C C . GLY A 1 331 ? 22.609 -13.93 2.406 1 25.83 331 GLY A C 1
ATOM 2632 O O . GLY A 1 331 ? 22.156 -14.867 1.749 1 25.83 331 GLY A O 1
ATOM 2633 N N . ASP A 1 332 ? 21.719 -13.164 3.148 1 28.12 332 ASP A N 1
ATOM 2634 C CA . ASP A 1 332 ? 20.422 -13.797 3.324 1 28.12 332 ASP A CA 1
ATOM 2635 C C . ASP A 1 332 ? 19.516 -13.547 2.115 1 28.12 332 ASP A C 1
ATOM 2637 O O . ASP A 1 332 ? 18.312 -13.75 2.186 1 28.12 332 ASP A O 1
ATOM 2641 N N . ASN A 1 333 ? 19.953 -12.555 1.185 1 28.3 333 ASN A N 1
ATOM 2642 C CA . ASN A 1 333 ? 18.953 -12.273 0.164 1 28.3 333 ASN A CA 1
ATOM 2643 C C . ASN A 1 333 ? 18.719 -13.477 -0.745 1 28.3 333 ASN A C 1
ATOM 2645 O O . ASN A 1 333 ? 19.672 -14.039 -1.288 1 28.3 333 ASN A O 1
ATOM 2649 N N . HIS A 1 334 ? 17.734 -14.164 -0.589 1 28.97 334 HIS A N 1
ATOM 2650 C CA . HIS A 1 334 ? 17.484 -15.32 -1.448 1 28.97 334 HIS A CA 1
ATOM 2651 C C . HIS A 1 334 ? 17.875 -15.023 -2.891 1 28.97 334 HIS A C 1
ATOM 2653 O O . HIS A 1 334 ? 18.516 -15.852 -3.551 1 28.97 334 HIS A O 1
ATOM 2659 N N . ASN A 1 335 ? 17.109 -14.148 -3.588 1 29.47 335 ASN A N 1
ATOM 2660 C CA . ASN A 1 335 ? 17.453 -14.062 -5 1 29.47 335 ASN A CA 1
ATOM 2661 C C . ASN A 1 335 ? 18.672 -13.164 -5.223 1 29.47 335 ASN A C 1
ATOM 2663 O O . ASN A 1 335 ? 18.547 -11.938 -5.242 1 29.47 335 ASN A O 1
ATOM 2667 N N . GLN A 1 336 ? 19.875 -13.539 -4.715 1 28.81 336 GLN A N 1
ATOM 2668 C CA . GLN A 1 336 ? 21.172 -12.883 -4.812 1 28.81 336 GLN A CA 1
ATOM 2669 C C . GLN A 1 336 ? 21.469 -12.445 -6.246 1 28.81 336 GLN A C 1
ATOM 2671 O O . GLN A 1 336 ? 22.625 -12.281 -6.633 1 2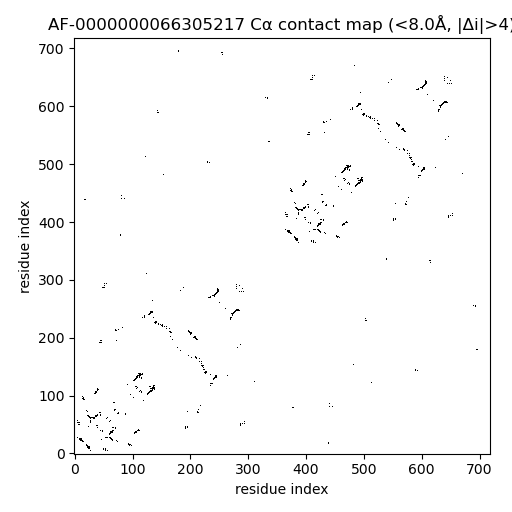8.81 336 GLN A O 1
ATOM 2676 N N . ILE A 1 337 ? 20.5 -12.469 -7.172 1 29.25 337 ILE A N 1
ATOM 2677 C CA . ILE A 1 337 ? 21.141 -12.125 -8.438 1 29.25 337 ILE A CA 1
ATOM 2678 C C . ILE A 1 337 ? 21.547 -10.648 -8.414 1 29.25 337 ILE A C 1
ATOM 2680 O O . ILE A 1 337 ? 22.062 -10.125 -9.414 1 29.25 337 ILE A O 1
ATOM 2684 N N . ALA A 1 338 ? 21.031 -9.867 -7.426 1 25.06 338 ALA A N 1
ATOM 2685 C CA . ALA A 1 338 ? 21.141 -8.484 -7.875 1 25.06 338 ALA A CA 1
ATOM 2686 C C . ALA A 1 338 ? 22.594 -8.047 -7.996 1 25.06 338 ALA A C 1
ATOM 2688 O O . ALA A 1 338 ? 23.484 -8.656 -7.391 1 25.06 338 ALA A O 1
ATOM 2689 N N . GLU A 1 339 ? 22.812 -6.637 -8.156 1 27.23 339 GLU A N 1
ATOM 2690 C CA . GLU A 1 339 ? 23.812 -5.766 -8.766 1 27.23 339 GLU A CA 1
ATOM 2691 C C . GLU A 1 339 ? 25.078 -5.699 -7.914 1 27.23 339 GLU A C 1
ATOM 2693 O O . GLU A 1 339 ? 25.062 -5.18 -6.797 1 27.23 339 GLU A O 1
ATOM 2698 N N . GLN A 1 340 ? 25.859 -6.746 -7.809 1 27.33 340 GLN A N 1
ATOM 2699 C CA . GLN A 1 340 ? 27.156 -6.551 -7.168 1 27.33 340 GLN A CA 1
ATOM 2700 C C . GLN A 1 340 ? 27.891 -5.355 -7.762 1 27.33 340 GLN A C 1
ATOM 2702 O O . GLN A 1 340 ? 28.953 -4.957 -7.266 1 27.33 340 GLN A O 1
ATOM 2707 N N . ASP A 1 341 ? 27.609 -4.855 -8.961 1 26.89 341 ASP A N 1
ATOM 2708 C CA . ASP A 1 341 ? 28.766 -4.266 -9.617 1 26.89 341 ASP A CA 1
ATOM 2709 C C . ASP A 1 341 ? 29.125 -2.92 -8.992 1 26.89 341 ASP A C 1
ATOM 2711 O O . ASP A 1 341 ? 28.969 -1.875 -9.625 1 26.89 341 ASP A O 1
ATOM 2715 N N . LEU A 1 342 ? 28.688 -2.52 -7.922 1 25.83 342 LEU A N 1
ATOM 2716 C CA . LEU A 1 342 ? 29.031 -1.107 -7.777 1 25.83 342 LEU A CA 1
ATOM 2717 C C . LEU A 1 342 ? 30.531 -0.918 -7.648 1 25.83 342 LEU A C 1
ATOM 2719 O O . LEU A 1 342 ? 31 0.159 -7.27 1 25.83 342 LEU A O 1
ATOM 2723 N N . SER A 1 343 ? 31.375 -2.016 -7.711 1 23.8 343 SER A N 1
ATOM 2724 C CA . SER A 1 343 ? 32.719 -1.76 -7.211 1 23.8 343 SER A CA 1
ATOM 2725 C C . SER A 1 343 ? 33.438 -0.752 -8.094 1 23.8 343 SER A C 1
ATOM 2727 O O . SER A 1 343 ? 33.031 -0.5 -9.227 1 23.8 343 SER A O 1
ATOM 2729 N N . THR A 1 344 ? 34.812 -0.498 -7.812 1 26.06 344 THR A N 1
ATOM 2730 C CA . THR A 1 344 ? 35.969 0.416 -7.766 1 26.06 344 THR A CA 1
ATOM 2731 C C . THR A 1 344 ? 36.688 0.451 -9.109 1 26.06 344 THR A C 1
ATOM 2733 O O . THR A 1 344 ? 37.875 0.75 -9.172 1 26.06 344 THR A O 1
ATOM 2736 N N . SER A 1 345 ? 36 0.364 -10.289 1 23.41 345 SER A N 1
ATOM 2737 C CA . SER A 1 345 ? 36.906 0.304 -11.43 1 23.41 345 SER A CA 1
ATOM 2738 C C . SER A 1 345 ? 37.812 1.532 -11.477 1 23.41 345 SER A C 1
ATOM 2740 O O . SER A 1 345 ? 37.344 2.643 -11.742 1 23.41 345 SER A O 1
ATOM 2742 N N . ASN A 1 346 ? 38.781 1.651 -10.531 1 23.88 346 ASN A N 1
ATOM 2743 C CA . ASN A 1 346 ? 39.906 2.586 -10.609 1 23.88 346 ASN A CA 1
ATOM 2744 C C . ASN A 1 346 ? 40.656 2.445 -11.922 1 23.88 346 ASN A C 1
ATOM 2746 O O . ASN A 1 346 ? 41.438 1.499 -12.109 1 23.88 346 ASN A O 1
ATOM 2750 N N . THR A 1 347 ? 40.062 2.512 -13.102 1 23.03 347 THR A N 1
ATOM 2751 C CA . THR A 1 347 ? 40.812 2.408 -14.344 1 23.03 347 THR A CA 1
ATOM 2752 C C . THR A 1 347 ? 41.938 3.436 -14.383 1 23.03 347 THR A C 1
ATOM 2754 O O . THR A 1 347 ? 41.688 4.633 -14.219 1 23.03 347 THR A O 1
ATOM 2757 N N . SER A 1 348 ? 43.188 3.01 -13.984 1 22.73 348 SER A N 1
ATOM 2758 C CA . SER A 1 348 ? 44.5 3.637 -14.125 1 22.73 348 SER A CA 1
ATOM 2759 C C . SER A 1 348 ? 44.75 4.051 -15.562 1 22.73 348 SER A C 1
ATOM 2761 O O . SER A 1 348 ? 44.875 3.201 -16.453 1 22.73 348 SER A O 1
ATOM 2763 N N . SER A 1 349 ? 44.094 5.039 -16.141 1 22.53 349 SER A N 1
ATOM 2764 C CA . SER A 1 349 ? 44.469 5.52 -17.469 1 22.53 349 SER A CA 1
ATOM 2765 C C . SER A 1 349 ? 45.969 5.832 -17.531 1 22.53 349 SER A C 1
ATOM 2767 O O . SER A 1 349 ? 46.5 6.586 -16.703 1 22.53 349 SER A O 1
ATOM 2769 N N . PRO A 1 350 ? 46.844 4.898 -18.172 1 23.19 350 PRO A N 1
ATOM 2770 C CA . PRO A 1 350 ? 48.281 5.074 -18.344 1 23.19 350 PRO A CA 1
ATOM 2771 C C . PRO A 1 350 ? 48.656 6.402 -19.016 1 23.19 350 PRO A C 1
ATOM 2773 O O . PRO A 1 350 ? 47.875 6.926 -19.812 1 23.19 350 PRO A O 1
ATOM 2776 N N . ILE A 1 351 ? 49.469 7.254 -18.406 1 23.48 351 ILE A N 1
ATOM 2777 C CA . ILE A 1 351 ? 50.156 8.516 -18.719 1 23.48 351 ILE A CA 1
ATOM 2778 C C . ILE A 1 351 ? 51 8.359 -19.969 1 23.48 351 ILE A C 1
ATOM 2780 O O . ILE A 1 351 ? 52 7.645 -19.953 1 23.48 351 ILE A O 1
ATOM 2784 N N . ILE A 1 352 ? 50.469 8.047 -21.219 1 23.45 352 ILE A N 1
ATOM 2785 C CA . ILE A 1 352 ? 51.375 7.945 -22.375 1 23.45 352 ILE A CA 1
ATOM 2786 C C . ILE A 1 352 ? 52.188 9.234 -22.5 1 23.45 352 ILE A C 1
ATOM 2788 O O . ILE A 1 352 ? 51.625 10.328 -22.578 1 23.45 352 ILE A O 1
ATOM 2792 N N . SER A 1 353 ? 53.469 9.148 -22.125 1 22.61 353 SER A N 1
ATOM 2793 C CA . SER A 1 353 ? 54.625 10.062 -22.234 1 22.61 353 SER A CA 1
ATOM 2794 C C . SER A 1 353 ? 54.875 10.477 -23.672 1 22.61 353 SER A C 1
ATOM 2796 O O . SER A 1 353 ? 54.938 9.633 -24.578 1 22.61 353 SER A O 1
ATOM 2798 N N . LYS A 1 354 ? 54.375 11.625 -24.172 1 24.59 354 LYS A N 1
ATOM 2799 C CA . LYS A 1 354 ? 54.688 12.234 -25.469 1 24.59 354 LYS A CA 1
ATOM 2800 C C . LYS A 1 354 ? 56.188 12.25 -25.734 1 24.59 354 LYS A C 1
ATOM 2802 O O . LYS A 1 354 ? 56.938 12.742 -24.906 1 24.59 354 LYS A O 1
ATOM 2807 N N . PRO A 1 355 ? 56.688 11.375 -26.656 1 22.78 355 PRO A N 1
ATOM 2808 C CA . PRO A 1 355 ? 58.094 11.32 -27.031 1 22.78 355 PRO A CA 1
ATOM 2809 C C . PRO A 1 355 ? 58.625 12.656 -27.547 1 22.78 355 PRO A C 1
ATOM 2811 O O . PRO A 1 355 ? 57.906 13.414 -28.188 1 22.78 355 PRO A O 1
ATOM 2814 N N . LYS A 1 356 ? 59.562 13.312 -26.906 1 26.92 356 LYS A N 1
ATOM 2815 C CA . LYS A 1 356 ? 60.375 14.453 -27.359 1 26.92 356 LYS A CA 1
ATOM 2816 C C . LYS A 1 356 ? 61.031 14.164 -28.703 1 26.92 356 LYS A C 1
ATOM 2818 O O . LYS A 1 356 ? 61.75 13.188 -28.844 1 26.92 356 LYS A O 1
ATOM 2823 N N . PRO A 1 357 ? 60.312 14.562 -29.875 1 22.89 357 PRO A N 1
ATOM 2824 C CA . PRO A 1 357 ? 61.031 14.383 -31.141 1 22.89 357 PRO A CA 1
ATOM 2825 C C . PRO A 1 35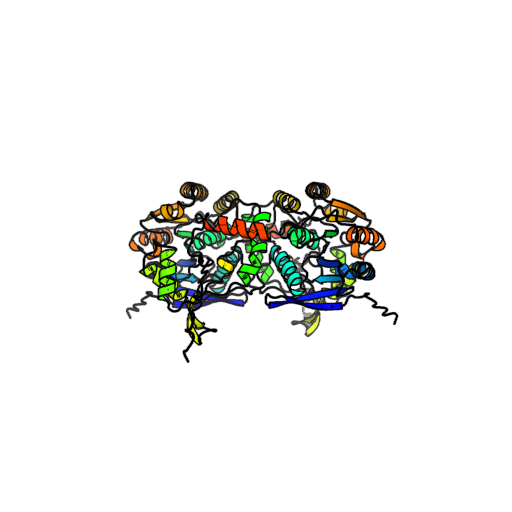7 ? 62.469 14.828 -31.047 1 22.89 357 PRO A C 1
ATOM 2827 O O . PRO A 1 357 ? 62.781 15.797 -30.359 1 22.89 357 PRO A O 1
ATOM 2830 N N . ASN A 1 358 ? 63.469 13.953 -31.203 1 23.84 358 ASN A N 1
ATOM 2831 C CA . ASN A 1 358 ? 64.938 14.109 -31.438 1 23.84 358 ASN A CA 1
ATOM 2832 C C . ASN A 1 358 ? 65.188 15.148 -32.531 1 23.84 358 ASN A C 1
ATOM 2834 O O . ASN A 1 358 ? 64.438 15.289 -33.469 1 23.84 358 ASN A O 1
ATOM 2838 N N . LEU A 1 359 ? 66.562 15.656 -32.688 1 23.36 359 LEU A N 1
ATOM 2839 C CA . LEU A 1 359 ? 67.562 16.172 -33.656 1 23.36 359 LEU A CA 1
ATOM 2840 C C . LEU A 1 359 ? 67.688 15.242 -34.844 1 23.36 359 LEU A C 1
ATOM 2842 O O . LEU A 1 359 ? 67.875 14.031 -34.688 1 23.36 359 LEU A O 1
ATOM 2846 N N . MET B 1 1 ? -13.016 -34.438 -36.094 1 23.89 1 MET B N 1
ATOM 2847 C CA . MET B 1 1 ? -12.039 -33.375 -36.156 1 23.89 1 MET B CA 1
ATOM 2848 C C . MET B 1 1 ? -11.133 -33.344 -34.938 1 23.89 1 MET B C 1
ATOM 2850 O O . MET B 1 1 ? -11.617 -33.219 -33.812 1 23.89 1 MET B O 1
ATOM 2854 N N . ASN B 1 2 ? -10.172 -34.188 -34.875 1 28.28 2 ASN B N 1
ATOM 2855 C CA . ASN B 1 2 ? -9.141 -34.312 -33.844 1 28.28 2 ASN B CA 1
ATOM 2856 C C . ASN B 1 2 ? -8.578 -32.938 -33.469 1 28.28 2 ASN B C 1
ATOM 2858 O O . ASN B 1 2 ? -7.824 -32.344 -34.25 1 28.28 2 ASN B O 1
ATOM 2862 N N . THR B 1 3 ? -9.43 -31.984 -33.062 1 33.5 3 THR B N 1
ATOM 2863 C CA . THR B 1 3 ? -8.898 -30.703 -32.656 1 33.5 3 THR B CA 1
ATOM 2864 C C . THR B 1 3 ? -7.672 -30.875 -31.75 1 33.5 3 THR B C 1
ATOM 2866 O O . THR B 1 3 ? -7.785 -31.359 -30.625 1 33.5 3 THR B O 1
ATOM 2869 N N . ASN B 1 4 ? -6.656 -31.453 -32.188 1 35.44 4 ASN B N 1
ATOM 2870 C CA . ASN B 1 4 ? -5.316 -31.438 -31.609 1 35.44 4 ASN B CA 1
ATOM 2871 C C . ASN B 1 4 ? -5.023 -30.094 -30.922 1 35.44 4 ASN B C 1
ATOM 2873 O O . ASN B 1 4 ? -4.574 -29.156 -31.562 1 35.44 4 ASN B O 1
ATOM 2877 N N . ASN B 1 5 ? -5.836 -29.453 -30.172 1 40.06 5 ASN B N 1
ATOM 2878 C CA . ASN B 1 5 ? -5.625 -28.219 -29.422 1 40.06 5 ASN B CA 1
ATOM 2879 C C . ASN B 1 5 ? -4.285 -28.234 -28.688 1 40.06 5 ASN B C 1
ATOM 2881 O O . ASN B 1 5 ? -4.148 -28.875 -27.641 1 40.06 5 ASN B O 1
ATOM 2885 N N . ASN B 1 6 ? -3.182 -28.422 -29.281 1 45.12 6 ASN B N 1
ATOM 2886 C CA . ASN B 1 6 ? -1.796 -28.328 -28.828 1 45.12 6 ASN B CA 1
ATOM 2887 C C . ASN B 1 6 ? -1.596 -27.203 -27.828 1 45.12 6 ASN B C 1
ATOM 2889 O O . ASN B 1 6 ? -1.48 -26.031 -28.219 1 45.12 6 ASN B O 1
ATOM 2893 N N . PHE B 1 7 ? -2.139 -27.266 -26.672 1 52.59 7 PHE B N 1
ATOM 2894 C CA . PHE B 1 7 ? -1.972 -26.328 -25.578 1 52.59 7 PHE B CA 1
ATOM 2895 C C . PHE B 1 7 ? -0.495 -26.109 -25.266 1 52.59 7 PHE B C 1
ATOM 2897 O O . PHE B 1 7 ? -0.136 -25.703 -24.156 1 52.59 7 PHE B O 1
ATOM 2904 N N . SER B 1 8 ? 0.492 -26.391 -26.109 1 65 8 SER B N 1
ATOM 2905 C CA . SER B 1 8 ? 1.918 -26.438 -25.797 1 65 8 SER B CA 1
ATOM 2906 C C . SER B 1 8 ? 2.422 -25.094 -25.297 1 65 8 SER B C 1
ATOM 2908 O O . SER B 1 8 ? 3.082 -25.016 -24.266 1 65 8 SER B O 1
ATOM 2910 N N . ASN B 1 9 ? 2.189 -23.969 -25.891 1 74.56 9 ASN B N 1
ATOM 2911 C CA . ASN B 1 9 ? 2.836 -22.734 -25.453 1 74.56 9 ASN B CA 1
ATOM 2912 C C . ASN B 1 9 ? 1.844 -21.797 -24.781 1 74.56 9 ASN B C 1
ATOM 2914 O O . ASN B 1 9 ? 2.229 -20.734 -24.281 1 74.56 9 ASN B O 1
ATOM 2918 N N . GLY B 1 10 ? 0.599 -22.266 -24.406 1 91.19 10 GLY B N 1
ATOM 2919 C CA . GLY B 1 10 ? -0.394 -21.375 -23.828 1 91.19 10 GLY B CA 1
ATOM 2920 C C . GLY B 1 10 ? -0.777 -20.219 -24.75 1 91.19 10 GLY B C 1
ATOM 2921 O O . GLY B 1 10 ? 0.008 -19.828 -25.609 1 91.19 10 GLY B O 1
ATOM 2922 N N . GLU B 1 11 ? -1.976 -19.703 -24.688 1 95.69 11 GLU B N 1
ATOM 2923 C CA . GLU B 1 11 ? -2.465 -18.531 -25.406 1 95.69 11 GLU B CA 1
ATOM 2924 C C . GLU B 1 11 ? -2.225 -17.25 -24.625 1 95.69 11 GLU B C 1
ATOM 2926 O O . GLU B 1 11 ? -2.566 -17.172 -23.438 1 95.69 11 GLU B O 1
ATOM 2931 N N . GLU B 1 12 ? -1.534 -16.312 -25.328 1 97.62 12 GLU B N 1
ATOM 2932 C CA . GLU B 1 12 ? -1.419 -14.992 -24.703 1 97.62 12 GLU B CA 1
ATOM 2933 C C . GLU B 1 12 ? -2.777 -14.305 -24.609 1 97.62 12 GLU B C 1
ATOM 2935 O O . GLU B 1 12 ? -3.5 -14.211 -25.609 1 97.62 12 GLU B O 1
ATOM 2940 N N . VAL B 1 13 ? -3.137 -13.867 -23.453 1 97.81 13 VAL B N 1
ATOM 2941 C CA . VAL B 1 13 ? -4.41 -13.172 -23.266 1 97.81 13 VAL B CA 1
ATOM 2942 C C . VAL B 1 13 ? -4.188 -11.883 -22.484 1 97.81 13 VAL B C 1
ATOM 2944 O O . VAL B 1 13 ? -3.232 -11.773 -21.719 1 97.81 13 VAL B O 1
ATOM 2947 N N . SER B 1 14 ? -4.984 -10.898 -22.75 1 98.5 14 SER B N 1
ATOM 2948 C CA . SER B 1 14 ? -5.07 -9.641 -22.016 1 98.5 14 SER B CA 1
ATOM 2949 C C . SER B 1 14 ? -6.41 -9.516 -21.297 1 98.5 14 SER B C 1
ATOM 2951 O O . SER B 1 14 ? -7.465 -9.508 -21.938 1 98.5 14 SER B O 1
ATOM 2953 N N . ILE B 1 15 ? -6.383 -9.445 -19.984 1 98.62 15 ILE B N 1
ATOM 2954 C CA . ILE B 1 15 ? -7.598 -9.406 -19.172 1 98.62 15 ILE B CA 1
ATOM 2955 C C . ILE B 1 15 ? -7.855 -7.977 -18.703 1 98.62 15 ILE B C 1
ATOM 2957 O O . ILE B 1 15 ? -7.117 -7.453 -17.875 1 98.62 15 ILE B O 1
ATOM 2961 N N . HIS B 1 16 ? -8.891 -7.395 -19.219 1 98.31 16 HIS B N 1
ATOM 2962 C CA . HIS B 1 16 ? -9.273 -6.062 -18.766 1 98.31 16 HIS B CA 1
ATOM 2963 C C . HIS B 1 16 ? -10 -6.117 -17.438 1 98.31 16 HIS B C 1
ATOM 2965 O O . HIS B 1 16 ? -11.125 -6.621 -17.344 1 98.31 16 HIS B O 1
ATOM 2971 N N . ILE B 1 17 ? -9.391 -5.609 -16.438 1 96.44 17 ILE B N 1
ATOM 2972 C CA . ILE B 1 17 ? -10.023 -5.66 -15.125 1 96.44 17 ILE B CA 1
ATOM 2973 C C . ILE B 1 17 ? -10.898 -4.422 -14.93 1 96.44 17 ILE B C 1
ATOM 2975 O O . ILE B 1 17 ? -10.672 -3.389 -15.562 1 96.44 17 ILE B O 1
ATOM 2979 N N . GLY B 1 18 ? -11.852 -4.48 -14.062 1 91.06 18 GLY B N 1
ATOM 2980 C CA . GLY B 1 18 ? -12.836 -3.434 -13.844 1 91.06 18 GLY B CA 1
ATOM 2981 C C . GLY B 1 18 ? -12.227 -2.145 -13.32 1 91.06 18 GLY B C 1
ATOM 2982 O O . GLY B 1 18 ? -12.828 -1.075 -13.438 1 91.06 18 GLY B O 1
ATOM 2983 N N . THR B 1 19 ? -11.008 -2.23 -12.852 1 90.38 19 THR B N 1
ATOM 2984 C CA . THR B 1 19 ? -10.383 -1.052 -12.266 1 90.38 19 THR B CA 1
ATOM 2985 C C . THR B 1 19 ? -9.523 -0.319 -13.289 1 90.38 19 THR B C 1
ATOM 2987 O O . THR B 1 19 ? -8.914 0.708 -12.984 1 90.38 19 THR B O 1
ATOM 2990 N N . GLY B 1 20 ? -9.477 -0.825 -14.508 1 91.44 20 GLY B N 1
ATOM 2991 C CA . GLY B 1 20 ? -9.133 0.119 -15.555 1 91.44 20 GLY B CA 1
ATOM 2992 C C . GLY B 1 20 ? -7.848 -0.24 -16.281 1 91.44 20 GLY B C 1
ATOM 2993 O O . GLY B 1 20 ? -7.344 0.544 -17.078 1 91.44 20 GLY B O 1
ATOM 2994 N N . ILE B 1 21 ? -7.23 -1.395 -15.938 1 96.5 21 ILE B N 1
ATOM 2995 C CA . ILE B 1 21 ? -6.016 -1.752 -16.656 1 96.5 21 ILE B CA 1
ATOM 2996 C C . ILE B 1 21 ? -6.145 -3.168 -17.219 1 96.5 21 ILE B C 1
ATOM 2998 O O . ILE B 1 21 ? -7.082 -3.895 -16.875 1 96.5 21 ILE B O 1
ATOM 3002 N N . ASP B 1 22 ? -5.238 -3.453 -18.141 1 98.56 22 ASP B N 1
ATOM 3003 C CA . ASP B 1 22 ? -5.152 -4.801 -18.688 1 98.56 22 ASP B CA 1
ATOM 3004 C C . ASP B 1 22 ? -4.062 -5.613 -18 1 98.56 22 ASP B C 1
ATOM 3006 O O . ASP B 1 22 ? -2.922 -5.16 -17.891 1 98.56 22 ASP B O 1
ATOM 3010 N N . ILE B 1 23 ? -4.438 -6.781 -17.578 1 98.69 23 ILE B N 1
ATOM 3011 C CA . ILE B 1 23 ? -3.484 -7.715 -16.984 1 98.69 23 ILE B CA 1
ATOM 3012 C C . ILE B 1 23 ? -3.08 -8.766 -18.016 1 98.69 23 ILE B C 1
ATOM 3014 O O . ILE B 1 23 ? -3.938 -9.422 -18.609 1 98.69 23 ILE B O 1
ATOM 3018 N N . ALA B 1 24 ? -1.771 -8.875 -18.234 1 98.81 24 ALA B N 1
ATOM 3019 C CA . ALA B 1 24 ? -1.267 -9.891 -19.156 1 98.81 24 ALA B CA 1
ATOM 3020 C C . ALA B 1 24 ? -1.315 -11.281 -18.531 1 98.81 24 ALA B C 1
ATOM 3022 O O . ALA B 1 24 ? -1.026 -11.438 -17.344 1 98.81 24 ALA B O 1
ATOM 3023 N N . ALA B 1 25 ? -1.658 -12.258 -19.359 1 98.75 25 ALA B N 1
ATOM 3024 C CA . ALA B 1 25 ? -1.783 -13.625 -18.844 1 98.75 25 ALA B CA 1
ATOM 3025 C C . ALA B 1 25 ? -1.579 -14.641 -19.969 1 98.75 25 ALA B C 1
ATOM 3027 O O . ALA B 1 25 ? -1.523 -14.273 -21.141 1 98.75 25 ALA B O 1
ATOM 3028 N N . LYS B 1 26 ? -1.364 -15.844 -19.609 1 98.56 26 LYS B N 1
ATOM 3029 C CA . LYS B 1 26 ? -1.415 -17.016 -20.484 1 98.56 26 LYS B CA 1
ATOM 3030 C C . LYS B 1 26 ? -2.561 -17.938 -20.094 1 98.56 26 LYS B C 1
ATOM 3032 O O . LYS B 1 26 ? -2.863 -18.109 -18.906 1 98.56 26 LYS B O 1
ATOM 3037 N N . ALA B 1 27 ? -3.143 -18.562 -21.109 1 98.5 27 ALA B N 1
ATOM 3038 C CA . ALA B 1 27 ? -4.301 -19.406 -20.859 1 98.5 27 ALA B CA 1
ATOM 3039 C C . ALA B 1 27 ? -4.117 -20.781 -21.5 1 98.5 27 ALA B C 1
ATOM 3041 O O . ALA B 1 27 ? -3.576 -20.891 -22.609 1 98.5 27 ALA B O 1
ATOM 3042 N N . TRP B 1 28 ? -4.516 -21.797 -20.828 1 98.06 28 TRP B N 1
ATOM 3043 C CA . TRP B 1 28 ? -4.555 -23.172 -21.312 1 98.06 28 TRP B CA 1
ATOM 3044 C C . TRP B 1 28 ? -5.887 -23.844 -20.969 1 98.06 28 TRP B C 1
ATOM 3046 O O . TRP B 1 28 ? -6.555 -23.438 -20 1 98.06 28 TRP B O 1
ATOM 3056 N N . GLY B 1 29 ? -6.289 -24.844 -21.719 1 97.56 29 GLY B N 1
ATOM 3057 C CA . GLY B 1 29 ? -7.441 -25.656 -21.391 1 97.56 29 GLY B CA 1
ATOM 3058 C C . GLY B 1 29 ? -8.75 -25.078 -21.875 1 97.56 29 GLY B C 1
ATOM 3059 O O . GLY B 1 29 ? -8.781 -23.969 -22.406 1 97.56 29 GLY B O 1
ATOM 3060 N N . PRO B 1 30 ? -9.836 -25.766 -21.703 1 96 30 PRO B N 1
ATOM 3061 C CA . PRO B 1 30 ? -11.125 -25.344 -22.25 1 96 30 PRO B CA 1
ATOM 3062 C C . PRO B 1 30 ? -11.727 -24.156 -21.484 1 96 30 PRO B C 1
ATOM 3064 O O . PRO B 1 30 ? -11.781 -24.172 -20.266 1 96 30 PRO B O 1
ATOM 3067 N N . LYS B 1 31 ? -12.234 -23.219 -22.188 1 94.5 31 LYS B N 1
ATOM 3068 C CA . LYS B 1 31 ? -12.805 -22 -21.625 1 94.5 31 LYS B CA 1
ATOM 3069 C C . LYS B 1 31 ? -14.031 -22.312 -20.781 1 94.5 31 LYS B C 1
ATOM 3071 O O . LYS B 1 31 ? -14.297 -21.641 -19.781 1 94.5 31 LYS B O 1
ATOM 3076 N N . GLU B 1 32 ? -14.727 -23.312 -21.078 1 94.75 32 GLU B N 1
ATOM 3077 C CA . GLU B 1 32 ? -15.984 -23.625 -20.406 1 94.75 32 GLU B CA 1
ATOM 3078 C C . GLU B 1 32 ? -15.781 -24.656 -19.312 1 94.75 32 GLU B C 1
ATOM 3080 O O . GLU B 1 32 ? -16.75 -25.203 -18.766 1 94.75 32 GLU B O 1
ATOM 3085 N N . SER B 1 33 ? -14.578 -24.938 -18.969 1 96.19 33 SER B N 1
ATOM 3086 C CA . SER B 1 33 ? -14.289 -25.938 -17.938 1 96.19 33 SER B CA 1
ATOM 3087 C C . SER B 1 33 ? -14.898 -25.531 -16.609 1 96.19 33 SER B C 1
ATOM 3089 O O . SER B 1 33 ? -14.938 -24.359 -16.266 1 96.19 33 SER B O 1
ATOM 3091 N N . SER B 1 34 ? -15.359 -26.531 -15.859 1 95.19 34 SER B N 1
ATOM 3092 C CA . SER B 1 34 ? -15.805 -26.297 -14.492 1 95.19 34 SER B CA 1
ATOM 3093 C C . SER B 1 34 ? -14.625 -26.25 -13.523 1 95.19 34 SER B C 1
ATOM 3095 O O . SER B 1 34 ? -14.773 -25.812 -12.383 1 95.19 34 SER B O 1
ATOM 3097 N N . GLN B 1 35 ? -13.508 -26.797 -13.945 1 96.81 35 GLN B N 1
ATOM 3098 C CA . GLN B 1 35 ? -12.273 -26.719 -13.164 1 96.81 35 GLN B CA 1
ATOM 3099 C C . GLN B 1 35 ? -11.438 -25.516 -13.555 1 96.81 35 GLN B C 1
ATOM 3101 O O . GLN B 1 35 ? -10.719 -25.547 -14.555 1 96.81 35 GLN B O 1
ATOM 3106 N N . LYS B 1 36 ? -11.562 -24.469 -12.797 1 98.44 36 LYS B N 1
ATOM 3107 C CA . LYS B 1 36 ? -10.891 -23.203 -13.078 1 98.44 36 LYS B CA 1
ATOM 3108 C C . LYS B 1 36 ? -9.734 -22.969 -12.117 1 98.44 36 LYS B C 1
ATOM 3110 O O . LYS B 1 36 ? -9.875 -23.156 -10.906 1 98.44 36 LYS B O 1
ATOM 3115 N N . MET B 1 37 ? -8.586 -22.609 -12.664 1 98.81 37 MET B N 1
ATOM 3116 C CA . MET B 1 37 ? -7.387 -22.438 -11.844 1 98.81 37 MET B CA 1
ATOM 3117 C C . MET B 1 37 ? -6.656 -21.156 -12.219 1 98.81 37 MET B C 1
ATOM 3119 O O . MET B 1 37 ? -6.328 -20.938 -13.391 1 98.81 37 MET B O 1
ATOM 3123 N N . LEU B 1 38 ? -6.5 -20.234 -11.273 1 98.94 38 LEU B N 1
ATOM 3124 C CA . LEU B 1 38 ? -5.574 -19.109 -11.43 1 98.94 38 LEU B CA 1
ATOM 3125 C C . LEU B 1 38 ? -4.168 -19.5 -11 1 98.94 38 LEU B C 1
ATOM 3127 O O . LEU B 1 38 ? -3.982 -20.094 -9.93 1 98.94 38 LEU B O 1
ATOM 3131 N N . ALA B 1 39 ? -3.199 -19.297 -11.859 1 98.94 39 ALA B N 1
ATOM 3132 C CA . ALA B 1 39 ? -1.804 -19.594 -11.555 1 98.94 39 ALA B CA 1
ATOM 3133 C C . ALA B 1 39 ? -1.011 -18.328 -11.266 1 98.94 39 ALA B C 1
ATOM 3135 O O . ALA B 1 39 ? -1.046 -17.375 -12.055 1 98.94 39 ALA B O 1
ATOM 3136 N N . LEU B 1 40 ? -0.312 -18.312 -10.133 1 98.94 40 LEU B N 1
ATOM 3137 C CA . LEU B 1 40 ? 0.363 -17.141 -9.617 1 98.94 40 LEU B CA 1
ATOM 3138 C C . LEU B 1 40 ? 1.86 -17.375 -9.469 1 98.94 40 LEU B C 1
ATOM 3140 O O . LEU B 1 40 ? 2.279 -18.25 -8.711 1 98.94 40 LEU B O 1
ATOM 3144 N N . HIS B 1 41 ? 2.664 -16.562 -10.164 1 98.81 41 HIS B N 1
ATOM 3145 C CA . HIS B 1 41 ? 4.105 -16.781 -10.219 1 98.81 41 HIS B CA 1
ATOM 3146 C C . HIS B 1 41 ? 4.805 -16.172 -9.008 1 98.81 41 HIS B C 1
ATOM 3148 O O . HIS B 1 41 ? 4.184 -15.453 -8.227 1 98.81 41 HIS B O 1
ATOM 3154 N N . GLY B 1 42 ? 6.082 -16.453 -8.891 1 97.81 42 GLY B N 1
ATOM 3155 C CA . GLY B 1 42 ? 6.898 -15.961 -7.797 1 97.81 42 GLY B CA 1
ATOM 3156 C C . GLY B 1 42 ? 7.531 -14.617 -8.078 1 97.81 42 GLY B C 1
ATOM 3157 O O . GLY B 1 42 ? 7.32 -14.039 -9.148 1 97.81 42 GLY B O 1
ATOM 3158 N N . TRP B 1 43 ? 8.266 -14.141 -7.098 1 96.56 43 TRP B N 1
ATOM 3159 C CA . TRP B 1 43 ? 8.953 -12.852 -7.16 1 96.56 43 TRP B CA 1
ATOM 3160 C C . TRP B 1 43 ? 9.938 -12.82 -8.32 1 96.56 43 TRP B C 1
ATOM 3162 O O . TRP B 1 43 ? 10.773 -13.711 -8.461 1 96.56 43 TRP B O 1
ATOM 3172 N N . LEU B 1 44 ? 9.836 -11.844 -9.203 1 95.94 44 LEU B N 1
ATOM 3173 C CA . LEU B 1 44 ? 10.672 -11.562 -10.367 1 95.94 44 LEU B CA 1
ATOM 3174 C C . LEU B 1 44 ? 10.508 -12.633 -11.438 1 95.94 44 LEU B C 1
ATOM 3176 O O . LEU B 1 44 ? 11.305 -12.703 -12.375 1 95.94 44 LEU B O 1
ATOM 3180 N N . ASP B 1 45 ? 9.547 -13.5 -11.211 1 97.31 45 ASP B N 1
ATOM 3181 C CA . ASP B 1 45 ? 9.125 -14.477 -12.219 1 97.31 45 ASP B CA 1
ATOM 3182 C C . ASP B 1 45 ? 8.047 -13.898 -13.125 1 97.31 45 ASP B C 1
ATOM 3184 O O . ASP B 1 45 ? 7.957 -12.68 -13.297 1 97.31 45 ASP B O 1
ATOM 3188 N N . ASN B 1 46 ? 7.375 -14.781 -13.828 1 98.38 46 ASN B N 1
ATOM 3189 C CA . ASN B 1 46 ? 6.262 -14.414 -14.695 1 98.38 46 ASN B CA 1
ATOM 3190 C C . ASN B 1 46 ? 5.43 -15.625 -15.094 1 98.38 46 ASN B C 1
ATOM 3192 O O . ASN B 1 46 ? 5.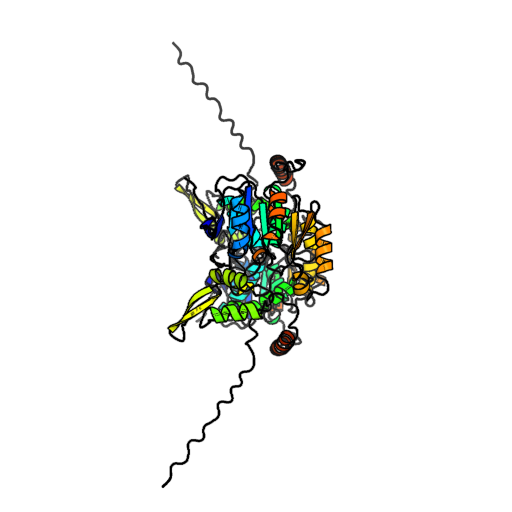652 -16.734 -14.586 1 98.38 46 ASN B O 1
ATOM 3196 N N . ALA B 1 47 ? 4.484 -15.43 -15.938 1 98.62 47 ALA B N 1
ATOM 3197 C CA . ALA B 1 47 ? 3.5 -16.453 -16.281 1 98.62 47 ALA B CA 1
ATOM 3198 C C . ALA B 1 47 ? 4.164 -17.656 -16.938 1 98.62 47 ALA B C 1
ATOM 3200 O O . ALA B 1 47 ? 3.643 -18.766 -16.891 1 98.62 47 ALA B O 1
ATOM 3201 N N . ASN B 1 48 ? 5.359 -17.5 -17.531 1 98 48 ASN B N 1
ATOM 3202 C CA . ASN B 1 48 ? 6.047 -18.578 -18.234 1 98 48 ASN B CA 1
ATOM 3203 C C . ASN B 1 48 ? 6.465 -19.688 -17.266 1 98 48 ASN B C 1
ATOM 3205 O O . ASN B 1 48 ? 6.781 -20.797 -17.688 1 98 48 ASN B O 1
ATOM 3209 N N . THR B 1 49 ? 6.469 -19.359 -15.984 1 97.94 49 THR B N 1
ATOM 3210 C CA . THR B 1 49 ? 6.902 -20.359 -15.008 1 97.94 49 THR B CA 1
ATOM 3211 C C . THR B 1 49 ? 5.996 -21.578 -15.039 1 97.94 49 THR B C 1
ATOM 3213 O O . THR B 1 49 ? 6.395 -22.656 -14.609 1 97.94 49 THR B O 1
ATOM 3216 N N . PHE B 1 50 ? 4.844 -21.469 -15.641 1 98.25 50 PHE B N 1
ATOM 3217 C CA . PHE B 1 50 ? 3.879 -22.562 -15.633 1 98.25 50 PHE B CA 1
ATOM 3218 C C . PHE B 1 50 ? 3.828 -23.234 -16.984 1 98.25 50 PHE B C 1
ATOM 3220 O O . PHE B 1 50 ? 2.988 -24.109 -17.219 1 98.25 50 PHE B O 1
ATOM 3227 N N . ASP B 1 51 ? 4.703 -22.953 -17.875 1 96.94 51 ASP B N 1
ATOM 3228 C CA . ASP B 1 51 ? 4.676 -23.406 -19.266 1 96.94 51 ASP B CA 1
ATOM 3229 C C . ASP B 1 51 ? 4.762 -24.922 -19.359 1 96.94 51 ASP B C 1
ATOM 3231 O O . ASP B 1 51 ? 4.309 -25.531 -20.344 1 96.94 51 ASP B O 1
ATOM 3235 N N . PHE B 1 52 ? 5.379 -25.547 -18.422 1 96.06 52 PHE B N 1
ATOM 3236 C CA . PHE B 1 52 ? 5.617 -26.969 -18.531 1 96.06 52 PHE B CA 1
ATOM 3237 C C . PHE B 1 52 ? 4.516 -27.766 -17.828 1 96.06 52 PHE B C 1
ATOM 3239 O O . PHE B 1 52 ? 4.137 -28.844 -18.281 1 96.06 52 PHE B O 1
ATOM 3246 N N . ILE B 1 53 ? 3.988 -27.203 -16.781 1 97.12 53 ILE B N 1
ATOM 3247 C CA . ILE B 1 53 ? 3.012 -27.953 -15.984 1 97.12 53 ILE B CA 1
ATOM 3248 C C . ILE B 1 53 ? 1.603 -27.656 -16.5 1 97.12 53 ILE B C 1
ATOM 3250 O O . ILE B 1 53 ? 0.731 -28.531 -16.469 1 97.12 53 ILE B O 1
ATOM 3254 N N . ALA B 1 54 ? 1.295 -26.453 -16.984 1 97.88 54 ALA B N 1
ATOM 3255 C CA . ALA B 1 54 ? -0.053 -26 -17.328 1 97.88 54 ALA B CA 1
ATOM 3256 C C . ALA B 1 54 ? -0.635 -26.844 -18.469 1 97.88 54 ALA B C 1
ATOM 3258 O O . ALA B 1 54 ? -1.793 -27.266 -18.406 1 97.88 54 ALA B O 1
ATOM 3259 N N . PRO B 1 55 ? 0.184 -27.188 -19.562 1 96.75 55 PRO B N 1
ATOM 3260 C CA . PRO B 1 55 ? -0.377 -28 -20.641 1 96.75 55 PRO B CA 1
ATOM 3261 C C . PRO B 1 55 ? -0.811 -29.391 -20.172 1 96.75 55 PRO B C 1
ATOM 3263 O O . PRO B 1 55 ? -1.81 -29.922 -20.656 1 96.75 55 PRO B O 1
ATOM 3266 N N . ILE B 1 56 ? -0.085 -29.953 -19.234 1 96.5 56 ILE B N 1
ATOM 3267 C CA . ILE B 1 56 ? -0.387 -31.281 -18.719 1 96.5 56 ILE B CA 1
ATOM 3268 C C . ILE B 1 56 ? -1.729 -31.25 -17.984 1 96.5 56 ILE B C 1
ATOM 3270 O O . ILE B 1 56 ? -2.576 -32.125 -18.203 1 96.5 56 ILE B O 1
ATOM 3274 N N . LEU B 1 57 ? -1.977 -30.25 -17.203 1 97.69 57 LEU B N 1
ATOM 3275 C CA . LEU B 1 57 ? -3.219 -30.109 -16.453 1 97.69 57 LEU B CA 1
ATOM 3276 C C . LEU B 1 57 ? -4.379 -29.766 -17.375 1 97.69 57 LEU B C 1
ATOM 3278 O O . LEU B 1 57 ? -5.492 -30.266 -17.203 1 97.69 57 LEU B O 1
ATOM 3282 N N . ALA B 1 58 ? -4.078 -28.922 -18.328 1 97.31 58 ALA B N 1
ATOM 3283 C CA . ALA B 1 58 ? -5.09 -28.5 -19.297 1 97.31 58 ALA B CA 1
ATOM 3284 C C . ALA B 1 58 ? -5.605 -29.672 -20.109 1 97.31 58 ALA B C 1
ATOM 3286 O O . ALA B 1 58 ? -6.793 -29.734 -20.438 1 97.31 58 ALA B O 1
ATOM 3287 N N . GLU B 1 59 ? -4.715 -30.578 -20.406 1 95.75 59 GLU B N 1
ATOM 3288 C CA . GLU B 1 59 ? -5.082 -31.766 -21.172 1 95.75 59 GLU B CA 1
ATOM 3289 C C . GLU B 1 59 ? -6.117 -32.594 -20.422 1 95.75 59 GLU B C 1
ATOM 3291 O O . GLU B 1 59 ? -6.875 -33.344 -21.031 1 95.75 59 GLU B O 1
ATOM 3296 N N . LYS B 1 60 ? -6.164 -32.406 -19.156 1 96.56 60 LYS B N 1
ATOM 3297 C CA . LYS B 1 60 ? -7.105 -33.188 -18.328 1 96.56 60 LYS B CA 1
ATOM 3298 C C . LYS B 1 60 ? -8.359 -32.375 -18.047 1 96.56 60 LYS B C 1
ATOM 3300 O O . LYS B 1 60 ? -9.164 -32.75 -17.188 1 96.56 60 LYS B O 1
ATOM 3305 N N . GLY B 1 61 ? -8.531 -31.219 -18.688 1 96.62 61 GLY B N 1
ATOM 3306 C CA . GLY B 1 61 ? -9.789 -30.484 -18.656 1 96.62 61 GLY B CA 1
ATOM 3307 C C . GLY B 1 61 ? -9.773 -29.297 -17.719 1 96.62 61 GLY B C 1
ATOM 3308 O O . GLY B 1 61 ? -10.805 -28.672 -17.469 1 96.62 61 GLY B O 1
ATOM 3309 N N . ILE B 1 62 ? -8.672 -28.938 -17.172 1 97.88 62 ILE B N 1
ATOM 3310 C CA . ILE B 1 62 ? -8.578 -27.797 -16.281 1 97.88 62 ILE B CA 1
ATOM 3311 C C . ILE B 1 62 ? -8.328 -26.516 -17.078 1 97.88 62 ILE B C 1
ATOM 3313 O O . ILE B 1 62 ? -7.469 -26.484 -17.953 1 97.88 62 ILE B O 1
ATOM 3317 N N . ARG B 1 63 ? -9.133 -25.5 -16.891 1 98.38 63 ARG B N 1
ATOM 3318 C CA . ARG B 1 63 ? -8.867 -24.172 -17.422 1 98.38 63 ARG B CA 1
ATOM 3319 C C . ARG B 1 63 ? -7.883 -23.406 -16.547 1 98.38 63 ARG B C 1
ATOM 3321 O O . ARG B 1 63 ? -8.172 -23.109 -15.391 1 98.38 63 ARG B O 1
ATOM 3328 N N . ILE B 1 64 ? -6.715 -23.078 -17.141 1 98.69 64 ILE B N 1
ATOM 3329 C CA . ILE B 1 64 ? -5.668 -22.422 -16.359 1 98.69 64 ILE B CA 1
ATOM 3330 C C . ILE B 1 64 ? -5.422 -21.016 -16.922 1 98.69 64 ILE B C 1
ATOM 3332 O O . ILE B 1 64 ? -5.223 -20.844 -18.125 1 98.69 64 ILE B O 1
ATOM 3336 N N . ILE B 1 65 ? -5.496 -20.031 -16.094 1 98.81 65 ILE B N 1
ATOM 3337 C CA . ILE B 1 65 ? -5.086 -18.672 -16.406 1 98.81 65 ILE B CA 1
ATOM 3338 C C . ILE B 1 65 ? -3.891 -18.281 -15.539 1 98.81 65 ILE B C 1
ATOM 3340 O O . ILE B 1 65 ? -4.016 -18.156 -14.32 1 98.81 65 ILE B O 1
ATOM 3344 N N . ALA B 1 66 ? -2.699 -18.141 -16.141 1 98.88 66 ALA B N 1
ATOM 3345 C CA . ALA B 1 66 ? -1.499 -17.672 -15.453 1 98.88 66 ALA B CA 1
ATOM 3346 C C . ALA B 1 66 ? -1.279 -16.172 -15.672 1 98.88 66 ALA B C 1
ATOM 3348 O O . ALA B 1 66 ? -1 -15.75 -16.797 1 98.88 66 ALA B O 1
ATOM 3349 N N . ILE B 1 67 ? -1.346 -15.383 -14.625 1 98.88 67 ILE B N 1
ATOM 3350 C CA . ILE B 1 67 ? -1.26 -13.938 -14.812 1 98.88 67 ILE B CA 1
ATOM 3351 C C . ILE B 1 67 ? 0.172 -13.477 -14.562 1 98.88 67 ILE B C 1
ATOM 3353 O O . ILE B 1 67 ? 0.933 -14.133 -13.852 1 98.88 67 ILE B O 1
ATOM 3357 N N . ASP B 1 68 ? 0.537 -12.367 -15.203 1 98.88 68 ASP B N 1
ATOM 3358 C CA . ASP B 1 68 ? 1.668 -11.562 -14.758 1 98.88 68 ASP B CA 1
ATOM 3359 C C . ASP B 1 68 ? 1.242 -10.57 -13.68 1 98.88 68 ASP B C 1
ATOM 3361 O O . ASP B 1 68 ? 0.395 -9.711 -13.922 1 98.88 68 ASP B O 1
ATOM 3365 N N . PHE B 1 69 ? 1.787 -10.719 -12.539 1 98.69 69 PHE B N 1
ATOM 3366 C CA . PHE B 1 69 ? 1.536 -9.703 -11.531 1 98.69 69 PHE B CA 1
ATOM 3367 C C . PHE B 1 69 ? 1.979 -8.328 -12.016 1 98.69 69 PHE B C 1
ATOM 3369 O O . PHE B 1 69 ? 2.902 -8.219 -12.828 1 98.69 69 PHE B O 1
ATOM 3376 N N . ILE B 1 70 ? 1.332 -7.324 -11.523 1 97.5 70 ILE B N 1
ATOM 3377 C CA . ILE B 1 70 ? 1.764 -5.957 -11.805 1 97.5 70 ILE B CA 1
ATOM 3378 C C . ILE B 1 70 ? 3.252 -5.812 -11.492 1 97.5 70 ILE B C 1
ATOM 3380 O O . ILE B 1 70 ? 3.734 -6.312 -10.477 1 97.5 70 ILE B O 1
ATOM 3384 N N . GLY B 1 71 ? 3.939 -5.148 -12.375 1 97.38 71 GLY B N 1
ATOM 3385 C CA . GLY B 1 71 ? 5.375 -4.969 -12.211 1 97.38 71 GLY B CA 1
ATOM 3386 C C . GLY B 1 71 ? 6.188 -6.137 -12.734 1 97.38 71 GLY B C 1
ATOM 3387 O O . GLY B 1 71 ? 7.418 -6.094 -12.734 1 97.38 71 GLY B O 1
ATOM 3388 N N . HIS B 1 72 ? 5.52 -7.18 -13.242 1 98.25 72 HIS B N 1
ATOM 3389 C CA . HIS B 1 72 ? 6.184 -8.375 -13.758 1 98.25 72 HIS B CA 1
ATOM 3390 C C . HIS B 1 72 ? 5.73 -8.68 -15.18 1 98.25 72 HIS B C 1
ATOM 3392 O O . HIS B 1 72 ? 4.641 -8.273 -15.594 1 98.25 72 HIS B O 1
ATOM 3398 N N . GLY B 1 73 ? 6.621 -9.391 -15.898 1 98.19 73 GLY B N 1
ATOM 3399 C CA . GLY B 1 73 ? 6.266 -9.883 -17.219 1 98.19 73 GLY B CA 1
ATOM 3400 C C . GLY B 1 73 ? 5.781 -8.789 -18.156 1 98.19 73 GLY B C 1
ATOM 3401 O O . GLY B 1 73 ? 6.469 -7.781 -18.359 1 98.19 73 GLY B O 1
ATOM 3402 N N . LEU B 1 74 ? 4.551 -9 -18.625 1 98.44 74 LEU B N 1
ATOM 3403 C CA . LEU B 1 74 ? 4.027 -8.078 -19.641 1 98.44 74 LEU B CA 1
ATOM 3404 C C . LEU B 1 74 ? 2.922 -7.207 -19.047 1 98.44 74 LEU B C 1
ATOM 3406 O O . LEU B 1 74 ? 2.297 -6.422 -19.766 1 98.44 74 LEU B O 1
ATOM 3410 N N . SER B 1 75 ? 2.645 -7.336 -17.734 1 98.5 75 SER B N 1
ATOM 3411 C CA . SER B 1 75 ? 1.67 -6.477 -17.078 1 98.5 75 SER B CA 1
ATOM 3412 C C . SER B 1 75 ? 2.256 -5.098 -16.781 1 98.5 75 SER B C 1
ATOM 3414 O O . SER B 1 75 ? 3.477 -4.934 -16.75 1 98.5 75 SER B O 1
ATOM 3416 N N . PRO B 1 76 ? 1.454 -4.125 -16.547 1 97.31 76 PRO B N 1
ATOM 3417 C CA . PRO B 1 76 ? 1.94 -2.758 -16.344 1 97.31 76 PRO B CA 1
ATOM 3418 C C . PRO B 1 76 ? 2.648 -2.572 -15.008 1 97.31 76 PRO B C 1
ATOM 3420 O O . PRO B 1 76 ? 2.438 -3.359 -14.086 1 97.31 76 PRO B O 1
ATOM 3423 N N . HIS B 1 77 ? 3.512 -1.553 -15.023 1 96.25 77 HIS B N 1
ATOM 3424 C CA . HIS B 1 77 ? 4.051 -1.047 -13.766 1 96.25 77 HIS B CA 1
ATOM 3425 C C . HIS B 1 77 ? 3.08 -0.074 -13.102 1 96.25 77 HIS B C 1
ATOM 3427 O O . HIS B 1 77 ? 2.305 0.599 -13.781 1 96.25 77 HIS B O 1
ATOM 3433 N N . LYS B 1 78 ? 3.092 -0.019 -11.805 1 94.88 78 LYS B N 1
ATOM 3434 C CA . LYS B 1 78 ? 2.381 1.064 -11.133 1 94.88 78 LYS B CA 1
ATOM 3435 C C . LYS B 1 78 ? 3.002 2.418 -11.461 1 94.88 78 LYS B C 1
ATOM 3437 O O . LYS B 1 78 ? 4.199 2.506 -11.742 1 94.88 78 LYS B O 1
ATOM 3442 N N . PRO B 1 79 ? 2.125 3.502 -11.383 1 94.19 79 PRO B N 1
ATOM 3443 C CA . PRO B 1 79 ? 2.725 4.832 -11.508 1 94.19 79 PRO B CA 1
ATOM 3444 C C . PRO B 1 79 ? 3.814 5.086 -10.469 1 94.19 79 PRO B C 1
ATOM 3446 O O . PRO B 1 79 ? 3.746 4.559 -9.352 1 94.19 79 PRO B O 1
ATOM 3449 N N . SER B 1 80 ? 4.766 5.926 -10.828 1 92.38 80 SER B N 1
ATOM 3450 C CA . SER B 1 80 ? 5.941 6.145 -9.992 1 92.38 80 SER B CA 1
ATOM 3451 C C . SER B 1 80 ? 5.559 6.746 -8.648 1 92.38 80 SER B C 1
ATOM 3453 O O . SER B 1 80 ? 6.254 6.547 -7.648 1 92.38 80 SER B O 1
ATOM 3455 N N . TRP B 1 81 ? 4.422 7.418 -8.57 1 92.94 81 TRP B N 1
ATOM 3456 C CA . TRP B 1 81 ? 4.023 8.102 -7.344 1 92.94 81 TRP B CA 1
ATOM 3457 C C . TRP B 1 81 ? 3.209 7.172 -6.445 1 92.94 81 TRP B C 1
ATOM 3459 O O . TRP B 1 81 ? 2.795 7.562 -5.352 1 92.94 81 TRP B O 1
ATOM 3469 N N . CYS B 1 82 ? 3.021 5.922 -6.91 1 93.81 82 CYS B N 1
ATOM 3470 C CA . CYS B 1 82 ? 2.316 4.91 -6.129 1 93.81 82 CYS B CA 1
ATOM 3471 C C . CYS B 1 82 ? 3.275 3.834 -5.633 1 93.81 82 CYS B C 1
ATOM 3473 O O . CYS B 1 82 ? 3.988 3.219 -6.43 1 93.81 82 CYS B O 1
ATOM 3475 N N . ASN B 1 83 ? 3.211 3.592 -4.328 1 93.19 83 ASN B N 1
ATOM 3476 C CA . ASN B 1 83 ? 4.059 2.551 -3.756 1 93.19 83 ASN B CA 1
ATOM 3477 C C . ASN B 1 83 ? 3.549 1.156 -4.105 1 93.19 83 ASN B C 1
ATOM 3479 O O . ASN B 1 83 ? 2.375 0.986 -4.441 1 93.19 83 ASN B O 1
ATOM 3483 N N . LEU B 1 84 ? 4.5 0.211 -4.051 1 92.5 84 LEU B N 1
ATOM 3484 C CA . LEU B 1 84 ? 4.156 -1.184 -4.305 1 92.5 84 LEU B CA 1
ATOM 3485 C C . LEU B 1 84 ? 4.023 -1.959 -3 1 92.5 84 LEU B C 1
ATOM 3487 O O . LEU B 1 84 ? 4.91 -1.905 -2.146 1 92.5 84 LEU B O 1
ATOM 3491 N N . TYR B 1 85 ? 2.9 -2.602 -2.861 1 94.06 85 TYR B N 1
ATOM 3492 C CA . TYR B 1 85 ? 2.607 -3.422 -1.691 1 94.06 85 TYR B CA 1
ATOM 3493 C C . TYR B 1 85 ? 2.211 -4.836 -2.104 1 94.06 85 TYR B C 1
ATOM 3495 O O . TYR B 1 85 ? 1.609 -5.035 -3.16 1 94.06 85 TYR B O 1
ATOM 3503 N N . TYR B 1 86 ? 2.521 -5.828 -1.216 1 93.88 86 TYR B N 1
ATOM 3504 C CA . TYR B 1 86 ? 2.127 -7.195 -1.542 1 93.88 86 TYR B CA 1
ATOM 3505 C C . TYR B 1 86 ? 0.611 -7.324 -1.612 1 93.88 86 TYR B C 1
ATOM 3507 O O . TYR B 1 86 ? 0.087 -8.188 -2.318 1 93.88 86 TYR B O 1
ATOM 3515 N N . THR B 1 87 ? -0.149 -6.496 -0.909 1 94.44 87 THR B N 1
ATOM 3516 C CA . THR B 1 87 ? -1.604 -6.578 -0.883 1 94.44 87 THR B CA 1
ATOM 3517 C C . THR B 1 87 ? -2.195 -6.145 -2.221 1 94.44 87 THR B C 1
ATOM 3519 O O . THR B 1 87 ? -3.352 -6.445 -2.521 1 94.44 87 THR B O 1
ATOM 3522 N N . ASP B 1 88 ? -1.432 -5.434 -3.012 1 94.75 88 ASP B N 1
ATOM 3523 C CA . ASP B 1 88 ? -1.878 -5.086 -4.355 1 94.75 88 ASP B CA 1
ATOM 3524 C C . ASP B 1 88 ? -2.096 -6.336 -5.207 1 94.75 88 ASP B C 1
ATOM 3526 O O . ASP B 1 88 ? -2.973 -6.359 -6.07 1 94.75 88 ASP B O 1
ATOM 3530 N N . TYR B 1 89 ? -1.284 -7.348 -4.938 1 97.62 89 TYR B N 1
ATOM 3531 C CA . TYR B 1 89 ? -1.41 -8.586 -5.695 1 97.62 89 TYR B CA 1
ATOM 3532 C C . TYR B 1 89 ? -2.693 -9.32 -5.328 1 97.62 89 TYR B C 1
ATOM 3534 O O . TYR B 1 89 ? -3.281 -10.016 -6.16 1 97.62 89 TYR B O 1
ATOM 3542 N N . ILE B 1 90 ? -3.15 -9.172 -4.07 1 97.88 90 ILE B N 1
ATOM 3543 C CA . ILE B 1 90 ? -4.406 -9.773 -3.637 1 97.88 90 ILE B CA 1
ATOM 3544 C C . ILE B 1 90 ? -5.57 -9.156 -4.406 1 97.88 90 ILE B C 1
ATOM 3546 O O . ILE B 1 90 ? -6.406 -9.875 -4.961 1 97.88 90 ILE B O 1
ATOM 3550 N N . THR B 1 91 ? -5.562 -7.793 -4.516 1 96.56 91 THR B N 1
ATOM 3551 C CA . THR B 1 91 ? -6.625 -7.094 -5.23 1 96.56 91 THR B CA 1
ATOM 3552 C C . THR B 1 91 ? -6.59 -7.434 -6.715 1 96.56 91 THR B C 1
ATOM 3554 O O . THR B 1 91 ? -7.637 -7.543 -7.355 1 96.56 91 THR B O 1
ATOM 3557 N N . GLN B 1 92 ? -5.402 -7.641 -7.215 1 97.31 92 GLN B N 1
ATOM 3558 C CA . GLN B 1 92 ? -5.273 -8.023 -8.617 1 97.31 92 GLN B CA 1
ATOM 3559 C C . GLN B 1 92 ? -5.93 -9.375 -8.875 1 97.31 92 GLN B C 1
ATOM 3561 O O . GLN B 1 92 ? -6.637 -9.547 -9.867 1 97.31 92 GLN B O 1
ATOM 3566 N N . VAL B 1 93 ? -5.645 -10.32 -8 1 98.62 93 VAL B N 1
ATOM 3567 C CA . VAL B 1 93 ? -6.227 -11.648 -8.141 1 98.62 93 VAL B CA 1
ATOM 3568 C C . VAL B 1 93 ? -7.75 -11.547 -8.133 1 98.62 93 VAL B C 1
ATOM 3570 O O . VAL B 1 93 ? -8.422 -12.141 -8.977 1 98.62 93 VAL B O 1
ATOM 3573 N N . LEU B 1 94 ? -8.312 -10.766 -7.25 1 97.94 94 LEU B N 1
ATOM 3574 C CA . LEU B 1 94 ? -9.758 -10.609 -7.129 1 97.94 94 LEU B CA 1
ATOM 3575 C C . LEU B 1 94 ? -10.336 -9.914 -8.359 1 97.94 94 LEU B C 1
ATOM 3577 O O . LEU B 1 94 ? -11.383 -10.312 -8.875 1 97.94 94 LEU B O 1
ATOM 3581 N N . ASP B 1 95 ? -9.633 -8.891 -8.859 1 97.56 95 ASP B N 1
ATOM 3582 C CA . ASP B 1 95 ? -10.078 -8.172 -10.047 1 97.56 95 ASP B CA 1
ATOM 3583 C C . ASP B 1 95 ? -10.094 -9.094 -11.266 1 97.56 95 ASP B C 1
ATOM 3585 O O . ASP B 1 95 ? -11.016 -9.031 -12.086 1 97.56 95 ASP B O 1
ATOM 3589 N N . VAL B 1 96 ? -9.07 -9.914 -11.375 1 98.62 96 VAL B N 1
ATOM 3590 C CA . VAL B 1 96 ? -8.977 -10.836 -12.5 1 98.62 96 VAL B CA 1
ATOM 3591 C C . VAL B 1 96 ? -10.117 -11.859 -12.43 1 98.62 96 VAL B C 1
ATOM 3593 O O . VAL B 1 96 ? -10.781 -12.125 -13.438 1 98.62 96 VAL B O 1
ATOM 3596 N N . ALA B 1 97 ? -10.336 -12.43 -11.258 1 98.38 97 ALA B N 1
ATOM 3597 C CA . ALA B 1 97 ? -11.422 -13.383 -11.086 1 98.38 97 ALA B CA 1
ATOM 3598 C C . ALA B 1 97 ? -12.766 -12.766 -11.469 1 98.38 97 ALA B C 1
ATOM 3600 O O . ALA B 1 97 ? -13.578 -13.398 -12.141 1 98.38 97 ALA B O 1
ATOM 3601 N N . GLU B 1 98 ? -12.961 -11.523 -11.039 1 97.06 98 GLU B N 1
ATOM 3602 C CA . GLU B 1 98 ? -14.195 -10.812 -11.375 1 97.06 98 GLU B CA 1
ATOM 3603 C C . GLU B 1 98 ? -14.312 -10.602 -12.883 1 97.06 98 GLU B C 1
ATOM 3605 O O . GLU B 1 98 ? -15.375 -10.828 -13.469 1 97.06 98 GLU B O 1
ATOM 3610 N N . ALA B 1 99 ? -13.258 -10.188 -13.492 1 97.81 99 ALA B N 1
ATOM 3611 C CA . ALA B 1 99 ? -13.258 -9.945 -14.93 1 97.81 99 ALA B CA 1
ATOM 3612 C C . ALA B 1 99 ? -13.562 -11.227 -15.703 1 97.81 99 ALA B C 1
ATOM 3614 O O . ALA B 1 99 ? -14.211 -11.188 -16.75 1 97.81 99 ALA B O 1
ATOM 3615 N N . LEU B 1 100 ? -13.07 -12.352 -15.195 1 98.19 100 LEU B N 1
ATOM 3616 C CA . LEU B 1 100 ? -13.281 -13.648 -15.828 1 98.19 100 LEU B CA 1
ATOM 3617 C C . LEU B 1 100 ? -14.648 -14.211 -15.484 1 98.19 100 LEU B C 1
ATOM 3619 O O . LEU B 1 100 ? -15.055 -15.242 -16.016 1 98.19 100 LEU B O 1
ATOM 3623 N N . GLN B 1 101 ? -15.297 -13.586 -14.523 1 97.56 101 GLN B N 1
ATOM 3624 C CA . GLN B 1 101 ? -16.609 -14.016 -14.023 1 97.56 101 GLN B CA 1
ATOM 3625 C C . GLN B 1 101 ? -16.516 -15.383 -13.367 1 97.56 101 GLN B C 1
ATOM 3627 O O . GLN B 1 101 ? -17.391 -16.234 -13.562 1 97.56 101 GLN B O 1
ATOM 3632 N N . TRP B 1 102 ? -15.43 -15.633 -12.711 1 98 102 TRP B N 1
ATOM 3633 C CA . TRP B 1 102 ? -15.258 -16.859 -11.953 1 98 102 TRP B CA 1
ATOM 3634 C C . TRP B 1 102 ? -15.797 -16.719 -10.531 1 98 102 TRP B C 1
ATOM 3636 O O . TRP B 1 102 ? -15.258 -15.938 -9.734 1 98 102 TRP B O 1
ATOM 3646 N N . LYS B 1 103 ? -16.828 -17.438 -10.18 1 96.62 103 LYS B N 1
ATOM 3647 C CA . LYS B 1 103 ? -17.422 -17.391 -8.852 1 96.62 103 LYS B CA 1
ATOM 3648 C C . LYS B 1 103 ? -16.562 -18.125 -7.832 1 96.62 103 LYS B C 1
ATOM 3650 O O . LYS B 1 103 ? -16.438 -17.688 -6.684 1 96.62 103 LYS B O 1
ATOM 3655 N N . THR B 1 104 ? -16.047 -19.219 -8.234 1 98 104 THR B N 1
ATOM 3656 C CA . THR B 1 104 ? -15.07 -19.984 -7.469 1 98 104 THR B CA 1
ATOM 3657 C C . THR B 1 104 ? -13.945 -20.484 -8.375 1 98 104 THR B C 1
ATOM 3659 O O . THR B 1 104 ? -14.125 -20.594 -9.586 1 98 104 THR B O 1
ATOM 3662 N N . PHE B 1 105 ? -12.844 -20.688 -7.793 1 98.62 105 PHE B N 1
ATOM 3663 C CA . PHE B 1 105 ? -11.688 -21.156 -8.547 1 98.62 105 PHE B CA 1
ATOM 3664 C C . PHE B 1 105 ? -10.625 -21.719 -7.613 1 98.62 105 PHE B C 1
ATOM 3666 O O . PHE B 1 105 ? -10.672 -21.484 -6.402 1 98.62 105 PHE B O 1
ATOM 3673 N N . SER B 1 106 ? -9.758 -22.531 -8.133 1 98.81 106 SER B N 1
ATOM 3674 C CA . SER B 1 106 ? -8.547 -22.984 -7.438 1 98.81 106 SER B CA 1
ATOM 3675 C C . SER B 1 106 ? -7.355 -22.094 -7.781 1 98.81 106 SER B C 1
ATOM 3677 O O . SER B 1 106 ? -7.395 -21.344 -8.758 1 98.81 106 SER B O 1
ATOM 3679 N N . ILE B 1 107 ? -6.316 -22.141 -6.922 1 98.94 107 ILE B N 1
ATOM 3680 C CA . ILE B 1 107 ? -5.117 -21.344 -7.172 1 98.94 107 ILE B CA 1
ATOM 3681 C C . ILE B 1 107 ? -3.885 -22.25 -7.113 1 98.94 107 ILE B C 1
ATOM 3683 O O . ILE B 1 107 ? -3.764 -23.094 -6.215 1 98.94 107 ILE B O 1
ATOM 3687 N N . MET B 1 108 ? -3.047 -22.188 -8.078 1 98.88 108 MET B N 1
ATOM 3688 C CA . MET B 1 108 ? -1.69 -22.719 -8.031 1 98.88 108 MET B CA 1
ATOM 3689 C C . MET B 1 108 ? -0.664 -21.594 -7.934 1 98.88 108 MET B C 1
ATOM 3691 O O . MET B 1 108 ? -0.588 -20.734 -8.812 1 98.88 108 MET B O 1
ATOM 3695 N N . GLY B 1 109 ? 0.044 -21.547 -6.871 1 98.81 109 GLY B N 1
ATOM 3696 C CA . GLY B 1 109 ? 1.003 -20.484 -6.645 1 98.81 109 GLY B CA 1
ATOM 3697 C C . GLY B 1 109 ? 2.414 -20.984 -6.41 1 98.81 109 GLY B C 1
ATOM 3698 O O . GLY B 1 109 ? 2.617 -21.984 -5.711 1 98.81 109 GLY B O 1
ATOM 3699 N N . HIS B 1 110 ? 3.414 -20.328 -7.008 1 98.06 110 HIS B N 1
ATOM 3700 C CA . HIS B 1 110 ? 4.828 -20.609 -6.777 1 98.06 110 HIS B CA 1
ATOM 3701 C C . HIS B 1 110 ? 5.473 -19.516 -5.922 1 98.06 110 HIS B C 1
ATOM 3703 O O . HIS B 1 110 ? 5.398 -18.344 -6.254 1 98.06 110 HIS B O 1
ATOM 3709 N N . SER B 1 111 ? 6.152 -19.922 -4.805 1 95.5 111 SER B N 1
ATOM 3710 C CA . SER B 1 111 ? 6.918 -18.984 -3.982 1 95.5 111 SER B CA 1
ATOM 3711 C C . SER B 1 111 ? 6.062 -17.812 -3.541 1 95.5 111 SER B C 1
ATOM 3713 O O . SER B 1 111 ? 5.027 -18 -2.896 1 95.5 111 SER B O 1
ATOM 3715 N N . MET B 1 112 ? 6.301 -16.609 -3.977 1 96.88 112 MET B N 1
ATOM 3716 C CA . MET B 1 112 ? 5.484 -15.438 -3.652 1 96.88 112 MET B CA 1
ATOM 3717 C C . MET B 1 112 ? 4.031 -15.664 -4.047 1 96.88 112 MET B C 1
ATOM 3719 O O . MET B 1 112 ? 3.115 -15.281 -3.318 1 96.88 112 MET B O 1
ATOM 3723 N N . GLY B 1 113 ? 3.871 -16.281 -5.199 1 98.56 113 GLY B N 1
ATOM 3724 C CA . GLY B 1 113 ? 2.523 -16.594 -5.645 1 98.56 113 GLY B CA 1
ATOM 3725 C C . GLY B 1 113 ? 1.785 -17.531 -4.695 1 98.56 113 GLY B C 1
ATOM 3726 O O . GLY B 1 113 ? 0.571 -17.406 -4.52 1 98.56 113 GLY B O 1
ATOM 3727 N N . ALA B 1 114 ? 2.516 -18.453 -4.09 1 98.25 114 ALA B N 1
ATOM 3728 C CA . ALA B 1 114 ? 1.917 -19.312 -3.074 1 98.25 114 ALA B CA 1
ATOM 3729 C C . ALA B 1 114 ? 1.523 -18.516 -1.837 1 98.25 114 ALA B C 1
ATOM 3731 O O . ALA B 1 114 ? 0.493 -18.781 -1.216 1 98.25 114 ALA B O 1
ATOM 3732 N N . GLY B 1 115 ? 2.365 -17.609 -1.52 1 97.69 115 GLY B N 1
ATOM 3733 C CA . GLY B 1 115 ? 2.025 -16.703 -0.429 1 97.69 115 GLY B CA 1
ATOM 3734 C C . GLY B 1 115 ? 0.761 -15.906 -0.686 1 97.69 115 GLY B C 1
ATOM 3735 O O . GLY B 1 115 ? -0.115 -15.828 0.178 1 97.69 115 GLY B O 1
ATOM 3736 N N . ILE B 1 116 ? 0.645 -15.336 -1.846 1 98.62 116 ILE B N 1
ATOM 3737 C CA . ILE B 1 116 ? -0.526 -14.555 -2.223 1 98.62 116 ILE B CA 1
ATOM 3738 C C . ILE B 1 116 ? -1.76 -15.453 -2.258 1 98.62 116 ILE B C 1
ATOM 3740 O O . ILE B 1 116 ? -2.834 -15.062 -1.795 1 98.62 116 ILE B O 1
ATOM 3744 N N . ALA B 1 117 ? -1.57 -16.656 -2.768 1 98.8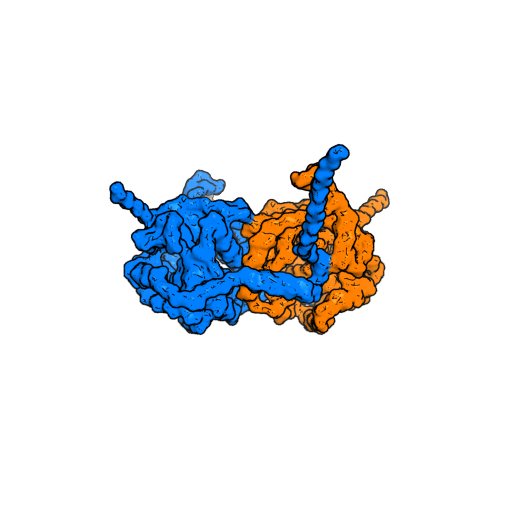1 117 ALA B N 1
ATOM 3745 C CA . ALA B 1 117 ? -2.654 -17.641 -2.771 1 98.81 117 ALA B CA 1
ATOM 3746 C C . ALA B 1 117 ? -3.164 -17.891 -1.356 1 98.81 117 ALA B C 1
ATOM 3748 O O . ALA B 1 117 ? -4.375 -17.953 -1.126 1 98.81 117 ALA B O 1
ATOM 3749 N N . SER B 1 118 ? -2.26 -18.062 -0.453 1 98.62 118 SER B N 1
ATOM 3750 C CA . SER B 1 118 ? -2.605 -18.297 0.944 1 98.62 118 SER B CA 1
ATOM 3751 C C . SER B 1 118 ? -3.428 -17.141 1.514 1 98.62 118 SER B C 1
ATOM 3753 O O . SER B 1 118 ? -4.438 -17.375 2.186 1 98.62 118 SER B O 1
ATOM 3755 N N . ILE B 1 119 ? -3.057 -15.953 1.23 1 98.56 119 ILE B N 1
ATOM 3756 C CA . ILE B 1 119 ? -3.758 -14.789 1.761 1 98.56 119 ILE B CA 1
ATOM 3757 C C . ILE B 1 119 ? -5.145 -14.695 1.128 1 98.56 119 ILE B C 1
ATOM 3759 O O . ILE B 1 119 ? -6.125 -14.398 1.812 1 98.56 119 ILE B O 1
ATOM 3763 N N . VAL B 1 120 ? -5.223 -14.914 -0.182 1 98.75 120 VAL B N 1
ATOM 3764 C CA . VAL B 1 120 ? -6.516 -14.867 -0.86 1 98.75 120 VAL B CA 1
ATOM 3765 C C . VAL B 1 120 ? -7.453 -15.914 -0.264 1 98.75 120 VAL B C 1
ATOM 3767 O O . VAL B 1 120 ? -8.609 -15.617 0.048 1 98.75 120 VAL B O 1
ATOM 3770 N N . ALA B 1 121 ? -6.973 -17.094 -0.049 1 98.69 121 ALA B N 1
ATOM 3771 C CA . ALA B 1 121 ? -7.781 -18.156 0.525 1 98.69 121 ALA B CA 1
ATOM 3772 C C . ALA B 1 121 ? -8.227 -17.812 1.942 1 98.69 121 ALA B C 1
ATOM 3774 O O . ALA B 1 121 ? -9.359 -18.109 2.338 1 98.69 121 ALA B O 1
ATOM 3775 N N . ALA B 1 122 ? -7.367 -17.219 2.697 1 98.44 122 ALA B N 1
ATOM 3776 C CA . ALA B 1 122 ? -7.66 -16.844 4.082 1 98.44 122 ALA B CA 1
ATOM 3777 C C . ALA B 1 122 ? -8.641 -15.68 4.141 1 98.44 122 ALA B C 1
ATOM 3779 O O . ALA B 1 122 ? -9.477 -15.609 5.047 1 98.44 122 ALA B O 1
ATOM 3780 N N . SER B 1 123 ? -8.539 -14.742 3.199 1 97.94 123 SER B N 1
ATOM 3781 C CA . SER B 1 123 ? -9.297 -13.5 3.268 1 97.94 123 SER B CA 1
ATOM 3782 C C . SER B 1 123 ? -10.633 -13.625 2.535 1 97.94 123 SER B C 1
ATOM 3784 O O . SER B 1 123 ? -11.594 -12.938 2.873 1 97.94 123 SER B O 1
ATOM 3786 N N . MET B 1 124 ? -10.648 -14.438 1.508 1 97.94 124 MET B N 1
ATOM 3787 C CA . MET B 1 124 ? -11.844 -14.633 0.693 1 97.94 124 MET B CA 1
ATOM 3788 C C . MET B 1 124 ? -12.172 -16.109 0.546 1 97.94 124 MET B C 1
ATOM 3790 O O . MET B 1 124 ? -12.188 -16.641 -0.568 1 97.94 124 MET B O 1
ATOM 3794 N N . PRO B 1 125 ? -12.508 -16.781 1.622 1 97.56 125 PRO B N 1
ATOM 3795 C CA . PRO B 1 125 ? -12.656 -18.234 1.599 1 97.56 125 PRO B CA 1
ATOM 3796 C C . PRO B 1 125 ? -13.781 -18.703 0.679 1 97.56 125 PRO B C 1
ATOM 3798 O O . PRO B 1 125 ? -13.742 -19.828 0.17 1 97.56 125 PRO B O 1
ATOM 3801 N N . HIS B 1 126 ? -14.742 -17.859 0.395 1 97.06 126 HIS B N 1
ATOM 3802 C CA . HIS B 1 126 ? -15.891 -18.25 -0.418 1 97.06 126 HIS B CA 1
ATOM 3803 C C . HIS B 1 126 ? -15.508 -18.359 -1.892 1 97.06 126 HIS B C 1
ATOM 3805 O O . HIS B 1 126 ? -16.234 -18.969 -2.682 1 97.06 126 HIS B O 1
ATOM 3811 N N . LEU B 1 127 ? -14.352 -17.844 -2.262 1 97.94 127 LEU B N 1
ATOM 3812 C CA . LEU B 1 127 ? -13.953 -17.812 -3.664 1 97.94 127 LEU B CA 1
ATOM 3813 C C . LEU B 1 127 ? -13.031 -18.984 -3.994 1 97.94 127 LEU B C 1
ATOM 3815 O O . LEU B 1 127 ? -12.922 -19.391 -5.152 1 97.94 127 LEU B O 1
ATOM 3819 N N . VAL B 1 128 ? -12.289 -19.516 -3 1 98.62 128 VAL B N 1
ATOM 3820 C CA . VAL B 1 128 ? -11.156 -20.391 -3.301 1 98.62 128 VAL B CA 1
ATOM 3821 C C . VAL B 1 128 ? -11.523 -21.844 -2.988 1 98.62 128 VAL B C 1
ATOM 3823 O O . VAL B 1 128 ? -11.812 -22.188 -1.837 1 98.62 128 VAL B O 1
ATOM 3826 N N . GLU B 1 129 ? -11.422 -22.656 -4 1 98.19 129 GLU B N 1
ATOM 3827 C CA . GLU B 1 129 ? -11.789 -24.078 -3.859 1 98.19 129 GLU B CA 1
ATOM 3828 C C . GLU B 1 129 ? -10.633 -24.891 -3.283 1 98.19 129 GLU B C 1
ATOM 3830 O O . GLU B 1 129 ? -10.844 -25.75 -2.436 1 98.19 129 GLU B O 1
ATOM 3835 N N . ARG B 1 130 ? -9.453 -24.688 -3.791 1 98.38 130 ARG B N 1
ATOM 3836 C CA . ARG B 1 130 ? -8.219 -25.359 -3.412 1 98.38 130 ARG B CA 1
ATOM 3837 C C . ARG B 1 130 ? -6.996 -24.516 -3.738 1 98.38 130 ARG B C 1
ATOM 3839 O O . ARG B 1 130 ? -7.043 -23.672 -4.645 1 98.38 130 ARG B O 1
ATOM 3846 N N . ILE B 1 131 ? -5.941 -24.734 -2.957 1 98.5 131 ILE B N 1
ATOM 3847 C CA . ILE B 1 131 ? -4.703 -24.078 -3.352 1 98.5 131 ILE B CA 1
ATOM 3848 C C . ILE B 1 131 ? -3.578 -25.109 -3.447 1 98.5 131 ILE B C 1
ATOM 3850 O O . ILE B 1 131 ? -3.496 -26.016 -2.627 1 98.5 131 ILE B O 1
ATOM 3854 N N . ILE B 1 132 ? -2.891 -25.062 -4.473 1 98.75 132 ILE B N 1
ATOM 3855 C CA . ILE B 1 132 ? -1.647 -25.797 -4.676 1 98.75 132 ILE B CA 1
ATOM 3856 C C . ILE B 1 132 ? -0.456 -24.859 -4.488 1 98.75 132 ILE B C 1
ATOM 3858 O O . ILE B 1 132 ? -0.271 -23.922 -5.262 1 98.75 132 ILE B O 1
ATOM 3862 N N . CYS B 1 133 ? 0.314 -25.109 -3.488 1 98.12 133 CYS B N 1
ATOM 3863 C CA . CYS B 1 133 ? 1.483 -24.297 -3.164 1 98.12 133 CYS B CA 1
ATOM 3864 C C . CYS B 1 133 ? 2.764 -24.969 -3.646 1 98.12 133 CYS B C 1
ATOM 3866 O O . CYS B 1 133 ? 3.127 -26.047 -3.164 1 98.12 133 CYS B O 1
ATOM 3868 N N . LEU B 1 134 ? 3.414 -24.297 -4.559 1 97 134 LEU B N 1
ATOM 3869 C CA . LEU B 1 134 ? 4.676 -24.797 -5.082 1 97 134 LEU B CA 1
ATOM 3870 C C . LEU B 1 134 ? 5.859 -24.172 -4.363 1 97 134 LEU B C 1
ATOM 3872 O O . LEU B 1 134 ? 6.121 -22.984 -4.516 1 97 134 LEU B O 1
ATOM 3876 N N . ASP B 1 135 ? 6.52 -24.828 -3.477 1 93.19 135 ASP B N 1
ATOM 3877 C CA . ASP B 1 135 ? 7.797 -24.625 -2.799 1 93.19 135 ASP B CA 1
ATOM 3878 C C . ASP B 1 135 ? 7.691 -23.5 -1.771 1 93.19 135 ASP B C 1
ATOM 3880 O O . ASP B 1 135 ? 8.688 -22.844 -1.444 1 93.19 135 ASP B O 1
ATOM 3884 N N . PHE B 1 136 ? 6.5 -23.172 -1.334 1 90.5 136 PHE B N 1
ATOM 3885 C CA . PHE B 1 136 ? 6.32 -22.141 -0.321 1 90.5 136 PHE B CA 1
ATOM 3886 C C . PHE B 1 136 ? 4.902 -22.172 0.229 1 90.5 136 PHE B C 1
ATOM 3888 O O . PHE B 1 136 ? 3.977 -22.625 -0.443 1 90.5 136 PHE B O 1
ATOM 3895 N N . ILE B 1 137 ? 4.738 -21.828 1.432 1 92.75 137 ILE B N 1
ATOM 3896 C CA . ILE B 1 137 ? 3.416 -21.672 2.023 1 92.75 137 ILE B CA 1
ATOM 3897 C C . ILE B 1 137 ? 3.395 -20.438 2.92 1 92.75 137 ILE B C 1
ATOM 3899 O O . ILE B 1 137 ? 4.289 -20.234 3.744 1 92.75 137 ILE B O 1
ATOM 3903 N N . GLY B 1 138 ? 2.357 -19.656 2.75 1 94.12 138 GLY B N 1
ATOM 3904 C CA . GLY B 1 138 ? 2.355 -18.344 3.402 1 94.12 138 GLY B CA 1
ATOM 3905 C C . GLY B 1 138 ? 3.219 -17.328 2.691 1 94.12 138 GLY B C 1
ATOM 3906 O O . GLY B 1 138 ? 3.736 -17.594 1.604 1 94.12 138 GLY B O 1
ATOM 3907 N N . ILE B 1 139 ? 3.281 -16.094 3.279 1 94.19 139 ILE B N 1
ATOM 3908 C CA . ILE B 1 139 ? 4.074 -15.031 2.674 1 94.19 139 ILE B CA 1
ATOM 3909 C C . ILE B 1 139 ? 5.379 -14.852 3.445 1 94.19 139 ILE B C 1
ATOM 3911 O O . ILE B 1 139 ? 5.512 -15.344 4.57 1 94.19 139 ILE B O 1
ATOM 3915 N N . LEU B 1 140 ? 6.332 -14.266 2.812 1 91.56 140 LEU B N 1
ATOM 3916 C CA . LEU B 1 140 ? 7.59 -13.977 3.494 1 91.56 140 LEU B CA 1
ATOM 3917 C C . LEU B 1 140 ? 7.348 -13.141 4.746 1 91.56 140 LEU B C 1
ATOM 3919 O O . LEU B 1 140 ? 6.566 -12.188 4.719 1 91.56 140 LEU B O 1
ATOM 3923 N N . SER B 1 141 ? 7.988 -13.562 5.812 1 93.25 141 SER B N 1
ATOM 3924 C CA . SER B 1 141 ? 7.883 -12.852 7.078 1 93.25 141 SER B CA 1
ATOM 3925 C C . SER B 1 141 ? 9.234 -12.305 7.523 1 93.25 141 SER B C 1
ATOM 3927 O O . SER B 1 141 ? 10.281 -12.781 7.074 1 93.25 141 SER B O 1
ATOM 3929 N N . LYS B 1 142 ? 9.227 -11.32 8.297 1 93.06 142 LYS B N 1
ATOM 3930 C CA . LYS B 1 142 ? 10.422 -10.742 8.898 1 93.06 142 LYS B CA 1
ATOM 3931 C C . LYS B 1 142 ? 10.117 -10.164 10.281 1 93.06 142 LYS B C 1
ATOM 3933 O O . LYS B 1 142 ? 9.125 -9.445 10.453 1 93.06 142 LYS B O 1
ATOM 3938 N N . GLU B 1 143 ? 11 -10.586 11.242 1 93.56 143 GLU B N 1
ATOM 3939 C CA . GLU B 1 143 ? 10.859 -10.023 12.578 1 93.56 143 GLU B CA 1
ATOM 3940 C C . GLU B 1 143 ? 11.469 -8.625 12.664 1 93.56 143 GLU B C 1
ATOM 3942 O O . GLU B 1 143 ? 12.672 -8.484 12.898 1 93.56 143 GLU B O 1
ATOM 3947 N N . GLN B 1 144 ? 10.641 -7.648 12.469 1 94.12 144 GLN B N 1
ATOM 3948 C CA . GLN B 1 144 ? 11.094 -6.258 12.492 1 94.12 144 GLN B CA 1
ATOM 3949 C C . GLN B 1 144 ? 9.969 -5.32 12.914 1 94.12 144 GLN B C 1
ATOM 3951 O O . GLN B 1 144 ? 8.797 -5.57 12.609 1 94.12 144 GLN B O 1
ATOM 3956 N N . ASP B 1 145 ? 10.367 -4.301 13.617 1 95.44 145 ASP B N 1
ATOM 3957 C CA . ASP B 1 145 ? 9.398 -3.264 13.938 1 95.44 145 ASP B CA 1
ATOM 3958 C C . ASP B 1 145 ? 8.938 -2.525 12.68 1 95.44 145 ASP B C 1
ATOM 3960 O O . ASP B 1 145 ? 9.75 -2.24 11.797 1 95.44 145 ASP B O 1
ATOM 3964 N N . GLN B 1 146 ? 7.637 -2.191 12.641 1 95.06 146 GLN B N 1
ATOM 3965 C CA . GLN B 1 146 ? 7.078 -1.542 11.461 1 95.06 146 GLN B CA 1
ATOM 3966 C C . GLN B 1 146 ? 7.812 -0.244 11.148 1 95.06 146 GLN B C 1
ATOM 3968 O O . GLN B 1 146 ? 8.062 0.067 9.977 1 95.06 146 GLN B O 1
ATOM 3973 N N . ILE B 1 147 ? 8.18 0.502 12.195 1 97.31 147 ILE B N 1
ATOM 3974 C CA . ILE B 1 147 ? 8.844 1.782 11.969 1 97.31 147 ILE B CA 1
ATOM 3975 C C . ILE B 1 147 ? 10.203 1.55 11.32 1 97.31 147 ILE B C 1
ATOM 3977 O O . ILE B 1 147 ? 10.641 2.344 10.484 1 97.31 147 ILE B O 1
ATOM 3981 N N . LYS B 1 148 ? 10.883 0.493 11.602 1 97.44 148 LYS B N 1
ATOM 3982 C CA . LYS B 1 148 ? 12.18 0.193 10.992 1 97.44 148 LYS B CA 1
ATOM 3983 C C . LYS B 1 148 ? 12.016 -0.16 9.516 1 97.44 148 LYS B C 1
ATOM 3985 O O . LYS B 1 148 ? 12.844 0.225 8.688 1 97.44 148 LYS B O 1
ATOM 3990 N N . ALA B 1 149 ? 10.969 -0.895 9.234 1 96.44 149 ALA B N 1
ATOM 3991 C CA . ALA B 1 149 ? 10.672 -1.185 7.836 1 96.44 149 ALA B CA 1
ATOM 3992 C C . ALA B 1 149 ? 10.414 0.1 7.051 1 96.44 149 ALA B C 1
ATOM 3994 O O . ALA B 1 149 ? 10.938 0.272 5.945 1 96.44 149 ALA B O 1
ATOM 3995 N N . ILE B 1 150 ? 9.633 1.021 7.637 1 97.31 150 ILE B N 1
ATOM 3996 C CA . ILE B 1 150 ? 9.312 2.291 6.992 1 97.31 150 ILE B CA 1
ATOM 3997 C C . ILE B 1 150 ? 10.594 3.109 6.812 1 97.31 150 ILE B C 1
ATOM 3999 O O . ILE B 1 150 ? 10.836 3.668 5.742 1 97.31 150 ILE B O 1
ATOM 4003 N N . GLN B 1 151 ? 11.43 3.135 7.824 1 97.38 151 GLN B N 1
ATOM 4004 C CA . GLN B 1 151 ? 12.695 3.861 7.777 1 97.38 151 GLN B CA 1
ATOM 4005 C C . GLN B 1 151 ? 13.57 3.369 6.625 1 97.38 151 GLN B C 1
ATOM 4007 O O . GLN B 1 151 ? 14.055 4.168 5.82 1 97.38 151 GLN B O 1
ATOM 4012 N N . PHE B 1 152 ? 13.68 2.102 6.559 1 96.44 152 PHE B N 1
ATOM 4013 C CA . PHE B 1 152 ? 14.523 1.518 5.52 1 96.44 152 PHE B CA 1
ATOM 4014 C C . PHE B 1 152 ? 13.969 1.82 4.137 1 96.44 152 PHE B C 1
ATOM 4016 O O . PHE B 1 152 ? 14.703 2.229 3.238 1 96.44 152 PHE B O 1
ATOM 4023 N N . ALA B 1 153 ? 12.719 1.667 3.979 1 96.56 153 ALA B N 1
ATOM 4024 C CA . ALA B 1 153 ? 12.07 1.91 2.693 1 96.56 153 ALA B CA 1
ATOM 4025 C C . ALA B 1 153 ? 12.195 3.375 2.283 1 96.56 153 ALA B C 1
ATOM 4027 O O . ALA B 1 153 ? 12.516 3.676 1.13 1 96.56 153 ALA B O 1
ATOM 4028 N N . MET B 1 154 ? 11.938 4.324 3.221 1 96.5 154 MET B N 1
ATOM 4029 C CA . MET B 1 154 ? 11.969 5.75 2.908 1 96.5 154 MET B CA 1
ATOM 4030 C C . MET B 1 154 ? 13.391 6.211 2.617 1 96.5 154 MET B C 1
ATOM 4032 O O . MET B 1 154 ? 13.609 7.008 1.703 1 96.5 154 MET B O 1
ATOM 4036 N N . GLN B 1 155 ? 14.328 5.68 3.299 1 95 155 GLN B N 1
ATOM 4037 C CA . GLN B 1 155 ? 15.719 6.105 3.162 1 95 155 GLN B CA 1
ATOM 4038 C C . GLN B 1 155 ? 16.328 5.594 1.858 1 95 155 GLN B C 1
ATOM 4040 O O . GLN B 1 155 ? 17.266 6.199 1.323 1 95 155 GLN B O 1
ATOM 4045 N N . THR B 1 156 ? 15.805 4.535 1.324 1 94.56 156 THR B N 1
ATOM 4046 C CA . THR B 1 156 ? 16.359 3.951 0.108 1 94.56 156 THR B CA 1
ATOM 4047 C C . THR B 1 156 ? 15.523 4.34 -1.108 1 94.56 156 THR B C 1
ATOM 4049 O O . THR B 1 156 ? 15.875 4 -2.242 1 94.56 156 THR B O 1
ATOM 4052 N N . ARG B 1 157 ? 14.484 5.027 -0.885 1 92.38 157 ARG B N 1
ATOM 4053 C CA . ARG B 1 157 ? 13.469 5.281 -1.906 1 92.38 157 ARG B CA 1
ATOM 4054 C C . ARG B 1 157 ? 14.062 6.059 -3.08 1 92.38 157 ARG B C 1
ATOM 4056 O O . ARG B 1 157 ? 13.852 5.695 -4.238 1 92.38 157 ARG B O 1
ATOM 4063 N N . THR B 1 158 ? 14.766 7.125 -2.82 1 87.88 158 THR B N 1
ATOM 4064 C CA . THR B 1 158 ? 15.328 7.969 -3.869 1 87.88 158 THR B CA 1
ATOM 4065 C C . THR B 1 158 ? 16.297 7.176 -4.738 1 87.88 158 THR B C 1
ATOM 4067 O O . THR B 1 158 ? 16.281 7.301 -5.965 1 87.88 158 THR B O 1
ATOM 4070 N N . THR B 1 159 ? 17.094 6.344 -4.09 1 91 159 THR B N 1
ATOM 4071 C CA . THR B 1 159 ? 18.062 5.52 -4.809 1 91 159 THR B CA 1
ATOM 4072 C C . THR B 1 159 ? 17.344 4.535 -5.73 1 91 159 THR B C 1
ATOM 4074 O O . THR B 1 159 ? 17.719 4.387 -6.898 1 91 159 THR B O 1
ATOM 4077 N N . ILE B 1 160 ? 16.328 3.988 -5.273 1 90.69 160 ILE B N 1
ATOM 4078 C CA . ILE B 1 160 ? 15.594 2.98 -6.031 1 90.69 160 ILE B CA 1
ATOM 4079 C C . ILE B 1 160 ? 14.859 3.641 -7.195 1 90.69 160 ILE B C 1
ATOM 4081 O O . ILE B 1 160 ? 14.906 3.146 -8.328 1 90.69 160 ILE B O 1
ATOM 4085 N N . ASN B 1 161 ? 14.242 4.758 -6.93 1 85.94 161 ASN B N 1
ATOM 4086 C CA . ASN B 1 161 ? 13.461 5.461 -7.945 1 85.94 161 ASN B CA 1
ATOM 4087 C C . ASN B 1 161 ? 14.352 5.996 -9.062 1 85.94 161 ASN B C 1
ATOM 4089 O O . ASN B 1 161 ? 13.906 6.105 -10.211 1 85.94 161 ASN B O 1
ATOM 4093 N N . ASN B 1 162 ? 15.562 6.305 -8.734 1 85.94 162 ASN B N 1
ATOM 4094 C CA . ASN B 1 162 ? 16.453 6.91 -9.711 1 85.94 162 ASN B CA 1
ATOM 4095 C C . ASN B 1 162 ? 17.344 5.867 -10.375 1 85.94 162 ASN B C 1
ATOM 4097 O O . ASN B 1 162 ? 18.172 6.199 -11.234 1 85.94 162 ASN B O 1
ATOM 4101 N N . ARG B 1 163 ? 17.156 4.691 -10 1 86.5 163 ARG B N 1
ATOM 4102 C CA . ARG B 1 163 ? 17.984 3.625 -10.562 1 86.5 163 ARG B CA 1
ATOM 4103 C C . ARG B 1 163 ? 17.688 3.434 -12.047 1 86.5 163 ARG B C 1
ATOM 4105 O O . ARG B 1 163 ? 16.531 3.287 -12.445 1 86.5 163 ARG B O 1
ATOM 4112 N N . LYS B 1 164 ? 18.734 3.51 -12.852 1 86.69 164 LYS B N 1
ATOM 4113 C CA . LYS B 1 164 ? 18.594 3.227 -14.273 1 86.69 164 LYS B CA 1
ATOM 4114 C C . LYS B 1 164 ? 18.641 1.726 -14.547 1 86.69 164 LYS B C 1
ATOM 4116 O O . LYS B 1 164 ? 19.422 1 -13.914 1 86.69 164 LYS B O 1
ATOM 4121 N N . PRO B 1 165 ? 17.812 1.302 -15.469 1 89.06 165 PRO B N 1
ATOM 4122 C CA . PRO B 1 165 ? 17.891 -0.121 -15.805 1 89.06 165 PRO B CA 1
ATOM 4123 C C . PRO B 1 165 ? 19.25 -0.52 -16.391 1 89.06 165 PRO B C 1
ATOM 4125 O O . PRO B 1 165 ? 19.844 0.252 -17.125 1 89.06 165 PRO B O 1
ATOM 4128 N N . HIS B 1 166 ? 19.656 -1.628 -16 1 92.62 166 HIS B N 1
ATOM 4129 C CA . HIS B 1 166 ? 20.859 -2.172 -16.609 1 92.62 166 HIS B CA 1
ATOM 4130 C C . HIS B 1 166 ? 20.625 -2.617 -18.047 1 92.62 166 HIS B C 1
ATOM 4132 O O . HIS B 1 166 ? 19.672 -3.35 -18.312 1 92.62 166 HIS B O 1
ATOM 4138 N N . LEU B 1 167 ? 21.453 -2.152 -18.938 1 95.94 167 LEU B N 1
ATOM 4139 C CA . LEU B 1 167 ? 21.375 -2.535 -20.328 1 95.94 167 LEU B CA 1
ATOM 4140 C C . LEU B 1 167 ? 22.391 -3.613 -20.672 1 95.94 167 LEU B C 1
ATOM 4142 O O . LEU B 1 167 ? 23.578 -3.465 -20.359 1 95.94 167 LEU B O 1
ATOM 4146 N N . TYR B 1 168 ? 21.938 -4.645 -21.234 1 96.94 168 TYR B N 1
ATOM 4147 C CA . TYR B 1 168 ? 22.781 -5.758 -21.656 1 96.94 168 TYR B CA 1
ATOM 4148 C C . TYR B 1 168 ? 22.969 -5.773 -23.156 1 96.94 168 TYR B C 1
ATOM 4150 O O . TYR B 1 168 ? 22.031 -5.5 -23.906 1 96.94 168 TYR B O 1
ATOM 4158 N N . ASN B 1 169 ? 24.141 -6.219 -23.594 1 95 169 ASN B N 1
ATOM 4159 C CA . ASN B 1 169 ? 24.453 -6.23 -25.031 1 95 169 ASN B CA 1
ATOM 4160 C C . ASN B 1 169 ? 23.734 -7.367 -25.75 1 95 169 ASN B C 1
ATOM 4162 O O . ASN B 1 169 ? 23.516 -7.297 -26.953 1 95 169 ASN B O 1
ATOM 4166 N N . ASN B 1 170 ? 23.453 -8.344 -25.031 1 95.75 170 ASN B N 1
ATOM 4167 C CA . ASN B 1 170 ? 22.734 -9.484 -25.594 1 95.75 170 ASN B CA 1
ATOM 4168 C C . ASN B 1 170 ? 21.969 -10.258 -24.531 1 95.75 170 ASN B C 1
ATOM 4170 O O . ASN B 1 170 ? 22.203 -10.055 -23.328 1 95.75 170 ASN B O 1
ATOM 4174 N N . LYS B 1 171 ? 21.094 -11.117 -24.953 1 97 171 LYS B N 1
ATOM 4175 C CA . LYS B 1 171 ? 20.25 -11.898 -24.062 1 97 171 LYS B CA 1
ATOM 4176 C C . LYS B 1 171 ? 21.062 -12.906 -23.266 1 97 171 LYS B C 1
ATOM 4178 O O . LYS B 1 171 ? 20.734 -13.211 -22.125 1 97 171 LYS B O 1
ATOM 4183 N N . GLN B 1 172 ? 22.125 -13.414 -23.828 1 97.12 172 GLN B N 1
ATOM 4184 C CA . GLN B 1 172 ? 22.984 -14.391 -23.156 1 97.12 172 GLN B CA 1
ATOM 4185 C C . GLN B 1 172 ? 23.578 -13.812 -21.875 1 97.12 172 GLN B C 1
ATOM 4187 O O . GLN B 1 172 ? 23.719 -14.523 -20.875 1 97.12 172 GLN B O 1
ATOM 4192 N N . ALA B 1 173 ? 23.922 -12.578 -21.906 1 97.25 173 ALA B N 1
ATOM 4193 C CA . ALA B 1 173 ? 24.5 -11.93 -20.734 1 97.25 173 ALA B CA 1
ATOM 4194 C C . ALA B 1 173 ? 23.5 -11.93 -19.578 1 97.25 173 ALA B C 1
ATOM 4196 O O . ALA B 1 173 ? 23.891 -12.125 -18.422 1 97.25 173 ALA B O 1
ATOM 4197 N N . ILE B 1 174 ? 22.25 -11.703 -19.875 1 97.5 174 ILE B N 1
ATOM 4198 C CA . ILE B 1 174 ? 21.203 -11.734 -18.859 1 97.5 174 ILE B CA 1
ATOM 4199 C C . ILE B 1 174 ? 21.047 -13.156 -18.328 1 97.5 174 ILE B C 1
ATOM 4201 O O . ILE B 1 174 ? 20.922 -13.359 -17.109 1 97.5 174 ILE B O 1
ATOM 4205 N N . PHE B 1 175 ? 21.062 -14.094 -19.219 1 97.56 175 PHE B N 1
ATOM 4206 C CA . PHE B 1 175 ? 20.969 -15.5 -18.828 1 97.56 175 PHE B CA 1
ATOM 4207 C C . PHE B 1 175 ? 22.109 -15.883 -17.906 1 97.56 175 PHE B C 1
ATOM 4209 O O . PHE B 1 175 ? 21.906 -16.547 -16.891 1 97.56 175 PHE B O 1
ATOM 4216 N N . ASP B 1 176 ? 23.328 -15.477 -18.203 1 97.12 176 ASP B N 1
ATOM 4217 C CA . ASP B 1 176 ? 24.5 -15.773 -17.391 1 97.12 176 ASP B CA 1
ATOM 4218 C C . ASP B 1 176 ? 24.375 -15.188 -15.992 1 97.12 176 ASP B C 1
ATOM 4220 O O . ASP B 1 176 ? 24.734 -15.828 -15.008 1 97.12 176 ASP B O 1
ATOM 4224 N N . LYS B 1 177 ? 23.891 -14.039 -16 1 95.75 177 LYS B N 1
ATOM 4225 C CA . LYS B 1 177 ? 23.656 -13.406 -14.711 1 95.75 177 LYS B CA 1
ATOM 4226 C C . LYS B 1 177 ? 22.625 -14.18 -13.891 1 95.75 177 LYS B C 1
ATOM 4228 O O . LYS B 1 177 ? 22.812 -14.391 -12.695 1 95.75 177 LYS B O 1
ATOM 4233 N N . LEU B 1 178 ? 21.484 -14.531 -14.547 1 95.19 178 LEU B N 1
ATOM 4234 C CA . LEU B 1 178 ? 20.453 -15.328 -13.875 1 95.19 178 LEU B CA 1
ATOM 4235 C C . LEU B 1 178 ? 21.062 -16.609 -13.312 1 95.19 178 LEU B C 1
ATOM 4237 O O . LEU B 1 178 ? 20.812 -16.953 -12.148 1 95.19 178 LEU B O 1
ATOM 4241 N N . LYS B 1 179 ? 21.891 -17.266 -14.078 1 94.5 179 LYS B N 1
ATOM 4242 C CA . LYS B 1 179 ? 22.5 -18.531 -13.68 1 94.5 179 LYS B CA 1
ATOM 4243 C C . LYS B 1 179 ? 23.484 -18.328 -12.531 1 94.5 179 LYS B C 1
ATOM 4245 O O . LYS B 1 179 ? 23.609 -19.188 -11.656 1 94.5 179 LYS B O 1
ATOM 4250 N N . ALA B 1 180 ? 24.203 -17.266 -12.578 1 93.75 180 ALA B N 1
ATOM 4251 C CA . ALA B 1 180 ? 25.141 -16.938 -11.508 1 93.75 180 ALA B CA 1
ATOM 4252 C C . ALA B 1 180 ? 24.422 -16.719 -10.188 1 93.75 180 ALA B C 1
ATOM 4254 O O . ALA B 1 180 ? 24.891 -17.141 -9.125 1 93.75 180 ALA B O 1
ATOM 4255 N N . ASN B 1 181 ? 23.281 -16.062 -10.281 1 89.06 181 ASN B N 1
ATOM 4256 C CA . ASN B 1 181 ? 22.484 -15.758 -9.086 1 89.06 181 ASN B CA 1
ATOM 4257 C C . ASN B 1 181 ? 21.688 -16.969 -8.617 1 89.06 181 ASN B C 1
ATOM 4259 O O . ASN B 1 181 ? 21.359 -17.062 -7.434 1 89.06 181 ASN B O 1
ATOM 4263 N N . ASN B 1 182 ? 21.328 -17.828 -9.523 1 88.44 182 ASN B N 1
ATOM 4264 C CA . ASN B 1 182 ? 20.562 -19.031 -9.258 1 88.44 182 ASN B CA 1
ATOM 4265 C C . ASN B 1 182 ? 21.141 -20.25 -9.984 1 88.44 182 ASN B C 1
ATOM 4267 O O . ASN B 1 182 ? 20.531 -20.766 -10.922 1 88.44 182 ASN B O 1
ATOM 4271 N N . PRO B 1 183 ? 22.141 -20.828 -9.406 1 88.44 183 PRO B N 1
ATOM 4272 C CA . PRO B 1 183 ? 22.859 -21.891 -10.117 1 88.44 183 PRO B CA 1
ATOM 4273 C C . PRO B 1 183 ? 22.062 -23.188 -10.188 1 88.44 183 PRO B C 1
ATOM 4275 O O . PRO B 1 183 ? 22.344 -24.062 -11.016 1 88.44 183 PRO B O 1
ATOM 4278 N N . TRP B 1 184 ? 21.062 -23.344 -9.43 1 88.69 184 TRP B N 1
ATOM 4279 C CA . TRP B 1 184 ? 20.344 -24.609 -9.344 1 88.69 184 TRP B CA 1
ATOM 4280 C C . TRP B 1 184 ? 19.234 -24.688 -10.398 1 88.69 184 TRP B C 1
ATOM 4282 O O . TRP B 1 184 ? 18.703 -25.766 -10.664 1 88.69 184 TRP B O 1
ATOM 4292 N N . ILE B 1 185 ? 18.859 -23.531 -10.938 1 91.25 185 ILE B N 1
ATOM 4293 C CA . ILE B 1 185 ? 17.781 -23.531 -11.93 1 91.25 185 ILE B CA 1
ATOM 4294 C C . ILE B 1 185 ? 18.266 -24.188 -13.219 1 91.25 185 ILE B C 1
ATOM 4296 O O . ILE B 1 185 ? 19.359 -23.906 -13.695 1 91.25 185 ILE B O 1
ATOM 4300 N N . LYS B 1 186 ? 17.547 -25.125 -13.773 1 93.81 186 LYS B N 1
ATOM 4301 C CA . LYS B 1 186 ? 17.906 -25.75 -15.039 1 93.81 186 LYS B CA 1
ATOM 4302 C C . LYS B 1 186 ? 17.938 -24.734 -16.172 1 93.81 186 LYS B C 1
ATOM 4304 O O . LYS B 1 186 ? 17.156 -23.781 -16.172 1 93.81 186 LYS B O 1
ATOM 4309 N N . ASP B 1 187 ? 18.75 -25 -17.188 1 95.88 187 ASP B N 1
ATOM 4310 C CA . ASP B 1 187 ? 18.953 -24.062 -18.281 1 95.88 187 ASP B CA 1
ATOM 4311 C C . ASP B 1 187 ? 17.641 -23.781 -19.016 1 95.88 187 ASP B C 1
ATOM 4313 O O . ASP B 1 187 ? 17.297 -22.625 -19.281 1 95.88 187 ASP B O 1
ATOM 4317 N N . GLU B 1 188 ? 16.922 -24.766 -19.281 1 95.38 188 GLU B N 1
ATOM 4318 C CA . GLU B 1 188 ? 15.688 -24.609 -20.016 1 95.38 188 GLU B CA 1
ATOM 4319 C C . GLU B 1 188 ? 14.688 -23.75 -19.234 1 95.38 188 GLU B C 1
ATOM 4321 O O . GLU B 1 188 ? 14 -22.906 -19.828 1 95.38 188 GLU B O 1
ATOM 4326 N N . ALA B 1 189 ? 14.594 -23.953 -17.969 1 95 189 ALA B N 1
ATOM 4327 C CA . ALA B 1 189 ? 13.703 -23.172 -17.109 1 95 189 ALA B CA 1
ATOM 4328 C C . ALA B 1 189 ? 14.109 -21.703 -17.109 1 95 189 ALA B C 1
ATOM 4330 O O . ALA B 1 189 ? 13.266 -20.828 -17.281 1 95 189 ALA B O 1
ATOM 4331 N N . GLY B 1 190 ? 15.398 -21.453 -16.891 1 96 190 GLY B N 1
ATOM 4332 C CA . GLY B 1 190 ? 15.898 -20.094 -16.906 1 96 190 GLY B CA 1
ATOM 4333 C C . GLY B 1 190 ? 15.633 -19.359 -18.203 1 96 190 GLY B C 1
ATOM 4334 O O . GLY B 1 190 ? 15.203 -18.203 -18.203 1 96 190 GLY B O 1
ATOM 4335 N N . GLN B 1 191 ? 15.867 -20.109 -19.281 1 96.5 191 GLN B N 1
ATOM 4336 C CA . GLN B 1 191 ? 15.641 -19.531 -20.594 1 96.5 191 GLN B CA 1
ATOM 4337 C C . GLN B 1 191 ? 14.164 -19.188 -20.797 1 96.5 191 GLN B C 1
ATOM 4339 O O . GLN B 1 191 ? 13.836 -18.125 -21.328 1 96.5 191 GLN B O 1
ATOM 4344 N N . ARG B 1 192 ? 13.328 -20.094 -20.406 1 95.81 192 ARG B N 1
ATOM 4345 C CA . ARG B 1 192 ? 11.898 -19.891 -20.562 1 95.81 192 ARG B CA 1
ATOM 4346 C C . ARG B 1 192 ? 11.43 -18.672 -19.797 1 95.81 192 ARG B C 1
ATOM 4348 O O . ARG B 1 192 ? 10.648 -17.859 -20.297 1 95.81 192 ARG B O 1
ATOM 4355 N N . LEU B 1 193 ? 11.828 -18.516 -18.594 1 97 193 LEU B N 1
ATOM 4356 C CA . LEU B 1 193 ? 11.484 -17.359 -17.781 1 97 193 LEU B CA 1
ATOM 4357 C C . LEU B 1 193 ? 11.953 -16.062 -18.438 1 97 193 LEU B C 1
ATOM 4359 O O . LEU B 1 193 ? 11.203 -15.078 -18.5 1 97 193 LEU B O 1
ATOM 4363 N N . LEU B 1 194 ? 13.172 -16.031 -18.969 1 97.25 194 LEU B N 1
ATOM 4364 C CA . LEU B 1 194 ? 13.781 -14.836 -19.516 1 97.25 194 LEU B CA 1
ATOM 4365 C C . LEU B 1 194 ? 13.102 -14.43 -20.828 1 97.25 194 LEU B C 1
ATOM 4367 O O . LEU B 1 194 ? 13.047 -13.25 -21.156 1 97.25 194 LEU B O 1
ATOM 4371 N N . ASP B 1 195 ? 12.523 -15.406 -21.5 1 96.69 195 ASP B N 1
ATOM 4372 C CA . ASP B 1 195 ? 11.812 -15.109 -22.734 1 96.69 195 ASP B CA 1
ATOM 4373 C C . ASP B 1 195 ? 10.711 -14.086 -22.5 1 96.69 195 ASP B C 1
ATOM 4375 O O . ASP B 1 195 ? 10.406 -13.281 -23.391 1 96.69 195 ASP B O 1
ATOM 4379 N N . ARG B 1 196 ? 10.156 -14.109 -21.359 1 97.31 196 ARG B N 1
ATOM 4380 C CA . ARG B 1 196 ? 9.039 -13.219 -21.047 1 97.31 196 ARG B CA 1
ATOM 4381 C C . ARG B 1 196 ? 9.492 -12.062 -20.156 1 97.31 196 ARG B C 1
ATOM 4383 O O . ARG B 1 196 ? 8.758 -11.094 -19.969 1 97.31 196 ARG B O 1
ATOM 4390 N N . SER B 1 197 ? 10.711 -12.07 -19.734 1 97.25 197 SER B N 1
ATOM 4391 C CA . SER B 1 197 ? 11.195 -11.078 -18.781 1 97.25 197 SER B CA 1
ATOM 4392 C C . SER B 1 197 ? 12.07 -10.031 -19.453 1 97.25 197 SER B C 1
ATOM 4394 O O . SER B 1 197 ? 12.438 -9.031 -18.844 1 97.25 197 SER B O 1
ATOM 4396 N N . ILE B 1 198 ? 12.43 -10.281 -20.703 1 97.69 198 ILE B N 1
ATOM 4397 C CA . ILE B 1 198 ? 13.406 -9.422 -21.375 1 97.69 198 ILE B CA 1
ATOM 4398 C C . ILE B 1 198 ? 12.711 -8.578 -22.438 1 97.69 198 ILE B C 1
ATOM 4400 O O . ILE B 1 198 ? 11.789 -9.047 -23.109 1 97.69 198 ILE B O 1
ATOM 4404 N N . GLU B 1 199 ? 13.102 -7.379 -22.562 1 97.12 199 GLU B N 1
ATOM 4405 C CA . GLU B 1 199 ? 12.656 -6.52 -23.656 1 97.12 199 GLU B CA 1
ATOM 4406 C C . GLU B 1 199 ? 13.844 -5.93 -24.422 1 97.12 199 GLU B C 1
ATOM 4408 O O . GLU B 1 199 ? 14.898 -5.691 -23.844 1 97.12 199 GLU B O 1
ATOM 4413 N N . SER B 1 200 ? 13.688 -5.762 -25.672 1 97.25 200 SER B N 1
ATOM 4414 C CA . SER B 1 200 ? 14.672 -5.113 -26.531 1 97.25 200 SER B CA 1
ATOM 4415 C C . SER B 1 200 ? 14.523 -3.596 -26.5 1 97.25 200 SER B C 1
ATOM 4417 O O . SER B 1 200 ? 13.414 -3.072 -26.562 1 97.25 200 SER B O 1
ATOM 4419 N N . VAL B 1 201 ? 15.68 -2.99 -26.344 1 96.75 201 VAL B N 1
ATOM 4420 C CA . VAL B 1 201 ? 15.68 -1.532 -26.328 1 96.75 201 VAL B CA 1
ATOM 4421 C C . VAL B 1 201 ? 16.875 -1.006 -27.125 1 96.75 201 VAL B C 1
ATOM 4423 O O . VAL B 1 201 ? 17.75 -1.774 -27.516 1 96.75 201 VAL B O 1
ATOM 4426 N N . ILE B 1 202 ? 16.875 0.331 -27.438 1 96.69 202 ILE B N 1
ATOM 4427 C CA . ILE B 1 202 ? 18 1.004 -28.062 1 96.69 202 ILE B CA 1
ATOM 4428 C C . ILE B 1 202 ? 18.781 1.796 -27.016 1 96.69 202 ILE B C 1
ATOM 4430 O O . ILE B 1 202 ? 18.203 2.607 -26.297 1 96.69 202 ILE B O 1
ATOM 4434 N N . SER B 1 203 ? 20 1.506 -26.969 1 94.62 203 SER B N 1
ATOM 4435 C CA . SER B 1 203 ? 20.844 2.232 -26.031 1 94.62 203 SER B CA 1
ATOM 4436 C C . SER B 1 203 ? 20.844 3.727 -26.328 1 94.62 203 SER B C 1
ATOM 4438 O O . SER B 1 203 ? 21.141 4.141 -27.453 1 94.62 203 SER B O 1
ATOM 4440 N N . PRO B 1 204 ? 20.531 4.469 -25.297 1 91.69 204 PRO B N 1
ATOM 4441 C CA . PRO B 1 204 ? 20.578 5.91 -25.531 1 91.69 204 PRO B CA 1
ATOM 4442 C C . PRO B 1 204 ? 22.016 6.422 -25.734 1 91.69 204 PRO B C 1
ATOM 4444 O O . PRO B 1 204 ? 22.203 7.488 -26.328 1 91.69 204 PRO B O 1
ATOM 4447 N N . THR B 1 205 ? 22.969 5.727 -25.312 1 91.88 205 THR B N 1
ATOM 4448 C CA . THR B 1 205 ? 24.359 6.152 -25.375 1 91.88 205 THR B CA 1
ATOM 4449 C C . THR B 1 205 ? 25.016 5.688 -26.672 1 91.88 205 THR B C 1
ATOM 4451 O O . THR B 1 205 ? 25.703 6.461 -27.328 1 91.88 205 THR B O 1
ATOM 4454 N N . THR B 1 206 ? 24.75 4.445 -27.141 1 93.12 206 THR B N 1
ATOM 4455 C CA . THR B 1 206 ? 25.469 3.877 -28.266 1 93.12 206 THR B CA 1
ATOM 4456 C C . THR B 1 206 ? 24.562 3.834 -29.5 1 93.12 206 THR B C 1
ATOM 4458 O O . THR B 1 206 ? 25.062 3.68 -30.625 1 93.12 206 THR B O 1
ATOM 4461 N N . GLY B 1 207 ? 23.297 3.906 -29.328 1 94.62 207 GLY B N 1
ATOM 4462 C CA . GLY B 1 207 ? 22.359 3.795 -30.422 1 94.62 207 GLY B CA 1
ATOM 4463 C C . GLY B 1 207 ? 22.156 2.365 -30.891 1 94.62 207 GLY B C 1
ATOM 4464 O O . GLY B 1 207 ? 21.406 2.119 -31.844 1 94.62 207 GLY B O 1
ATOM 4465 N N . GLU B 1 208 ? 22.734 1.453 -30.25 1 95.81 208 GLU B N 1
ATOM 4466 C CA . GLU B 1 208 ? 22.656 0.043 -30.625 1 95.81 208 GLU B CA 1
ATOM 4467 C C . GLU B 1 208 ? 21.516 -0.654 -29.875 1 95.81 208 GLU B C 1
ATOM 4469 O O . GLU B 1 208 ? 21.062 -0.178 -28.828 1 95.81 208 GLU B O 1
ATOM 4474 N N . GLN B 1 209 ? 21.094 -1.767 -30.5 1 97.12 209 GLN B N 1
ATOM 4475 C CA . GLN B 1 209 ? 20.109 -2.588 -29.812 1 97.12 209 GLN B CA 1
ATOM 4476 C C . GLN B 1 209 ? 20.703 -3.227 -28.547 1 97.12 209 GLN B C 1
ATOM 4478 O O . GLN B 1 209 ? 21.797 -3.779 -28.594 1 97.12 209 GLN B O 1
ATOM 4483 N N . CYS B 1 210 ? 20.031 -3.062 -27.484 1 97.31 210 CYS B N 1
ATOM 4484 C CA . CYS B 1 210 ? 20.375 -3.689 -26.203 1 97.31 210 CYS B CA 1
ATOM 4485 C C . CYS B 1 210 ? 19.141 -4.328 -25.562 1 97.31 210 CYS B C 1
ATOM 4487 O O . CYS B 1 210 ? 18.109 -4.477 -26.219 1 97.31 210 CYS B O 1
ATOM 4489 N N . TYR B 1 211 ? 19.359 -4.934 -24.375 1 98 211 TYR B N 1
ATOM 4490 C CA . TYR B 1 211 ? 18.297 -5.66 -23.703 1 98 211 TYR B CA 1
ATOM 4491 C C . TYR B 1 211 ? 18.234 -5.285 -22.219 1 98 211 TYR B C 1
ATOM 4493 O O . TYR B 1 211 ? 19.266 -4.938 -21.625 1 98 211 TYR B O 1
ATOM 4501 N N . LYS B 1 212 ? 17.094 -5.301 -21.703 1 97.19 212 LYS B N 1
ATOM 4502 C CA . LYS B 1 212 ? 16.922 -5.074 -20.266 1 97.19 212 LYS B CA 1
ATOM 4503 C C . LYS B 1 212 ? 15.812 -5.957 -19.703 1 97.19 212 LYS B C 1
ATOM 4505 O O . LYS B 1 212 ? 15.016 -6.527 -20.453 1 97.19 212 LYS B O 1
ATOM 4510 N N . LEU B 1 213 ? 15.789 -6.109 -18.438 1 97.25 213 LEU B N 1
ATOM 4511 C CA . LEU B 1 213 ? 14.703 -6.801 -17.75 1 97.25 213 LEU B CA 1
ATOM 4512 C C . LEU B 1 213 ? 13.461 -5.914 -17.672 1 97.25 213 LEU B C 1
ATOM 4514 O O . LEU B 1 213 ? 13.57 -4.703 -17.469 1 97.25 213 LEU B O 1
ATOM 4518 N N . ARG B 1 214 ? 12.273 -6.586 -17.75 1 96.81 214 ARG B N 1
ATOM 4519 C CA . ARG B 1 214 ? 10.992 -5.879 -17.828 1 96.81 214 ARG B CA 1
ATOM 4520 C C . ARG B 1 214 ? 10.5 -5.477 -16.438 1 96.81 214 ARG B C 1
ATOM 4522 O O . ARG B 1 214 ? 9.672 -4.57 -16.312 1 96.81 214 ARG B O 1
ATOM 4529 N N . HIS B 1 215 ? 10.914 -6.188 -15.438 1 95.94 215 HIS B N 1
ATOM 4530 C CA . HIS B 1 215 ? 10.25 -6.016 -14.148 1 95.94 215 HIS B CA 1
ATOM 4531 C C . HIS B 1 215 ? 10.484 -4.617 -13.586 1 95.94 215 HIS B C 1
ATOM 4533 O O . HIS B 1 215 ? 11.492 -3.975 -13.906 1 95.94 215 HIS B O 1
ATOM 4539 N N . ASP B 1 216 ? 9.508 -4.102 -12.797 1 95.69 216 ASP B N 1
ATOM 4540 C CA . ASP B 1 216 ? 9.625 -2.85 -12.055 1 95.69 216 ASP B CA 1
ATOM 4541 C C . ASP B 1 216 ? 10.836 -2.865 -11.133 1 95.69 216 ASP B C 1
ATOM 4543 O O . ASP B 1 216 ? 10.945 -3.73 -10.258 1 95.69 216 ASP B O 1
ATOM 4547 N N . PRO B 1 217 ? 11.828 -1.966 -11.32 1 92.75 217 PRO B N 1
ATOM 4548 C CA . PRO B 1 217 ? 13.023 -1.957 -10.477 1 92.75 217 PRO B CA 1
ATOM 4549 C C . PRO B 1 217 ? 12.695 -1.811 -8.992 1 92.75 217 PRO B C 1
ATOM 4551 O O . PRO B 1 217 ? 13.5 -2.199 -8.141 1 92.75 217 PRO B O 1
ATOM 4554 N N . ARG B 1 218 ? 11.539 -1.275 -8.625 1 93 218 ARG B N 1
ATOM 4555 C CA . ARG B 1 218 ? 11.141 -1.086 -7.234 1 93 218 ARG B CA 1
ATOM 4556 C C . ARG B 1 218 ? 10.906 -2.426 -6.543 1 93 218 ARG B C 1
ATOM 4558 O O . ARG B 1 218 ? 10.875 -2.498 -5.312 1 93 218 ARG B O 1
ATOM 4565 N N . LEU B 1 219 ? 10.766 -3.512 -7.332 1 94.88 219 LEU B N 1
ATOM 4566 C CA . LEU B 1 219 ? 10.469 -4.832 -6.785 1 94.88 219 LEU B CA 1
ATOM 4567 C C . LEU B 1 219 ? 11.656 -5.363 -5.988 1 94.88 219 LEU B C 1
ATOM 4569 O O . LEU B 1 219 ? 11.5 -6.27 -5.164 1 94.88 219 LEU B O 1
ATOM 4573 N N . VAL B 1 220 ? 12.844 -4.844 -6.27 1 91.75 220 VAL B N 1
ATOM 4574 C CA . VAL B 1 220 ? 14.023 -5.363 -5.582 1 91.75 220 VAL B CA 1
ATOM 4575 C C . VAL B 1 220 ? 14.375 -4.453 -4.406 1 91.75 220 VAL B C 1
ATOM 4577 O O . VAL B 1 220 ? 15.391 -4.668 -3.732 1 91.75 220 VAL B O 1
ATOM 4580 N N . GLY B 1 221 ? 13.562 -3.406 -4.141 1 91.56 221 GLY B N 1
ATOM 4581 C CA . GLY B 1 221 ? 13.734 -2.555 -2.973 1 91.56 221 GLY B CA 1
ATOM 4582 C C . GLY B 1 221 ? 13.062 -3.104 -1.729 1 91.56 221 GLY B C 1
ATOM 4583 O O . GLY B 1 221 ? 12.414 -4.152 -1.778 1 91.56 221 GLY B O 1
ATOM 4584 N N . PRO B 1 222 ? 13.258 -2.426 -0.649 1 93.06 222 PRO B N 1
ATOM 4585 C CA . PRO B 1 222 ? 12.672 -2.893 0.61 1 93.06 222 PRO B CA 1
ATOM 4586 C C . PRO B 1 222 ? 11.148 -2.785 0.628 1 93.06 222 PRO B C 1
ATOM 4588 O O . PRO B 1 222 ? 10.586 -1.85 0.056 1 93.06 222 PRO B O 1
ATOM 4591 N N . SER B 1 223 ? 10.539 -3.727 1.312 1 93 223 SER B N 1
ATOM 4592 C CA . SER B 1 223 ? 9.094 -3.682 1.528 1 93 223 SER B CA 1
ATOM 4593 C C . SER B 1 223 ? 8.742 -2.74 2.674 1 93 223 SER B C 1
ATOM 4595 O O . SER B 1 223 ? 9.383 -2.766 3.729 1 93 223 SER B O 1
ATOM 4597 N N . ILE B 1 224 ? 7.691 -1.992 2.488 1 94.69 224 ILE B N 1
ATOM 4598 C CA . ILE B 1 224 ? 7.223 -1.076 3.523 1 94.69 224 ILE B CA 1
ATOM 4599 C C . ILE B 1 224 ? 6.48 -1.856 4.605 1 94.69 224 ILE B C 1
ATOM 4601 O O . ILE B 1 224 ? 6.586 -1.541 5.793 1 94.69 224 ILE B O 1
ATOM 4605 N N . PHE B 1 225 ? 5.746 -2.836 4.172 1 94.06 225 PHE B N 1
ATOM 4606 C CA . PHE B 1 225 ? 5.016 -3.705 5.09 1 94.06 225 PHE B CA 1
ATOM 4607 C C . PHE B 1 225 ? 5.426 -5.16 4.902 1 94.06 225 PHE B C 1
ATOM 4609 O O . PHE B 1 225 ? 5.488 -5.652 3.771 1 94.06 225 PHE B O 1
ATOM 4616 N N . ILE B 1 226 ? 5.734 -5.793 5.969 1 91.62 226 ILE B N 1
ATOM 4617 C CA . ILE B 1 226 ? 6.043 -7.219 6.004 1 91.62 226 ILE B CA 1
ATOM 4618 C C . ILE B 1 226 ? 5.449 -7.844 7.266 1 91.62 226 ILE B C 1
ATOM 4620 O O . ILE B 1 226 ? 5.539 -7.266 8.352 1 91.62 226 ILE B O 1
ATOM 4624 N N . MET B 1 227 ? 4.832 -8.93 7.125 1 93.94 227 MET B N 1
ATOM 4625 C CA . MET B 1 227 ? 4.23 -9.609 8.273 1 93.94 227 MET B CA 1
ATOM 4626 C C . MET B 1 227 ? 5.305 -10.234 9.156 1 93.94 227 MET B C 1
ATOM 4628 O O . MET B 1 227 ? 6.297 -10.773 8.656 1 93.94 227 MET B O 1
ATOM 4632 N N . ARG B 1 228 ? 5 -10.18 10.445 1 94.31 228 ARG B N 1
ATOM 4633 C CA . ARG B 1 228 ? 5.754 -11.039 11.352 1 94.31 228 ARG B CA 1
ATOM 4634 C C . ARG B 1 228 ? 5.262 -12.477 11.273 1 94.31 228 ARG B C 1
ATOM 4636 O O . ARG B 1 228 ? 4.156 -12.734 10.789 1 94.31 228 ARG B O 1
ATOM 4643 N N . GLU B 1 229 ? 6.141 -13.391 11.727 1 95.69 229 GLU B N 1
ATOM 4644 C CA . GLU B 1 229 ? 5.812 -14.805 11.594 1 95.69 229 GLU B CA 1
ATOM 4645 C C . GLU B 1 229 ? 4.516 -15.141 12.32 1 95.69 229 GLU B C 1
ATOM 4647 O O . GLU B 1 229 ? 3.689 -15.898 11.805 1 95.69 229 GLU B O 1
ATOM 4652 N N . ALA B 1 230 ? 4.297 -14.547 13.508 1 96 230 ALA B N 1
ATOM 4653 C CA . ALA B 1 230 ? 3.076 -14.805 14.266 1 96 230 ALA B CA 1
ATOM 4654 C C . ALA B 1 230 ? 1.839 -14.422 13.461 1 96 230 ALA B C 1
ATOM 4656 O O . ALA B 1 230 ? 0.809 -15.094 13.523 1 96 230 ALA B O 1
ATOM 4657 N N . GLU B 1 231 ? 1.924 -13.344 12.719 1 96.25 231 GLU B N 1
ATOM 4658 C CA . GLU B 1 231 ? 0.813 -12.898 11.883 1 96.25 231 GLU B CA 1
ATOM 4659 C C . GLU B 1 231 ? 0.583 -13.859 10.719 1 96.25 231 GLU B C 1
ATOM 4661 O O . GLU B 1 231 ? -0.558 -14.086 10.305 1 96.25 231 GLU B O 1
ATOM 4666 N N . VAL B 1 232 ? 1.672 -14.344 10.148 1 97.56 232 VAL B N 1
ATOM 4667 C CA . VAL B 1 232 ? 1.561 -15.328 9.07 1 97.56 232 VAL B CA 1
ATOM 4668 C C . VAL B 1 232 ? 0.832 -16.562 9.57 1 97.56 232 VAL B C 1
ATOM 4670 O O . VAL B 1 232 ? -0.044 -17.109 8.891 1 97.56 232 VAL B O 1
ATOM 4673 N N . LEU B 1 233 ? 1.21 -17.016 10.789 1 98.19 233 LEU B N 1
ATOM 4674 C CA . LEU B 1 233 ? 0.58 -18.203 11.352 1 98.19 233 LEU B CA 1
ATOM 4675 C C . LEU B 1 233 ? -0.916 -17.984 11.555 1 98.19 233 LEU B C 1
ATOM 4677 O O . LEU B 1 233 ? -1.727 -18.844 11.219 1 98.19 233 LEU B O 1
ATOM 4681 N N . LEU B 1 234 ? -1.283 -16.812 12.062 1 98.06 234 LEU B N 1
ATOM 4682 C CA . LEU B 1 234 ? -2.693 -16.469 12.234 1 98.06 234 LEU B CA 1
ATOM 4683 C C . LEU B 1 234 ? -3.416 -16.469 10.891 1 98.06 234 LEU B C 1
ATOM 4685 O O . LEU B 1 234 ? -4.566 -16.906 10.797 1 98.06 234 LEU B O 1
ATOM 4689 N N . MET B 1 235 ? -2.771 -15.93 9.906 1 98.19 235 MET B N 1
ATOM 4690 C CA . MET B 1 235 ? -3.33 -15.898 8.555 1 98.19 235 MET B CA 1
ATOM 4691 C C . MET B 1 235 ? -3.559 -17.312 8.031 1 98.19 235 MET B C 1
ATOM 4693 O O . MET B 1 235 ? -4.625 -17.609 7.492 1 98.19 235 MET B O 1
ATOM 4697 N N . LEU B 1 236 ? -2.604 -18.188 8.211 1 98.62 236 LEU B N 1
ATOM 4698 C CA . LEU B 1 236 ? -2.703 -19.578 7.738 1 98.62 236 LEU B CA 1
ATOM 4699 C C . LEU B 1 236 ? -3.834 -20.312 8.445 1 98.62 236 LEU B C 1
ATOM 4701 O O . LEU B 1 236 ? -4.5 -21.156 7.848 1 98.62 236 LEU B O 1
ATOM 4705 N N . ASP B 1 237 ? -4.117 -19.938 9.695 1 98.5 237 ASP B N 1
ATOM 4706 C CA . ASP B 1 237 ? -5.207 -20.531 10.469 1 98.5 237 ASP B CA 1
ATOM 4707 C C . ASP B 1 237 ? -6.559 -20.266 9.812 1 98.5 237 ASP B C 1
ATOM 4709 O O . ASP B 1 237 ? -7.52 -21 10.031 1 98.5 237 ASP B O 1
ATOM 4713 N N . GLU B 1 238 ? -6.605 -19.219 9.047 1 98.25 238 GLU B N 1
ATOM 4714 C CA . GLU B 1 238 ? -7.879 -18.766 8.492 1 98.25 238 GLU B CA 1
ATOM 4715 C C . GLU B 1 238 ? -8.195 -19.484 7.188 1 98.25 238 GLU B C 1
ATOM 4717 O O . GLU B 1 238 ? -9.297 -19.344 6.645 1 98.25 238 GLU B O 1
ATOM 4722 N N . ILE B 1 239 ? -7.273 -20.266 6.641 1 98.5 239 ILE B N 1
ATOM 4723 C CA . ILE B 1 239 ? -7.516 -20.984 5.395 1 98.5 239 ILE B CA 1
ATOM 4724 C C . ILE B 1 239 ? -8.508 -22.125 5.637 1 98.5 239 ILE B C 1
ATOM 4726 O O . ILE B 1 239 ? -8.305 -22.953 6.531 1 98.5 239 ILE B O 1
ATOM 4730 N N . GLN B 1 240 ? -9.508 -22.172 4.793 1 97.94 240 GLN B N 1
ATOM 4731 C CA . GLN B 1 240 ? -10.562 -23.172 4.977 1 97.94 240 GLN B CA 1
ATOM 4732 C C . GLN B 1 240 ? -10.516 -24.234 3.891 1 97.94 240 GLN B C 1
ATOM 4734 O O . GLN B 1 240 ? -11.031 -25.344 4.074 1 97.94 240 GLN B O 1
ATOM 4739 N N . CYS B 1 241 ? -10 -23.938 2.771 1 97.94 241 CYS B N 1
ATOM 4740 C CA . CYS B 1 241 ? -9.977 -24.859 1.641 1 97.94 241 CYS B CA 1
ATOM 4741 C C . CYS B 1 241 ? -8.836 -25.844 1.774 1 97.94 241 CYS B C 1
ATOM 4743 O O . CYS B 1 241 ? -7.91 -25.641 2.559 1 97.94 241 CYS B O 1
ATOM 4745 N N . PRO B 1 242 ? -8.906 -26.984 1.051 1 98.44 242 PRO B N 1
ATOM 4746 C CA . PRO B 1 242 ? -7.773 -27.922 1.02 1 98.44 242 PRO B CA 1
ATOM 4747 C C . PRO B 1 242 ? -6.52 -27.297 0.407 1 98.44 242 PRO B C 1
ATOM 4749 O O . PRO B 1 242 ? -6.613 -26.5 -0.535 1 98.44 242 PRO B O 1
ATOM 4752 N N . VAL B 1 243 ? -5.379 -27.672 0.96 1 98.56 243 VAL B N 1
ATOM 4753 C CA . VAL B 1 243 ? -4.086 -27.172 0.498 1 98.56 243 VAL B CA 1
ATOM 4754 C C . VAL B 1 243 ? -3.174 -28.344 0.149 1 98.56 243 VAL B C 1
ATOM 4756 O O . VAL B 1 243 ? -3.064 -29.312 0.916 1 98.56 243 VAL B O 1
ATOM 4759 N N . LEU B 1 244 ? -2.627 -28.344 -1.004 1 98.5 244 LEU B N 1
ATOM 4760 C CA . LEU B 1 244 ? -1.538 -29.234 -1.384 1 98.5 244 LEU B CA 1
ATOM 4761 C C . LEU B 1 244 ? -0.213 -28.484 -1.445 1 98.5 244 LEU B C 1
ATOM 4763 O O . LEU B 1 244 ? -0.051 -27.578 -2.254 1 98.5 244 LEU B O 1
ATOM 4767 N N . LEU B 1 245 ? 0.682 -28.828 -0.607 1 97.19 245 LEU B N 1
ATOM 4768 C CA . LEU B 1 245 ? 2.023 -28.25 -0.613 1 97.19 245 LEU B CA 1
ATOM 4769 C C . LEU B 1 245 ? 3.023 -29.203 -1.248 1 97.19 245 LEU B C 1
ATOM 4771 O O . LEU B 1 245 ? 3.141 -30.359 -0.822 1 97.19 245 LEU B O 1
ATOM 4775 N N . ILE B 1 246 ? 3.691 -28.75 -2.275 1 95.75 246 ILE B N 1
ATOM 4776 C CA . ILE B 1 246 ? 4.734 -29.531 -2.926 1 95.75 246 ILE B CA 1
ATOM 4777 C C . ILE B 1 246 ? 6.09 -28.844 -2.729 1 95.75 246 ILE B C 1
ATOM 4779 O O . ILE B 1 246 ? 6.258 -27.672 -3.066 1 95.75 246 ILE B O 1
ATOM 4783 N N . TRP B 1 247 ? 7.102 -29.609 -2.252 1 89.5 247 TRP B N 1
ATOM 4784 C CA . TRP B 1 247 ? 8.422 -29.062 -1.941 1 89.5 247 TRP B CA 1
ATOM 4785 C C . TRP B 1 247 ? 9.492 -29.719 -2.803 1 89.5 247 TRP B C 1
ATOM 4787 O O . TRP B 1 247 ? 9.438 -30.938 -3.062 1 89.5 247 TRP B O 1
ATOM 4797 N N . GLY B 1 248 ? 10.445 -28.859 -3.152 1 87.81 248 GLY B N 1
ATOM 4798 C CA . GLY B 1 248 ? 11.633 -29.406 -3.791 1 87.81 248 GLY B CA 1
ATOM 4799 C C . GLY B 1 248 ? 12.711 -29.797 -2.803 1 87.81 248 GLY B C 1
ATOM 4800 O O . GLY B 1 248 ? 12.922 -29.109 -1.799 1 87.81 248 GLY B O 1
ATOM 4801 N N . THR B 1 249 ? 13.406 -30.875 -2.947 1 82.38 249 THR B N 1
ATOM 4802 C CA . THR B 1 249 ? 14.43 -31.406 -2.043 1 82.38 249 THR B CA 1
ATOM 4803 C C . THR B 1 249 ? 15.641 -30.484 -1.999 1 82.38 249 THR B C 1
ATOM 4805 O O . THR B 1 249 ? 16.328 -30.391 -0.976 1 82.38 249 THR B O 1
ATOM 4808 N N . THR B 1 250 ? 15.945 -29.781 -3.059 1 78.12 250 THR B N 1
ATOM 4809 C CA . THR B 1 250 ? 17.125 -28.938 -3.146 1 78.12 250 THR B CA 1
ATOM 4810 C C . THR B 1 250 ? 16.844 -27.547 -2.59 1 78.12 250 THR B C 1
ATOM 4812 O O . THR B 1 250 ? 17.75 -26.844 -2.16 1 78.12 250 THR B O 1
ATOM 4815 N N . SER B 1 251 ? 15.578 -27.25 -2.596 1 72.12 251 SER B N 1
ATOM 4816 C CA . SER B 1 251 ? 15.18 -25.922 -2.162 1 72.12 251 SER B CA 1
ATOM 4817 C C . SER B 1 251 ? 15.57 -25.672 -0.708 1 72.12 251 SER B C 1
ATOM 4819 O O . SER B 1 251 ? 15.977 -24.562 -0.35 1 72.12 251 SER B O 1
ATOM 4821 N N . SER B 1 252 ? 15.352 -26.719 0.01 1 63.75 252 SER B N 1
ATOM 4822 C CA . SER B 1 252 ? 15.727 -26.578 1.415 1 63.75 252 SER B CA 1
ATOM 4823 C C . SER B 1 252 ? 17.203 -26.234 1.566 1 63.75 252 SER B C 1
ATOM 4825 O O . SER B 1 252 ? 17.578 -25.516 2.49 1 63.75 252 SER B O 1
ATOM 4827 N N . GLN B 1 253 ? 17.875 -26.75 0.658 1 59.47 253 GLN B N 1
ATOM 4828 C CA . GLN B 1 253 ? 19.297 -26.438 0.677 1 59.47 253 GLN B CA 1
ATOM 4829 C C . GLN B 1 253 ? 19.562 -25.016 0.19 1 59.47 253 GLN B C 1
ATOM 4831 O O . GLN B 1 253 ? 20.453 -24.344 0.696 1 59.47 253 GLN B O 1
ATOM 4836 N N . GLN B 1 254 ? 18.781 -24.672 -0.741 1 58.16 254 GLN B N 1
ATOM 4837 C CA . GLN B 1 254 ? 18.891 -23.344 -1.329 1 58.16 254 GLN B CA 1
ATOM 4838 C C . GLN B 1 254 ? 18.531 -22.25 -0.319 1 58.16 254 GLN B C 1
ATOM 4840 O O . GLN B 1 254 ? 19.156 -21.203 -0.28 1 58.16 254 GLN B O 1
ATOM 4845 N N . PHE B 1 255 ? 17.531 -22.625 0.461 1 56.44 255 PHE B N 1
ATOM 4846 C CA . PHE B 1 255 ? 17.047 -21.641 1.417 1 56.44 255 PHE B CA 1
ATOM 4847 C C . PHE B 1 255 ? 17.688 -21.844 2.781 1 56.44 255 PHE B C 1
ATOM 4849 O O . PHE B 1 255 ? 17.328 -21.172 3.75 1 56.44 255 PHE B O 1
ATOM 4856 N N . GLN B 1 256 ? 18.406 -23.047 2.906 1 50.91 256 GLN B N 1
ATOM 4857 C CA . GLN B 1 256 ? 19.109 -23.266 4.16 1 50.91 256 GLN B CA 1
ATOM 4858 C C . GLN B 1 256 ? 19.938 -22.031 4.551 1 50.91 256 GLN B C 1
ATOM 4860 O O . GLN B 1 256 ? 20.531 -22 5.625 1 50.91 256 GLN B O 1
ATOM 4865 N N . ILE B 1 257 ? 20.031 -21.172 3.689 1 47.94 257 ILE B N 1
ATOM 4866 C CA . ILE B 1 257 ? 20.688 -19.938 4.129 1 47.94 257 ILE B CA 1
ATOM 4867 C C . ILE B 1 257 ? 19.938 -19.359 5.324 1 47.94 257 ILE B C 1
ATOM 4869 O O . ILE B 1 257 ? 20.531 -18.703 6.18 1 47.94 257 ILE B O 1
ATOM 4873 N N . LYS B 1 258 ? 18.609 -19.547 5.336 1 54.5 258 LYS B N 1
ATOM 4874 C CA . LYS B 1 258 ? 17.984 -19.125 6.586 1 54.5 258 LYS B CA 1
ATOM 4875 C C . LYS B 1 258 ? 17.969 -20.25 7.602 1 54.5 258 LYS B C 1
ATOM 4877 O O . LYS B 1 258 ? 17.406 -21.328 7.34 1 54.5 258 LYS B O 1
ATOM 4882 N N . LYS B 1 259 ? 18.828 -20.281 8.539 1 58.31 259 LYS B N 1
ATOM 4883 C CA . LYS B 1 259 ? 19.172 -21.266 9.562 1 58.31 259 LYS B CA 1
ATOM 4884 C C . LYS B 1 259 ? 17.922 -22.031 10.016 1 58.31 259 LYS B C 1
ATOM 4886 O O . LYS B 1 259 ? 18 -23.234 10.305 1 58.31 259 LYS B O 1
ATOM 4891 N N . ASN B 1 260 ? 16.719 -21.406 9.859 1 75.94 260 ASN B N 1
ATOM 4892 C CA . ASN B 1 260 ? 15.586 -22.109 10.453 1 75.94 260 ASN B CA 1
ATOM 4893 C C . ASN B 1 260 ? 14.43 -22.234 9.461 1 75.94 260 ASN B C 1
ATOM 4895 O O . ASN B 1 260 ? 13.258 -22.188 9.859 1 75.94 260 ASN B O 1
ATOM 4899 N N . TRP B 1 261 ? 14.789 -22.484 8.164 1 77.31 261 TRP B N 1
ATOM 4900 C CA . TRP B 1 261 ? 13.758 -22.516 7.133 1 77.31 261 TRP B CA 1
ATOM 4901 C C . TRP B 1 261 ? 12.836 -23.719 7.316 1 77.31 261 TRP B C 1
ATOM 4903 O O . TRP B 1 261 ? 11.609 -23.562 7.293 1 77.31 261 TRP B O 1
ATOM 4913 N N . THR B 1 262 ? 13.438 -24.891 7.539 1 76.94 262 THR B N 1
ATOM 4914 C CA . THR B 1 262 ? 12.648 -26.125 7.691 1 76.94 262 THR B CA 1
ATOM 4915 C C . THR B 1 262 ? 11.711 -26.016 8.891 1 76.94 262 THR B C 1
ATOM 4917 O O . THR B 1 262 ? 10.539 -26.375 8.797 1 76.94 262 THR B O 1
ATOM 4920 N N . GLN B 1 263 ? 12.234 -25.5 9.914 1 84 263 GLN B N 1
ATOM 4921 C CA . GLN B 1 263 ? 11.43 -25.344 11.125 1 84 263 GLN B CA 1
ATOM 4922 C C . GLN B 1 263 ? 10.289 -24.359 10.898 1 84 263 GLN B C 1
ATOM 4924 O O . GLN B 1 263 ? 9.164 -24.594 11.352 1 84 263 GLN B O 1
ATOM 4929 N N . ILE B 1 264 ? 10.586 -23.297 10.234 1 87.88 264 ILE B N 1
ATOM 4930 C CA . ILE B 1 264 ? 9.578 -22.281 9.945 1 87.88 264 ILE B CA 1
ATOM 4931 C C . ILE B 1 264 ? 8.469 -22.875 9.086 1 87.88 264 ILE B C 1
ATOM 4933 O O . ILE B 1 264 ? 7.281 -22.719 9.398 1 87.88 264 ILE B O 1
ATOM 4937 N N . MET B 1 265 ? 8.836 -23.609 8.086 1 87 265 MET B N 1
ATOM 4938 C CA . MET B 1 265 ? 7.855 -24.203 7.172 1 87 265 MET B CA 1
ATOM 4939 C C . MET B 1 265 ? 7.02 -25.266 7.875 1 87 265 MET B C 1
ATOM 4941 O O . MET B 1 265 ? 5.805 -25.344 7.668 1 87 265 MET B O 1
ATOM 4945 N N . GLU B 1 266 ? 7.668 -26.031 8.688 1 87.81 266 GLU B N 1
ATOM 4946 C CA . GLU B 1 266 ? 6.938 -27.016 9.469 1 87.81 266 GLU B CA 1
ATOM 4947 C C . GLU B 1 266 ? 5.941 -26.359 10.406 1 87.81 266 GLU B C 1
ATOM 4949 O O . GLU B 1 266 ? 4.816 -26.844 10.57 1 87.81 266 GLU B O 1
ATOM 4954 N N . GLY B 1 267 ? 6.41 -25.344 11.062 1 93.06 267 GLY B N 1
ATOM 4955 C CA . GLY B 1 267 ? 5.504 -24.562 11.891 1 93.06 267 GLY B CA 1
ATOM 4956 C C . GLY B 1 267 ? 4.293 -24.062 11.125 1 93.06 267 GLY B C 1
ATOM 4957 O O . GLY B 1 267 ? 3.166 -24.141 11.617 1 93.06 267 GLY B O 1
ATOM 4958 N N . ARG B 1 268 ? 4.508 -23.562 9.938 1 96.06 268 ARG B N 1
ATOM 4959 C CA . ARG B 1 268 ? 3.432 -23.031 9.109 1 96.06 268 ARG B CA 1
ATOM 4960 C C . ARG B 1 268 ? 2.465 -24.141 8.703 1 96.06 268 ARG B C 1
ATOM 4962 O O . ARG B 1 268 ? 1.248 -23.938 8.695 1 96.06 268 ARG B O 1
ATOM 4969 N N . MET B 1 269 ? 2.973 -25.297 8.406 1 95.31 269 MET B N 1
ATOM 4970 C CA . MET B 1 269 ? 2.158 -26.438 7.992 1 95.31 269 MET B CA 1
ATOM 4971 C C . MET B 1 269 ? 1.182 -26.844 9.094 1 95.31 269 MET B C 1
ATOM 4973 O O . MET B 1 269 ? 0.039 -27.203 8.812 1 95.31 269 MET B O 1
ATOM 4977 N N . SER B 1 270 ? 1.62 -26.734 10.305 1 96.88 270 SER B N 1
ATOM 4978 C CA . SER B 1 270 ? 0.805 -27.156 11.445 1 96.88 270 SER B CA 1
ATOM 4979 C C . SER B 1 270 ? -0.396 -26.219 11.625 1 96.88 270 SER B C 1
ATOM 4981 O O . SER B 1 270 ? -1.328 -26.547 12.359 1 96.88 270 SER B O 1
ATOM 4983 N N . HIS B 1 271 ? -0.416 -25.109 10.961 1 97.94 271 HIS B N 1
ATOM 4984 C CA . HIS B 1 271 ? -1.497 -24.141 11.086 1 97.94 271 HIS B CA 1
ATOM 4985 C C . HIS B 1 271 ? -2.496 -24.266 9.945 1 97.94 271 HIS B C 1
ATOM 4987 O O . HIS B 1 271 ? -3.475 -23.516 9.883 1 97.94 271 HIS B O 1
ATOM 4993 N N . ILE B 1 272 ? -2.293 -25.188 9.047 1 97.62 272 ILE B N 1
ATOM 4994 C CA . ILE B 1 272 ? -3.219 -25.469 7.949 1 97.62 272 ILE B CA 1
ATOM 4995 C C . ILE B 1 272 ? -4.074 -26.688 8.289 1 97.62 272 ILE B C 1
ATOM 4997 O O . ILE B 1 272 ? -3.549 -27.781 8.461 1 97.62 272 ILE B O 1
ATOM 5001 N N . LYS B 1 273 ? -5.34 -26.578 8.297 1 96.25 273 LYS B N 1
ATOM 5002 C CA . LYS B 1 273 ? -6.262 -27.609 8.773 1 96.25 273 LYS B CA 1
ATOM 5003 C C . LYS B 1 273 ? -6.316 -28.781 7.805 1 96.25 273 LYS B C 1
ATOM 5005 O O . LYS B 1 273 ? -6.281 -29.938 8.227 1 96.25 273 LYS B O 1
ATOM 5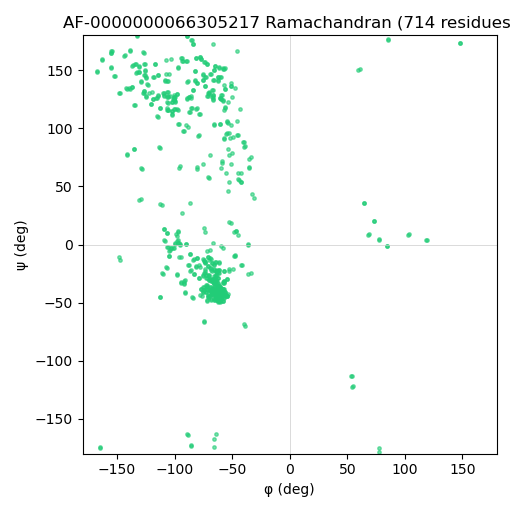010 N N . ASN B 1 274 ? -6.465 -28.516 6.547 1 96.44 274 ASN B N 1
ATOM 5011 C CA . ASN B 1 274 ? -6.555 -29.531 5.512 1 96.44 274 ASN B CA 1
ATOM 5012 C C . ASN B 1 274 ? -5.348 -29.484 4.578 1 96.44 274 ASN B C 1
ATOM 5014 O O . ASN B 1 274 ? -5.43 -28.953 3.475 1 96.44 274 ASN B O 1
ATOM 5018 N N . LEU B 1 275 ? -4.254 -30.156 5.035 1 97.5 275 LEU B N 1
ATOM 5019 C CA . LEU B 1 275 ? -2.99 -30.062 4.316 1 97.5 275 LEU B CA 1
ATOM 5020 C C . LEU B 1 275 ? -2.537 -31.438 3.824 1 97.5 275 LEU B C 1
ATOM 5022 O O . LEU B 1 275 ? -2.549 -32.406 4.586 1 97.5 275 LEU B O 1
ATOM 5026 N N . LYS B 1 276 ? -2.299 -31.516 2.602 1 97.06 276 LYS B N 1
ATOM 5027 C CA . LYS B 1 276 ? -1.516 -32.594 2.012 1 97.06 276 LYS B CA 1
ATOM 5028 C C . LYS B 1 276 ? -0.127 -32.125 1.604 1 97.06 276 LYS B C 1
ATOM 5030 O O . LYS B 1 276 ? 0.024 -31 1.096 1 97.06 276 LYS B O 1
ATOM 5035 N N . GLN B 1 277 ? 0.871 -32.938 1.813 1 95.12 277 GLN B N 1
ATOM 5036 C CA . GLN B 1 277 ? 2.242 -32.562 1.486 1 95.12 277 GLN B CA 1
ATOM 5037 C C . GLN B 1 277 ? 2.887 -33.562 0.556 1 95.12 277 GLN B C 1
ATOM 5039 O O . GLN B 1 277 ? 2.631 -34.781 0.672 1 95.12 277 GLN B O 1
ATOM 5044 N N . LEU B 1 278 ? 3.68 -33.062 -0.336 1 94.62 278 LEU B N 1
ATOM 5045 C CA . LEU B 1 278 ? 4.48 -33.875 -1.247 1 94.62 278 LEU B CA 1
ATOM 5046 C C . LEU B 1 278 ? 5.895 -33.312 -1.368 1 94.62 278 LEU B C 1
ATOM 5048 O O . LEU B 1 278 ? 6.086 -32.094 -1.444 1 94.62 278 LEU B O 1
ATOM 5052 N N . VAL B 1 279 ? 6.906 -34.188 -1.32 1 91.94 279 VAL B N 1
ATOM 5053 C CA . VAL B 1 279 ? 8.297 -33.812 -1.544 1 91.94 279 VAL B CA 1
ATOM 5054 C C . VAL B 1 279 ? 8.781 -34.375 -2.871 1 91.94 279 VAL B C 1
ATOM 5056 O O . VAL B 1 279 ? 8.602 -35.562 -3.139 1 91.94 279 VAL B O 1
ATOM 5059 N N . VAL B 1 280 ? 9.375 -33.594 -3.682 1 93.38 280 VAL B N 1
ATOM 5060 C CA . VAL B 1 280 ? 9.82 -34.031 -4.996 1 93.38 280 VAL B CA 1
ATOM 5061 C C . VAL B 1 280 ? 11.273 -33.625 -5.223 1 93.38 280 VAL B C 1
ATOM 5063 O O . VAL B 1 280 ? 11.734 -32.625 -4.637 1 93.38 280 VAL B O 1
ATOM 5066 N N . PRO B 1 281 ? 11.977 -34.375 -6.07 1 89.88 281 PRO B N 1
ATOM 5067 C CA . PRO B 1 281 ? 13.328 -33.938 -6.414 1 89.88 281 PRO B CA 1
ATOM 5068 C C . PRO B 1 281 ? 13.328 -32.656 -7.238 1 89.88 281 PRO B C 1
ATOM 5070 O O . PRO B 1 281 ? 12.523 -32.5 -8.164 1 89.88 281 PRO B O 1
ATOM 5073 N N . GLY B 1 282 ? 14.203 -31.703 -6.824 1 89.31 282 GLY B N 1
ATOM 5074 C CA . GLY B 1 282 ? 14.352 -30.5 -7.645 1 89.31 282 GLY B CA 1
ATOM 5075 C C . GLY B 1 282 ? 14.664 -29.266 -6.836 1 89.31 282 GLY B C 1
ATOM 5076 O O . GLY B 1 282 ? 14.734 -29.312 -5.609 1 89.31 282 GLY B O 1
ATOM 5077 N N . SER B 1 283 ? 14.93 -28.219 -7.633 1 89.56 283 SER B N 1
ATOM 5078 C CA . SER B 1 283 ? 15.25 -26.922 -7.051 1 89.56 283 SER B CA 1
ATOM 5079 C C . SER B 1 283 ? 13.984 -26.125 -6.738 1 89.56 283 SER B C 1
ATOM 5081 O O . SER B 1 283 ? 12.883 -26.672 -6.77 1 89.56 283 SER B O 1
ATOM 5083 N N . HIS B 1 284 ? 14.148 -24.812 -6.324 1 92 284 HIS B N 1
ATOM 5084 C CA . HIS B 1 284 ? 13.039 -23.906 -6.078 1 92 284 HIS B CA 1
ATOM 5085 C C . HIS B 1 284 ? 12.102 -23.844 -7.277 1 92 284 HIS B C 1
ATOM 5087 O O . HIS B 1 284 ? 10.922 -23.5 -7.133 1 92 284 HIS B O 1
ATOM 5093 N N . HIS B 1 285 ? 12.586 -24.188 -8.477 1 95.12 285 HIS B N 1
ATOM 5094 C CA . HIS B 1 285 ? 11.797 -24.188 -9.703 1 95.12 285 HIS B CA 1
ATOM 5095 C C . HIS B 1 285 ? 11.555 -25.594 -10.219 1 95.12 285 HIS B C 1
ATOM 5097 O O . HIS B 1 285 ? 11.531 -25.828 -11.43 1 95.12 285 HIS B O 1
ATOM 5103 N N . PHE B 1 286 ? 11.406 -26.547 -9.352 1 93.75 286 PHE B N 1
ATOM 5104 C CA . PHE B 1 286 ? 11.227 -27.953 -9.719 1 93.75 286 PHE B CA 1
ATOM 5105 C C . PHE B 1 286 ? 10.055 -28.125 -10.68 1 93.75 286 PHE B C 1
ATOM 5107 O O . PHE B 1 286 ? 10.062 -29.016 -11.531 1 93.75 286 PHE B O 1
ATOM 5114 N N . HIS B 1 287 ? 9.047 -27.266 -10.609 1 95.25 287 HIS B N 1
ATOM 5115 C CA . HIS B 1 287 ? 7.832 -27.391 -11.406 1 95.25 287 HIS B CA 1
ATOM 5116 C C . HIS B 1 287 ? 8.109 -27.078 -12.875 1 95.25 287 HIS B C 1
ATOM 5118 O O . HIS B 1 287 ? 7.266 -27.344 -13.734 1 95.25 287 HIS B O 1
ATOM 5124 N N . MET B 1 288 ? 9.305 -26.547 -13.109 1 95.44 288 MET B N 1
ATOM 5125 C CA . MET B 1 288 ? 9.719 -26.312 -14.492 1 95.44 288 MET B CA 1
ATOM 5126 C C . MET B 1 288 ? 10.719 -27.375 -14.945 1 95.44 288 MET B C 1
ATOM 5128 O O . MET B 1 288 ? 11.156 -27.375 -16.094 1 95.44 288 MET B O 1
ATOM 5132 N N . GLU B 1 289 ? 11.094 -28.266 -14.07 1 90.5 289 GLU B N 1
ATOM 5133 C CA . GLU B 1 289 ? 12.211 -29.172 -14.312 1 90.5 289 GLU B CA 1
ATOM 5134 C C . GLU B 1 289 ? 11.734 -30.625 -14.438 1 90.5 289 GLU B C 1
ATOM 5136 O O . GLU B 1 289 ? 12.25 -31.375 -15.25 1 90.5 289 GLU B O 1
ATOM 5141 N N . ASN B 1 290 ? 10.891 -31.016 -13.57 1 88.12 290 ASN B N 1
ATOM 5142 C CA . ASN B 1 290 ? 10.453 -32.406 -13.523 1 88.12 290 ASN B CA 1
ATOM 5143 C C . ASN B 1 290 ? 8.969 -32.531 -13.211 1 88.12 290 ASN B C 1
ATOM 5145 O O . ASN B 1 290 ? 8.586 -33.031 -12.156 1 88.12 290 ASN B O 1
ATOM 5149 N N . THR B 1 291 ? 8.188 -32.281 -14.273 1 93.81 291 THR B N 1
ATOM 5150 C CA . THR B 1 291 ? 6.746 -32.188 -14.055 1 93.81 291 THR B CA 1
ATOM 5151 C C . THR B 1 291 ? 6.172 -33.594 -13.781 1 93.81 291 THR B C 1
ATOM 5153 O O . THR B 1 291 ? 5.133 -33.719 -13.125 1 93.81 291 THR B O 1
ATOM 5156 N N . SER B 1 292 ? 6.805 -34.656 -14.273 1 94.06 292 SER B N 1
ATOM 5157 C CA . SER B 1 292 ? 6.301 -36.031 -14.117 1 94.06 292 SER B CA 1
ATOM 5158 C C . SER B 1 292 ? 6.309 -36.469 -12.656 1 94.06 292 SER B C 1
ATOM 5160 O O . SER B 1 292 ? 5.555 -37.344 -12.266 1 94.06 292 SER B O 1
ATOM 5162 N N . ALA B 1 293 ? 7.105 -35.812 -11.859 1 94.31 293 ALA B N 1
ATOM 5163 C CA . ALA B 1 293 ? 7.285 -36.188 -10.461 1 94.31 293 ALA B CA 1
ATOM 5164 C C . ALA B 1 293 ? 6.07 -35.812 -9.625 1 94.31 293 ALA B C 1
ATOM 5166 O O . ALA B 1 293 ? 5.891 -36.312 -8.516 1 94.31 293 ALA B O 1
ATOM 5167 N N . PHE B 1 294 ? 5.16 -34.938 -10.156 1 96.31 294 PHE B N 1
ATOM 5168 C CA . PHE B 1 294 ? 4.121 -34.438 -9.25 1 96.31 294 PHE B CA 1
ATOM 5169 C C . PHE B 1 294 ? 2.826 -34.188 -10.008 1 96.31 294 PHE B C 1
ATOM 5171 O O . PHE B 1 294 ? 1.795 -33.875 -9.398 1 96.31 294 PHE B O 1
ATOM 5178 N N . SER B 1 295 ? 2.775 -34.156 -11.367 1 97.25 295 SER B N 1
ATOM 5179 C CA . SER B 1 295 ? 1.601 -33.812 -12.156 1 97.25 295 SER B CA 1
ATOM 5180 C C . SER B 1 295 ? 0.396 -34.656 -11.781 1 97.25 295 SER B C 1
ATOM 5182 O O . SER B 1 295 ? -0.72 -34.156 -11.656 1 97.25 295 SER B O 1
ATOM 5184 N N . GLN B 1 296 ? 0.648 -35.969 -11.586 1 97 296 GLN B N 1
ATOM 5185 C CA . GLN B 1 296 ? -0.439 -36.875 -11.234 1 97 296 GLN B CA 1
ATOM 5186 C C . GLN B 1 296 ? -1.003 -36.531 -9.852 1 97 296 GLN B C 1
ATOM 5188 O O . GLN B 1 296 ? -2.209 -36.656 -9.625 1 97 296 GLN B O 1
ATOM 5193 N N . ASP B 1 297 ? -0.163 -36.188 -8.914 1 97.31 297 ASP B N 1
ATOM 5194 C CA . ASP B 1 297 ? -0.596 -35.812 -7.578 1 97.31 297 ASP B CA 1
ATOM 5195 C C . ASP B 1 297 ? -1.493 -34.594 -7.617 1 97.31 297 ASP B C 1
ATOM 5197 O O . ASP B 1 297 ? -2.5 -34.5 -6.91 1 97.31 297 ASP B O 1
ATOM 5201 N N . ILE B 1 298 ? -1.135 -33.594 -8.469 1 98.12 298 ILE B N 1
ATOM 5202 C CA . ILE B 1 298 ? -1.945 -32.375 -8.617 1 98.12 298 ILE B CA 1
ATOM 5203 C C . ILE B 1 298 ? -3.316 -32.75 -9.18 1 98.12 298 ILE B C 1
ATOM 5205 O O . ILE B 1 298 ? -4.344 -32.281 -8.695 1 98.12 298 ILE B O 1
ATOM 5209 N N . LEU B 1 299 ? -3.318 -33.594 -10.211 1 97.81 299 LEU B N 1
ATOM 5210 C CA . LEU B 1 299 ? -4.57 -34 -10.844 1 97.81 299 LEU B CA 1
ATOM 5211 C C . LEU B 1 299 ? -5.477 -34.719 -9.852 1 97.81 299 LEU B C 1
ATOM 5213 O O . LEU B 1 299 ? -6.668 -34.438 -9.758 1 97.81 299 LEU B O 1
ATOM 5217 N N . GLU B 1 300 ? -4.914 -35.625 -9.039 1 97.25 300 GLU B N 1
ATOM 5218 C CA . GLU B 1 300 ? -5.691 -36.344 -8.031 1 97.25 300 GLU B CA 1
ATOM 5219 C C . GLU B 1 300 ? -6.262 -35.375 -6.992 1 97.25 300 GLU B C 1
ATOM 5221 O O . GLU B 1 300 ? -7.422 -35.5 -6.594 1 97.25 300 GLU B O 1
ATOM 5226 N N . PHE B 1 301 ? -5.5 -34.5 -6.555 1 97.62 301 PHE B N 1
ATOM 5227 C CA . PHE B 1 301 ? -5.918 -33.5 -5.582 1 97.62 301 PHE B CA 1
ATOM 5228 C C . PHE B 1 301 ? -7.059 -32.656 -6.133 1 97.62 301 PHE B C 1
ATOM 5230 O O . PHE B 1 301 ? -8.023 -32.375 -5.422 1 97.62 301 PHE B O 1
ATOM 5237 N N . MET B 1 302 ? -6.984 -32.188 -7.496 1 97.12 302 MET B N 1
ATOM 5238 C CA . MET B 1 302 ? -7.953 -31.312 -8.133 1 97.12 302 MET B CA 1
ATOM 5239 C C . MET B 1 302 ? -9.289 -32.031 -8.336 1 97.12 302 MET B C 1
ATOM 5241 O O . MET B 1 302 ? -10.344 -31.391 -8.297 1 97.12 302 MET B O 1
ATOM 5245 N N . PHE B 1 303 ? -9.258 -33.344 -8.516 1 94.06 303 PHE B N 1
ATOM 5246 C CA . PHE B 1 303 ? -10.477 -34.062 -8.867 1 94.06 303 PHE B CA 1
ATOM 5247 C C . PHE B 1 303 ? -11 -34.844 -7.676 1 94.06 303 PHE B C 1
ATOM 5249 O O . PHE B 1 303 ? -12.008 -35.562 -7.789 1 94.06 303 PHE B O 1
ATOM 5256 N N . GLU B 1 304 ? -10.297 -34.812 -6.555 1 88.31 304 GLU B N 1
ATOM 5257 C CA . GLU B 1 304 ? -10.797 -35.438 -5.328 1 88.31 304 GLU B CA 1
ATOM 5258 C C . GLU B 1 304 ? -12.125 -34.812 -4.906 1 88.31 304 GLU B C 1
ATOM 5260 O O . GLU B 1 304 ? -12.32 -33.594 -5.02 1 88.31 304 GLU B O 1
ATOM 5265 N N . GLU B 1 305 ? -13.203 -35.719 -4.637 1 73.69 305 GLU B N 1
ATOM 5266 C CA . GLU B 1 305 ? -14.516 -35.25 -4.199 1 73.69 305 GLU B CA 1
ATOM 5267 C C . GLU B 1 305 ? -14.414 -34.438 -2.914 1 73.69 305 GLU B C 1
ATOM 5269 O O . GLU B 1 305 ? -13.602 -34.75 -2.039 1 73.69 305 GLU B O 1
ATOM 5274 N N . LYS B 1 306 ? -14.93 -33.156 -2.924 1 61.06 306 LYS B N 1
ATOM 5275 C CA . LYS B 1 306 ? -14.953 -32.281 -1.762 1 61.06 306 LYS B CA 1
ATOM 5276 C C . LYS B 1 306 ? -15.695 -32.938 -0.596 1 61.06 306 LYS B C 1
ATOM 5278 O O . LYS B 1 306 ? -16.781 -33.469 -0.776 1 61.06 306 LYS B O 1
ATOM 5283 N N . ASP B 1 307 ? -15.148 -33.594 0.242 1 50.28 307 ASP B N 1
ATOM 5284 C CA . ASP B 1 307 ? -16 -33.812 1.403 1 50.28 307 ASP B CA 1
ATOM 5285 C C . ASP B 1 307 ? -16.797 -32.594 1.778 1 50.28 307 ASP B C 1
ATOM 5287 O O . ASP B 1 307 ? -16.219 -31.516 2.021 1 50.28 307 ASP B O 1
ATOM 5291 N N . LEU B 1 308 ? -17.969 -32.344 1.154 1 42 308 LEU B N 1
ATOM 5292 C CA . LEU B 1 308 ? -18.938 -31.25 1.178 1 42 308 LEU B CA 1
ATOM 5293 C C . LEU B 1 308 ? -19.062 -30.672 2.58 1 42 308 LEU B C 1
ATOM 5295 O O . LEU B 1 308 ? -20.031 -29.984 2.889 1 42 308 LEU B O 1
ATOM 5299 N N . SER B 1 309 ? -18.422 -31.078 3.529 1 41.22 309 SER B N 1
ATOM 5300 C CA . SER B 1 309 ? -18.828 -30.344 4.723 1 41.22 309 SER B CA 1
ATOM 5301 C C . SER B 1 309 ? -18.578 -28.844 4.551 1 41.22 309 SER B C 1
ATOM 5303 O O . SER B 1 309 ? -18.812 -28.062 5.48 1 41.22 309 SER B O 1
ATOM 5305 N N . PHE B 1 310 ? -18.031 -28.516 3.41 1 40.5 310 PHE B N 1
ATOM 5306 C CA . PHE B 1 310 ? -17.766 -27.078 3.326 1 40.5 310 PHE B CA 1
ATOM 5307 C C . PHE B 1 310 ? -18.891 -26.359 2.6 1 40.5 310 PHE B C 1
ATOM 5309 O O . PHE B 1 310 ? -19.078 -26.547 1.394 1 40.5 310 PHE B O 1
ATOM 5316 N N . THR B 1 311 ? -20.062 -26.312 3.135 1 37.59 311 THR B N 1
ATOM 5317 C CA . THR B 1 311 ? -21.016 -25.359 2.574 1 37.59 311 THR B CA 1
ATOM 5318 C C . THR B 1 311 ? -20.5 -23.938 2.693 1 37.59 311 THR B C 1
ATOM 5320 O O . THR B 1 311 ? -20.266 -23.453 3.799 1 37.59 311 THR B O 1
ATOM 5323 N N . PRO B 1 312 ? -20.047 -23.391 1.667 1 38.06 312 PRO B N 1
ATOM 5324 C CA . PRO B 1 312 ? -19.75 -21.969 1.831 1 38.06 312 PRO B CA 1
ATOM 5325 C C . PRO B 1 312 ? -20.859 -21.219 2.555 1 38.06 312 PRO B C 1
ATOM 5327 O O . PRO B 1 312 ? -22.047 -21.406 2.252 1 38.06 312 PRO B O 1
ATOM 5330 N N . SER B 1 313 ? -20.812 -21.047 3.791 1 34 313 SER B N 1
ATOM 5331 C CA . SER B 1 313 ? -21.859 -20.266 4.453 1 34 313 SER B CA 1
ATOM 5332 C C . SER B 1 313 ? -22.25 -19.062 3.615 1 34 313 SER B C 1
ATOM 5334 O O . SER B 1 313 ? -21.406 -18.25 3.242 1 34 313 SER B O 1
ATOM 5336 N N . SER B 1 314 ? -23.188 -19.234 2.73 1 34.41 314 SER B N 1
ATOM 5337 C CA . SER B 1 314 ? -23.766 -18.062 2.098 1 34.41 314 SER B CA 1
ATOM 5338 C C . SER B 1 314 ? -23.844 -16.891 3.078 1 34.41 314 SER B C 1
ATOM 5340 O O . SER B 1 314 ? -24.641 -16.922 4.02 1 34.41 314 SER B O 1
ATOM 5342 N N . THR B 1 315 ? -22.812 -16.328 3.359 1 33.91 315 THR B N 1
ATOM 5343 C CA . THR B 1 315 ? -22.766 -15.125 4.191 1 33.91 315 THR B CA 1
ATOM 5344 C C . THR B 1 315 ? -23.812 -14.117 3.744 1 33.91 315 THR B C 1
ATOM 5346 O O . THR B 1 315 ? -23.719 -12.93 4.066 1 33.91 315 THR B O 1
ATOM 5349 N N . THR B 1 316 ? -24.75 -14.516 2.879 1 35.44 316 THR B N 1
ATOM 5350 C CA . THR B 1 316 ? -25.844 -13.57 2.701 1 35.44 316 THR B CA 1
ATOM 5351 C C . THR B 1 316 ? -26.531 -13.281 4.031 1 35.44 316 THR B C 1
ATOM 5353 O O . THR B 1 316 ? -26.969 -12.156 4.277 1 35.44 316 THR B O 1
ATOM 5356 N N . GLN B 1 317 ? -26.672 -14.32 4.887 1 33.5 317 GLN B N 1
ATOM 5357 C CA . GLN B 1 317 ? -27.375 -14.086 6.145 1 33.5 317 GLN B CA 1
ATOM 5358 C C . GLN B 1 317 ? -26.531 -13.258 7.102 1 33.5 317 GLN B C 1
ATOM 5360 O O . GLN B 1 317 ? -27.062 -12.469 7.891 1 33.5 317 GLN B O 1
ATOM 5365 N N . GLN B 1 318 ? -25.219 -13.414 7.121 1 33.97 318 GLN B N 1
ATOM 5366 C CA . GLN B 1 318 ? -24.438 -12.586 8.031 1 33.97 318 GLN B CA 1
ATOM 5367 C C . GLN B 1 318 ? -24.25 -11.18 7.473 1 33.97 318 GLN B C 1
ATOM 5369 O O . GLN B 1 318 ? -23.875 -10.258 8.203 1 33.97 318 GLN B O 1
ATOM 5374 N N . GLN B 1 319 ? -24.438 -10.945 6.215 1 33.91 319 GLN B N 1
ATOM 5375 C CA . GLN B 1 319 ? -24.531 -9.586 5.695 1 33.91 319 GLN B CA 1
ATOM 5376 C C . GLN B 1 319 ? -25.766 -8.875 6.25 1 33.91 319 GLN B C 1
ATOM 5378 O O . GLN B 1 319 ? -25.734 -7.66 6.477 1 33.91 319 GLN B O 1
ATOM 5383 N N . GLN B 1 320 ? -26.875 -9.586 6.453 1 33.47 320 GLN B N 1
ATOM 5384 C CA . GLN B 1 320 ? -28.062 -8.961 7.035 1 33.47 320 GLN B CA 1
ATOM 5385 C C . GLN B 1 320 ? -27.859 -8.68 8.523 1 33.47 320 GLN B C 1
ATOM 5387 O O . GLN B 1 320 ? -28.344 -7.668 9.039 1 33.47 320 GLN B O 1
ATOM 5392 N N . GLN B 1 321 ? -27.234 -9.586 9.289 1 33.16 321 GLN B N 1
ATOM 5393 C CA . GLN B 1 321 ? -27.094 -9.32 10.719 1 33.16 321 GLN B CA 1
ATOM 5394 C C . GLN B 1 321 ? -26.016 -8.266 10.977 1 33.16 321 GLN B C 1
ATOM 5396 O O . GLN B 1 321 ? -26.125 -7.477 11.914 1 33.16 321 GLN B O 1
ATOM 5401 N N . GLN B 1 322 ? -24.906 -8.25 10.289 1 32.22 322 GLN B N 1
ATOM 5402 C CA . GLN B 1 322 ? -23.922 -7.199 10.516 1 32.22 322 GLN B CA 1
ATOM 5403 C C . GLN B 1 322 ? -24.391 -5.871 9.93 1 32.22 322 GLN B C 1
ATOM 5405 O O . GLN B 1 322 ? -23.844 -4.812 10.266 1 32.22 322 GLN B O 1
ATOM 5410 N N . GLN B 1 323 ? -25.312 -5.805 8.977 1 31.83 323 GLN B N 1
ATOM 5411 C CA . GLN B 1 323 ? -26.016 -4.57 8.656 1 31.83 323 GLN B CA 1
ATOM 5412 C C . GLN B 1 323 ? -26.859 -4.094 9.844 1 31.83 323 GLN B C 1
ATOM 5414 O O . GLN B 1 323 ? -27.016 -2.889 10.047 1 31.83 323 GLN B O 1
ATOM 5419 N N . GLN B 1 324 ? -27.547 -5.016 10.578 1 31.42 324 GLN B N 1
ATOM 5420 C CA . GLN B 1 324 ? -28.297 -4.586 11.75 1 31.42 324 GLN B CA 1
ATOM 5421 C C . GLN B 1 324 ? -27.359 -4.172 12.883 1 31.42 324 GLN B C 1
ATOM 5423 O O . GLN B 1 324 ? -27.656 -3.23 13.625 1 31.42 324 GLN B O 1
ATOM 5428 N N . SER B 1 325 ? -26.312 -4.934 13.172 1 31.59 325 SER B N 1
ATOM 5429 C CA . SER B 1 325 ? -25.438 -4.508 14.258 1 31.59 325 SER B CA 1
ATOM 5430 C C . SER B 1 325 ? -24.594 -3.299 13.844 1 31.59 325 SER B C 1
ATOM 5432 O O . SER B 1 325 ? -24.031 -2.611 14.695 1 31.59 325 SER B O 1
ATOM 5434 N N . ALA B 1 326 ? -24.266 -3.119 12.555 1 29.23 326 ALA B N 1
ATOM 5435 C CA . ALA B 1 326 ? -23.672 -1.86 12.117 1 29.23 326 ALA B CA 1
ATOM 5436 C C . ALA B 1 326 ? -24.656 -0.708 12.266 1 29.23 326 ALA B C 1
ATOM 5438 O O . ALA B 1 326 ? -24.281 0.462 12.195 1 29.23 326 ALA B O 1
ATOM 5439 N N . GLU B 1 327 ? -26 -1.023 12.195 1 28.2 327 GLU B N 1
ATOM 5440 C CA . GLU B 1 327 ? -26.938 0.047 12.531 1 28.2 327 GLU B CA 1
ATOM 5441 C C . GLU B 1 327 ? -26.812 0.46 13.992 1 28.2 327 GLU B C 1
ATOM 5443 O O . GLU B 1 327 ? -27.078 1.613 14.344 1 28.2 327 GLU B O 1
ATOM 5448 N N . ASN B 1 328 ? -26.797 -0.58 14.945 1 27.95 328 ASN B N 1
ATOM 5449 C CA . ASN B 1 328 ? -26.75 -0.143 16.328 1 27.95 328 ASN B CA 1
ATOM 5450 C C . ASN B 1 328 ? -25.359 0.328 16.734 1 27.95 328 ASN B C 1
ATOM 5452 O O . ASN B 1 328 ? -25.156 0.771 17.875 1 27.95 328 ASN B O 1
ATOM 5456 N N . LYS B 1 329 ? -24.344 -0.483 16.312 1 26.91 329 LYS B N 1
ATOM 5457 C CA . LYS B 1 329 ? -23.094 0.028 16.859 1 26.91 329 LYS B CA 1
ATOM 5458 C C . LYS B 1 329 ? -22.688 1.344 16.203 1 26.91 329 LYS B C 1
ATOM 5460 O O . LYS B 1 329 ? -22 1.347 15.188 1 26.91 329 LYS B O 1
ATOM 5465 N N . LYS B 1 330 ? -23.531 2.279 16.281 1 28.97 330 LYS B N 1
ATOM 5466 C CA . LYS B 1 330 ? -23.438 3.717 16.047 1 28.97 330 LYS B CA 1
ATOM 5467 C C . LYS B 1 330 ? -22.141 4.285 16.609 1 28.97 330 LYS B C 1
ATOM 5469 O O . LYS B 1 330 ? -21.938 5.504 16.609 1 28.97 330 LYS B O 1
ATOM 5474 N N . GLY B 1 331 ? -21.531 3.516 17.5 1 25.17 331 GLY B N 1
ATOM 5475 C CA . GLY B 1 331 ? -20.734 4.363 18.359 1 25.17 331 GLY B CA 1
ATOM 5476 C C . GLY B 1 331 ? -19.469 4.867 17.688 1 25.17 331 GLY B C 1
ATOM 5477 O O . GLY B 1 331 ? -19.094 6.031 17.844 1 25.17 331 GLY B O 1
ATOM 5478 N N . ASP B 1 332 ? -18.5 3.91 17.359 1 27.7 332 ASP B N 1
ATOM 5479 C CA . ASP B 1 332 ? -17.125 4.352 17.625 1 27.7 332 ASP B CA 1
ATOM 5480 C C . ASP B 1 332 ? -16.594 5.176 16.453 1 27.7 332 ASP B C 1
ATOM 5482 O O . ASP B 1 332 ? -15.383 5.398 16.359 1 27.7 332 ASP B O 1
ATOM 5486 N N . ASN B 1 333 ? -17.344 5.125 15.242 1 28.05 333 ASN B N 1
ATOM 5487 C CA . ASN B 1 333 ? -16.641 5.789 14.141 1 28.05 333 ASN B CA 1
ATOM 5488 C C . ASN B 1 333 ? -16.516 7.293 14.391 1 28.05 333 ASN B C 1
ATOM 5490 O O . ASN B 1 333 ? -17.5 7.965 14.688 1 28.05 333 ASN B O 1
ATOM 5494 N N . HIS B 1 334 ? -15.438 7.727 14.75 1 28.61 334 HIS B N 1
ATOM 5495 C CA . HIS B 1 334 ? -15.266 9.156 15.008 1 28.61 334 HIS B CA 1
ATOM 5496 C C . HIS B 1 334 ? -16.016 9.992 13.977 1 28.61 334 HIS B C 1
ATOM 5498 O O . HIS B 1 334 ? -16.672 10.977 14.336 1 28.61 334 HIS B O 1
ATOM 5504 N N . ASN B 1 335 ? -15.539 9.969 12.703 1 29.47 335 ASN B N 1
ATOM 5505 C CA . ASN B 1 335 ? -16.219 10.93 11.844 1 29.47 335 ASN B CA 1
ATOM 5506 C C . ASN B 1 335 ? -17.562 10.391 11.359 1 29.47 335 ASN B C 1
ATOM 5508 O O . ASN B 1 335 ? -17.609 9.531 10.469 1 29.47 335 ASN B O 1
ATOM 5512 N N . GLN B 1 336 ? -18.578 10.188 12.242 1 28.8 336 GLN B N 1
ATOM 5513 C CA . GLN B 1 336 ? -19.938 9.711 12.039 1 28.8 336 GLN B CA 1
ATOM 5514 C C . GLN B 1 336 ? -20.578 10.383 10.828 1 28.8 336 GLN B C 1
ATOM 5516 O O . GLN B 1 336 ? -21.812 10.43 10.719 1 28.8 336 GLN B O 1
ATOM 5521 N N . ILE B 1 337 ? -19.859 11.156 10 1 29.08 337 ILE B N 1
ATOM 5522 C CA . ILE B 1 337 ? -20.828 11.758 9.094 1 29.08 337 ILE B CA 1
ATOM 5523 C C . ILE B 1 337 ? -21.359 10.703 8.133 1 29.08 337 ILE B C 1
ATOM 5525 O O . ILE B 1 337 ? -22.125 11.016 7.211 1 29.08 337 ILE B O 1
ATOM 5529 N N . ALA B 1 338 ? -20.797 9.461 8.172 1 25.42 338 ALA B N 1
ATOM 5530 C CA . ALA B 1 338 ? -21.156 8.789 6.93 1 25.42 338 ALA B CA 1
ATOM 5531 C C . ALA B 1 338 ? -22.656 8.523 6.871 1 25.42 338 ALA B C 1
ATOM 5533 O O . ALA B 1 338 ? -23.312 8.406 7.91 1 25.42 338 ALA B O 1
ATOM 5534 N N . GLU B 1 339 ? -23.156 8.016 5.613 1 27.27 339 GLU B N 1
ATOM 5535 C CA . GLU B 1 339 ? -24.438 7.93 4.918 1 27.27 339 GLU B CA 1
ATOM 5536 C C . GLU B 1 339 ? -25.375 6.941 5.605 1 27.27 339 GLU B C 1
ATOM 5538 O O . GLU B 1 339 ? -25.078 5.75 5.695 1 27.27 339 GLU B O 1
ATOM 5543 N N . GLN B 1 340 ? -26 7.277 6.703 1 27.06 340 GLN B N 1
ATOM 5544 C CA . GLN B 1 340 ? -27.094 6.465 7.238 1 27.06 340 GLN B CA 1
ATOM 5545 C C . GLN B 1 340 ? -28.094 6.102 6.145 1 27.06 340 GLN B C 1
ATOM 5547 O O . GLN B 1 340 ? -29.078 5.41 6.406 1 27.06 340 GLN B O 1
ATOM 5552 N N . ASP B 1 341 ? -28.094 6.594 4.934 1 27.45 341 ASP B N 1
ATOM 5553 C CA . ASP B 1 341 ? -29.422 6.578 4.332 1 27.45 341 ASP B CA 1
ATOM 5554 C C . ASP B 1 341 ? -29.828 5.16 3.934 1 27.45 341 ASP B C 1
ATOM 5556 O O . ASP B 1 341 ? -30.172 4.906 2.777 1 27.45 341 ASP B O 1
ATOM 5560 N N . LEU B 1 342 ? -29.219 4.137 4.262 1 25.73 342 LEU B N 1
ATOM 5561 C CA . LEU B 1 342 ? -29.672 3.031 3.426 1 25.73 342 LEU B CA 1
ATOM 5562 C C . LEU B 1 342 ? -31.109 2.652 3.756 1 25.73 342 LEU B C 1
ATOM 5564 O O . LEU B 1 342 ? -31.594 1.608 3.318 1 25.73 342 LEU B O 1
ATOM 5568 N N . SER B 1 343 ? -31.75 3.287 4.805 1 23.78 343 SER B N 1
ATOM 5569 C CA . SER B 1 343 ? -32.906 2.547 5.285 1 23.78 343 SER B CA 1
ATOM 5570 C C . SER B 1 343 ? -34 2.449 4.215 1 23.78 343 SER B C 1
ATOM 5572 O O . SER B 1 343 ? -33.938 3.178 3.221 1 23.78 343 SER B O 1
ATOM 5574 N N . THR B 1 344 ? -35.312 2.086 4.637 1 25.8 344 THR B N 1
ATOM 5575 C CA . THR B 1 344 ? -36.531 1.314 4.406 1 25.8 344 THR B CA 1
ATOM 5576 C C . THR B 1 344 ? -37.562 2.139 3.631 1 25.8 344 THR B C 1
ATOM 5578 O O . THR B 1 344 ? -38.75 1.789 3.588 1 25.8 344 THR B O 1
ATOM 5581 N N . SER B 1 345 ? -37.219 3.148 2.787 1 23.42 345 SER B N 1
ATOM 5582 C CA . SER B 1 345 ? -38.406 3.885 2.35 1 23.42 345 SER B CA 1
ATOM 5583 C C . SER B 1 345 ? -39.375 2.973 1.623 1 23.42 345 SER B C 1
ATOM 5585 O O . SER B 1 345 ? -39.125 2.527 0.505 1 23.42 345 SER B O 1
ATOM 5587 N N . ASN B 1 346 ? -39.969 1.98 2.336 1 23.84 346 ASN B N 1
ATOM 5588 C CA . ASN B 1 346 ? -41.125 1.234 1.813 1 23.84 346 ASN B CA 1
ATOM 5589 C C . ASN B 1 346 ? -42.25 2.166 1.371 1 23.84 346 ASN B C 1
ATOM 5591 O O . ASN B 1 346 ? -43.031 2.633 2.197 1 23.84 346 ASN B O 1
ATOM 5595 N N . THR B 1 347 ? -42 3.254 0.622 1 23.34 347 THR B N 1
ATOM 5596 C CA . THR B 1 347 ? -43.094 4.117 0.222 1 23.34 347 THR B CA 1
ATOM 5597 C C . THR B 1 347 ? -44.188 3.309 -0.456 1 23.34 347 THR B C 1
ATOM 5599 O O . THR B 1 347 ? -43.938 2.596 -1.43 1 23.34 347 THR B O 1
ATOM 5602 N N . SER B 1 348 ? -45.25 2.893 0.337 1 22.88 348 SER B N 1
ATOM 5603 C CA . SER B 1 348 ? -46.531 2.324 0.011 1 22.88 348 SER B CA 1
ATOM 5604 C C . SER B 1 348 ? -47.25 3.15 -1.055 1 22.88 348 SER B C 1
ATOM 5606 O O . SER B 1 348 ? -47.562 4.32 -0.833 1 22.88 348 SER B O 1
ATOM 5608 N N . SER B 1 349 ? -46.906 3.033 -2.334 1 22.59 349 SER B N 1
ATOM 5609 C CA . SER B 1 349 ? -47.625 3.672 -3.434 1 22.59 349 SER B CA 1
ATOM 5610 C C . SER B 1 349 ? -49.125 3.416 -3.34 1 22.59 349 SER B C 1
ATOM 5612 O O . SER B 1 349 ? -49.562 2.264 -3.293 1 22.59 349 SER B O 1
ATOM 5614 N N . PRO B 1 350 ? -49.938 4.363 -2.664 1 22.78 350 PRO B N 1
ATOM 5615 C CA . PRO B 1 350 ? -51.375 4.207 -2.58 1 22.78 350 PRO B CA 1
ATOM 5616 C C . PRO B 1 350 ? -52.031 4.02 -3.947 1 22.78 350 PRO B C 1
ATOM 5618 O O . PRO B 1 350 ? -51.625 4.66 -4.922 1 22.78 350 PRO B O 1
ATOM 5621 N N . ILE B 1 351 ? -52.469 2.826 -4.348 1 23.92 351 ILE B N 1
ATOM 5622 C CA . ILE B 1 351 ? -53.25 2.42 -5.508 1 23.92 351 ILE B CA 1
ATOM 5623 C C . ILE B 1 351 ? -54.531 3.262 -5.598 1 23.92 351 ILE B C 1
ATOM 5625 O O . ILE B 1 351 ? -55.375 3.227 -4.691 1 23.92 351 ILE B O 1
ATOM 5629 N N . ILE B 1 352 ? -54.531 4.547 -6.062 1 22.25 352 ILE B N 1
ATOM 5630 C CA . ILE B 1 352 ? -55.688 5.391 -6.25 1 22.25 352 ILE B CA 1
ATOM 5631 C C . ILE B 1 352 ? -56.688 4.676 -7.148 1 22.25 352 ILE B C 1
ATOM 5633 O O . ILE B 1 352 ? -56.344 4.242 -8.25 1 22.25 352 ILE B O 1
ATOM 5637 N N . SER B 1 353 ? -57.781 4.176 -6.566 1 21.91 353 SER B N 1
ATOM 5638 C CA . SER B 1 353 ? -59 3.549 -7.078 1 21.91 353 SER B CA 1
ATOM 5639 C C . SER B 1 353 ? -59.75 4.48 -8.023 1 21.91 353 SER B C 1
ATOM 5641 O O . SER B 1 353 ? -60.188 5.562 -7.629 1 21.91 353 SER B O 1
ATOM 5643 N N . LYS B 1 354 ? -59.344 4.801 -9.258 1 22.38 354 LYS B N 1
ATOM 5644 C CA . LYS B 1 354 ? -60.188 5.59 -10.141 1 22.38 354 LYS B CA 1
ATOM 5645 C C . LYS B 1 354 ? -61.594 5.004 -10.203 1 22.38 354 LYS B C 1
ATOM 5647 O O . LYS B 1 354 ? -61.781 3.789 -10.32 1 22.38 354 LYS B O 1
ATOM 5652 N N . PRO B 1 355 ? -62.594 5.836 -9.938 1 24.25 355 PRO B N 1
ATOM 5653 C CA . PRO B 1 355 ? -64 5.582 -9.875 1 24.25 355 PRO B CA 1
ATOM 5654 C C . PRO B 1 355 ? -64.562 4.988 -11.172 1 24.25 355 PRO B C 1
ATOM 5656 O O . PRO B 1 355 ? -63.969 5.16 -12.242 1 24.25 355 PRO B O 1
ATOM 5659 N N . LYS B 1 356 ? -65.438 3.988 -11.125 1 26.25 356 LYS B N 1
ATOM 5660 C CA . LYS B 1 356 ? -66.312 3.352 -12.125 1 26.25 356 LYS B CA 1
ATOM 5661 C C . LYS B 1 356 ? -67.188 4.383 -12.844 1 26.25 356 LYS B C 1
ATOM 5663 O O . LYS B 1 356 ? -67.938 5.074 -12.203 1 26.25 356 LYS B O 1
ATOM 5668 N N . PRO B 1 357 ? -66.625 5.094 -13.914 1 22.27 357 PRO B N 1
ATOM 5669 C CA . PRO B 1 357 ? -67.625 5.945 -14.531 1 22.27 357 PRO B CA 1
ATOM 5670 C C . PRO B 1 357 ? -68.938 5.207 -14.797 1 22.27 357 PRO B C 1
ATOM 5672 O O . PRO B 1 357 ? -68.938 3.986 -14.969 1 22.27 357 PRO B O 1
ATOM 5675 N N . ASN B 1 358 ? -70.188 5.758 -14.492 1 25.53 358 ASN B N 1
ATOM 5676 C CA . ASN B 1 358 ? -71.625 5.559 -14.734 1 25.53 358 ASN B CA 1
ATOM 5677 C C . ASN B 1 358 ? -71.938 5.406 -16.219 1 25.53 358 ASN B C 1
ATOM 5679 O O . ASN B 1 358 ? -71.312 6.098 -17.047 1 25.53 358 ASN B O 1
ATOM 5683 N N . LEU B 1 359 ? -72.875 4.445 -16.594 1 19.95 359 LEU B N 1
ATOM 5684 C CA . LEU B 1 359 ? -74.125 4.645 -17.328 1 19.95 359 LEU B CA 1
ATOM 5685 C C . LEU B 1 359 ? -75 5.641 -16.625 1 19.95 359 LEU B C 1
ATOM 5687 O O . LEU B 1 359 ? -75.125 5.594 -15.391 1 19.95 359 LEU B O 1
#

Nearest PDB structures (foldseek):
  3qit-assembly1_B  TM=8.415E-01  e=6.338E-21  Moorena producens 19L
  3qit-assembly2_D  TM=8.449E-01  e=1.092E-20  Moorena producens 19L
  1hde-assembly2_B  TM=7.062E-01  e=3.078E-11  Xanthobacter autotrophicus
  7avr-assembly1_A  TM=6.648E-01  e=7.215E-12  Paraglaciecola agarilytica NO2
  2xt0-assembly1_A  TM=6.875E-01  e=2.417E-11  Plesiocystis pacifica

Organism: Dictyostelium discoideum (NCBI:txid44689)

pLDDT: mean 83.27, std 25.05, range [19.95, 98.94]

Foldseek 3Di:
DPCPVPCQQFDWDWFQFPVGFTWIKGKAADLPFPAEEEEAEAQQFFRLLQNVQRNLLRVVHHIYIYTGAALHFPGHHDPLVDDDALVSSLVVVVRRCVSSVQQAHAYEYAQSGQQSNLLNLLVPVRHHAEYEYQADHHHDADPDDLVVLQVQCVVCVVVQSPDDFDWAADLVVVLVVVCVVPVFDDSVSSVSRSVRQKDWDQDPVPRDITITGRGRSCSPGGHSDGHHLVVRLVSLLSRDHAYEYEHEPCQCVVVCVPVCPVVSRVSSQVSHDHYDYYYFHGHSSVCNPCVVRCSVVVSCVSPPDPPPPCPPPPCPVVVVVVVVVVLPPCPDDVVSPDDPPPDDPPPPPDPPDDDPDDD/DPPPVPCQQFDWDWFQFPVGFTWIKGKAADLPFPAEEEEAEAQQFFRLLQNVQRNLLRVVHHIYIYTGAALHFPGHHDPLVDDDALVSSLVVVVRRCVSSVQQAHAYEYAQSGQQSNLLNLLVPVRHHAEYEYQADHHHDADPDDLVVLQVQCVVCVVVQSPDDFDWAADLVVVLVVVCVVPVFDDSVSSVSRSVRQKDWDADPVPRDITITGRGRSCSPGGHSDGHHLVVRLVSLLSRDHAYEYEHEPCQCVVVCVPVCPVVSRVSSQVSHDHYDYYYFHGHSSVCNPCVVRCSVVVSCVSPPDPPPPCPPPPCPVVVVVVVVVVVPVCPDDVVSPDDPPPDDCPVPPPPPPPDDDDD

Sequence (718 aa):
MNTNNNFSNGEEVSIHIGTGIDIAAKAWGPKESSQKMLALHGWLDNANTFDFIAPILAEKGIRIIAIDFIGHGLSPHKPSWCNLYYTDYITQVLDVAEALQWKTFSIMGHSMGAGIASIVAASMPHLVERIICLDFIGILSKEQDQIKAIQFAMQTRTTINNRKPHLYNNKQAIFDKLKANNPWIKDEAGQRLLDRSIESVISPTTGEQCYKLRHDPRLVGPSIFIMREAEVLLMLDEIQCPVLLIWGTTSSQQFQIKKNWTQIMEGRMSHIKNLKQLVVPGSHHFHMENTSAFSQDILEFMFEEKDLSFTPSSTTQQQQQQQQSAENKKGDNHNQIAEQDLSTSNTSSPIISKPKPNLMNTNNNFSNGEEVSIHIGTGIDIAAKAWGPKESSQKMLALHGWLDNANTFDFIAPILAEKGIRIIAIDFIGHGLSPHKPSWCNLYYTDYITQVLDVAEALQWKTFSIMGHSMGAGIASIVAASMPHLVERIICLDFIGILSKEQDQIKAIQFAMQTRTTINNRKPHLYNNKQAIFDKLKANNPWIKDEAGQRLLDRSIESVISPTTGEQCYKLRHDPRLVGPSIFIMREAEVLLMLDEIQCPVLLIWGTTSSQQFQIKKNWTQIMEGRMSHIKNLKQLVVPGSHHFHMENTSAFSQDILEFMFEEKDLSFTPSSTTQQQQQQQQSAENKKGDNHNQIAEQDLSTSNTSSPIISKPKPNL

Secondary structure (DSSP, 8-state):
-------SS-EEEEEE-TTS-EEEEEEES-TT-SEEEEEE--TT--GGGGTTTHHHHHHTTEEEEEEPPTTSTTSPPPPTTS---THHHHHHHHHHHHHTT-SSEEEEEETHHHHHHHHHHHH-TTTEEEEEEES--S--B----HHHHHHHHHHHHHHHHTPPPPPBSSHHHHHHHHHHH-TTS-HHHHHHHHHHHEEEEE-TTT-SEEEEE-S-GGGGS--S--B-HHHHHHHHHT--S-EEEEEETTHHHHSTTSTTHHHHHHHHHTT-SSEEEEEESS-TTGGGT-GGGTHHHHHHHHHS---TT-----THHHHHHHHHHHHH--SS-SSTTS--TT-----------------/-------SS-EEEEEE-TTS-EEEEEEES-TT-SEEEEEE--TT--GGGGTTTHHHHHHTTEEEEEEPPTTSTTSPPPPTTS---THHHHHHHHHHHHHHT-SSEEEEEETHHHHHHHHHHHH-TTTEEEEEEES--S--B----HHHHHHHHHHHHHHHHTPPPPPBSSHHHHHHHHHHH-TTS-HHHHHHHHHHHEEEEE-TTT-SEEEEE-S-GGGGS--S--B-HHHHHHHHHT--S-EEEEEETTHHHHSTTSTTHHHHHHHHHTT-SSEEEEEESS-TTGGGT-GGGTHHHHHHHHHS---TT-----THHHHHHHHHHHHH--SS-SSTTS--TTS----------------